Protein AF-A0A8B7E8S5-F1 (afdb_monomer_lite)

Secondary structure (DSSP, 8-state):
-----PPPP-----PPPP---PPPP-PPPP-----------EEEEE-TTSS-EEEEETT------PBP-SBPTTSSSB---BS--S-PPP--SB--PBPTTSSSB--SB--SSSPPPP--EEEEE-TTSSSEEEEETT-TTTSPPPPP-SBP-PPPSSSS-----B--SSSPPP--SB--PBPTTSPBP-SB-------S---------S------SSPPPP--EEEEE-TTSS-EEEEEGGG-------SB--PBPTTSS-B--SBS----S-SSTTB--TTSPPP-SBP----SSSSPP-SBP-SSSPPPP-PEEEEE-TTSSSEEEEEHHHHHH--HHHHHHHT--SSBP-PBPTTSPBP-SBS-SSPPPPGGG---EEEEEBTTSS-EEEEEHHHHTT---BPPPHHHHHHHHHHHHHHHHHHHHHHHHHHHHTT-----------------

pLDDT: mean 72.13, std 16.79, range [29.58, 92.5]

Structure (mmCIF, N/CA/C/O backbone):
data_AF-A0A8B7E8S5-F1
#
_entry.id   AF-A0A8B7E8S5-F1
#
loop_
_atom_site.group_PDB
_atom_site.id
_atom_site.type_symbol
_atom_site.label_atom_id
_atom_site.label_alt_id
_atom_site.label_comp_id
_atom_site.label_asym_id
_atom_site.label_entity_id
_atom_site.label_seq_id
_atom_site.pdbx_PDB_ins_code
_atom_site.Cartn_x
_atom_site.Cartn_y
_atom_site.Cartn_z
_atom_site.occupancy
_atom_site.B_iso_or_equiv
_atom_site.auth_seq_id
_atom_site.auth_comp_id
_atom_site.auth_asym_id
_atom_site.auth_atom_id
_atom_site.pdbx_PDB_model_num
ATOM 1 N N . MET A 1 1 ? 4.648 -41.347 -68.213 1.00 35.66 1 MET A N 1
ATOM 2 C CA . MET A 1 1 ? 3.976 -40.687 -69.352 1.00 35.66 1 MET A CA 1
ATOM 3 C C . MET A 1 1 ? 4.352 -39.209 -69.302 1.00 35.66 1 MET A C 1
ATOM 5 O O . MET A 1 1 ? 4.136 -38.609 -68.265 1.00 35.66 1 MET A O 1
ATOM 9 N N . ILE A 1 2 ? 5.231 -38.745 -70.204 1.00 31.16 2 ILE A N 1
ATOM 10 C CA . ILE A 1 2 ? 4.872 -37.952 -71.410 1.00 31.16 2 ILE A CA 1
ATOM 11 C C . ILE A 1 2 ? 4.606 -36.485 -70.996 1.00 31.16 2 ILE A C 1
ATOM 13 O O . ILE A 1 2 ? 3.749 -36.261 -70.163 1.00 31.16 2 ILE A O 1
ATOM 17 N N . LEU A 1 3 ? 5.259 -35.428 -71.487 1.00 30.25 3 LEU A N 1
ATOM 18 C CA . LEU A 1 3 ? 6.238 -35.225 -72.558 1.00 30.25 3 LEU A CA 1
ATOM 19 C C . LEU A 1 3 ? 6.911 -33.853 -72.350 1.00 30.25 3 LEU A C 1
ATOM 21 O O . LEU A 1 3 ? 6.302 -32.914 -71.844 1.00 30.25 3 LEU A O 1
ATOM 25 N N . ARG A 1 4 ? 8.165 -33.748 -72.802 1.00 33.75 4 ARG A N 1
ATOM 26 C CA . ARG A 1 4 ? 8.885 -32.494 -73.058 1.00 33.75 4 ARG A CA 1
ATOM 27 C C . ARG A 1 4 ? 8.285 -31.805 -74.289 1.00 33.75 4 ARG A C 1
ATOM 29 O O . ARG A 1 4 ? 8.123 -32.469 -75.308 1.00 33.75 4 ARG A O 1
ATOM 36 N N . SER A 1 5 ? 8.092 -30.488 -74.232 1.00 33.94 5 SER A N 1
ATOM 37 C CA . SER A 1 5 ? 7.809 -29.660 -75.411 1.00 33.94 5 SER A CA 1
ATOM 38 C C . SER A 1 5 ? 8.960 -28.686 -75.646 1.00 33.94 5 SER A C 1
ATOM 40 O O . SER A 1 5 ? 9.203 -27.771 -74.864 1.00 33.94 5 SER A O 1
ATOM 42 N N . ILE A 1 6 ? 9.695 -28.954 -76.723 1.00 36.69 6 ILE A N 1
ATOM 43 C CA . ILE A 1 6 ? 10.769 -28.141 -77.296 1.00 36.69 6 ILE A CA 1
ATOM 44 C C . ILE A 1 6 ? 10.114 -27.169 -78.288 1.00 36.69 6 ILE A C 1
ATOM 46 O O . ILE A 1 6 ? 9.356 -27.606 -79.150 1.00 36.69 6 ILE A O 1
ATOM 50 N N . ALA A 1 7 ? 10.412 -25.872 -78.184 1.00 35.62 7 ALA A N 1
ATOM 51 C CA . ALA A 1 7 ? 10.034 -24.862 -79.177 1.00 35.62 7 ALA A CA 1
ATOM 52 C C . ALA A 1 7 ? 11.216 -24.576 -80.135 1.00 35.62 7 ALA A C 1
ATOM 54 O O . ALA A 1 7 ? 12.367 -24.595 -79.688 1.00 35.62 7 ALA A O 1
ATOM 55 N N . PRO A 1 8 ? 10.973 -24.328 -81.438 1.00 41.38 8 PRO A N 1
ATOM 56 C CA . PRO A 1 8 ? 12.018 -24.316 -82.460 1.00 41.38 8 PRO A CA 1
ATOM 57 C C . PRO A 1 8 ? 12.681 -22.941 -82.644 1.00 41.38 8 PRO A C 1
ATOM 59 O O . PRO A 1 8 ? 12.039 -21.893 -82.599 1.00 41.38 8 PRO A O 1
ATOM 62 N N . VAL A 1 9 ? 13.987 -22.967 -82.923 1.00 34.94 9 VAL A N 1
ATOM 63 C CA . VAL A 1 9 ? 14.799 -21.808 -83.316 1.00 34.94 9 VAL A CA 1
ATOM 64 C C . VAL A 1 9 ? 14.644 -21.571 -84.820 1.00 34.94 9 VAL A C 1
ATOM 66 O O . VAL A 1 9 ? 15.017 -22.407 -85.639 1.00 34.94 9 VAL A O 1
ATOM 69 N N . VAL A 1 10 ? 14.104 -20.406 -85.176 1.00 35.25 10 VAL A N 1
ATOM 70 C CA . VAL A 1 10 ? 13.959 -19.917 -86.553 1.00 35.25 10 VAL A CA 1
ATOM 71 C C . VAL A 1 10 ? 15.296 -19.334 -87.025 1.00 35.25 10 VAL A C 1
ATOM 73 O O . VAL A 1 10 ? 15.709 -18.266 -86.575 1.00 35.25 10 VAL A O 1
ATOM 76 N N . LEU A 1 11 ? 15.975 -20.017 -87.951 1.00 31.69 11 LEU A N 1
ATOM 77 C CA . LEU A 1 11 ? 17.143 -19.488 -88.660 1.00 31.69 11 LEU A CA 1
ATOM 78 C C . LEU A 1 11 ? 16.684 -18.717 -89.904 1.00 31.69 11 LEU A C 1
ATOM 80 O O . LEU A 1 11 ? 16.114 -19.283 -90.835 1.00 31.69 11 LEU A O 1
ATOM 84 N N . ARG A 1 12 ? 16.930 -17.402 -89.912 1.00 33.91 12 ARG A N 1
ATOM 85 C CA . ARG A 1 12 ? 16.686 -16.530 -91.067 1.00 33.91 12 ARG A CA 1
ATOM 86 C C . ARG A 1 12 ? 17.809 -16.666 -92.095 1.00 33.91 12 ARG A C 1
ATOM 88 O O . ARG A 1 12 ? 18.976 -16.430 -91.792 1.00 33.91 12 ARG A O 1
ATOM 95 N N . PHE A 1 13 ? 17.404 -16.976 -93.321 1.00 29.58 13 PHE A N 1
ATOM 96 C CA . PHE A 1 13 ? 18.190 -16.896 -94.546 1.00 29.58 13 PHE A CA 1
ATOM 97 C C . PHE A 1 13 ? 18.629 -15.455 -94.849 1.00 29.58 13 PHE A C 1
ATOM 99 O O . PHE A 1 13 ? 17.863 -14.506 -94.671 1.00 29.58 13 PHE A O 1
ATOM 106 N N . ARG A 1 14 ? 19.841 -15.301 -95.394 1.00 32.72 14 ARG A N 1
ATOM 107 C CA . ARG A 1 14 ? 20.263 -14.112 -96.149 1.00 32.72 14 ARG A CA 1
ATOM 108 C C . ARG A 1 14 ? 20.866 -14.574 -97.485 1.00 32.72 14 ARG A C 1
ATOM 110 O O . ARG A 1 14 ? 21.719 -15.460 -97.456 1.00 32.72 14 ARG A O 1
ATOM 117 N N . PRO A 1 15 ? 20.432 -14.021 -98.630 1.00 39.12 15 PRO A N 1
ATOM 118 C CA . PRO A 1 15 ? 20.868 -14.473 -99.946 1.00 39.12 15 PRO A CA 1
ATOM 119 C C . PRO A 1 15 ? 22.220 -13.858 -100.341 1.00 39.12 15 PRO A C 1
ATOM 121 O O . PRO A 1 15 ? 22.488 -12.690 -100.056 1.00 39.12 15 PRO A O 1
ATOM 124 N N . LEU A 1 16 ? 23.051 -14.647 -101.027 1.00 35.34 16 LEU A N 1
ATOM 125 C CA . LEU A 1 16 ? 24.152 -14.158 -101.863 1.00 35.34 16 LEU A CA 1
ATOM 126 C C . LEU A 1 16 ? 23.620 -13.856 -103.272 1.00 35.34 16 LEU A C 1
ATOM 128 O O . LEU A 1 16 ? 22.850 -14.667 -103.791 1.00 35.34 16 LEU A O 1
ATOM 132 N N . PRO A 1 17 ? 24.073 -12.784 -103.942 1.00 41.38 17 PRO A N 1
ATOM 133 C CA . PRO A 1 17 ? 23.911 -12.659 -105.376 1.00 41.38 17 PRO A CA 1
ATOM 134 C C . PRO A 1 17 ? 25.112 -13.248 -106.125 1.00 41.38 17 PRO A C 1
ATOM 136 O O . PRO A 1 17 ? 26.274 -13.111 -105.736 1.00 41.38 17 PRO A O 1
ATOM 139 N N . ALA A 1 18 ? 24.767 -13.900 -107.227 1.00 34.97 18 ALA A N 1
ATOM 140 C CA . ALA A 1 18 ? 25.638 -14.396 -108.271 1.00 34.97 18 ALA A CA 1
ATOM 141 C C . ALA A 1 18 ? 26.423 -13.273 -108.962 1.00 34.97 18 ALA A C 1
ATOM 143 O O . ALA A 1 18 ? 25.901 -12.179 -109.138 1.00 34.97 18 ALA A O 1
ATOM 144 N N . THR A 1 19 ? 27.617 -13.583 -109.462 1.00 36.91 19 THR A N 1
ATOM 145 C CA . THR A 1 19 ? 28.020 -13.183 -110.817 1.00 36.91 19 THR A CA 1
ATOM 146 C C . THR A 1 19 ? 29.087 -14.137 -111.349 1.00 36.91 19 THR A C 1
ATOM 148 O O . THR A 1 19 ? 30.073 -14.464 -110.692 1.00 36.91 19 THR A O 1
ATOM 151 N N . LEU A 1 20 ? 28.800 -14.626 -112.551 1.00 36.06 20 LEU A N 1
ATOM 152 C CA . LEU A 1 20 ? 29.619 -15.475 -113.399 1.00 36.06 20 LEU A CA 1
ATOM 153 C C . LEU A 1 20 ? 30.767 -14.654 -113.995 1.00 36.06 20 LEU A C 1
ATOM 155 O O . LEU A 1 20 ? 30.536 -13.570 -114.524 1.00 36.06 20 LEU A O 1
ATOM 159 N N . ALA A 1 21 ? 31.978 -15.206 -113.987 1.00 36.22 21 ALA A N 1
ATOM 160 C CA . ALA A 1 21 ? 33.046 -14.781 -114.882 1.00 36.22 21 ALA A CA 1
ATOM 161 C C . ALA A 1 21 ? 33.780 -16.023 -115.401 1.00 36.22 21 ALA A C 1
ATOM 163 O O . ALA A 1 21 ? 34.372 -16.806 -114.661 1.00 36.22 21 ALA A O 1
ATOM 164 N N . THR A 1 22 ? 33.638 -16.198 -116.704 1.00 35.41 22 THR A N 1
ATOM 165 C CA . THR A 1 22 ? 34.139 -17.242 -117.593 1.00 35.41 22 THR A CA 1
ATOM 166 C C . THR A 1 22 ? 35.653 -17.447 -117.511 1.00 35.41 22 THR A C 1
ATOM 168 O O . THR A 1 22 ? 36.428 -16.508 -117.684 1.00 35.41 22 THR A O 1
ATOM 171 N N . VAL A 1 23 ? 36.068 -18.702 -117.324 1.00 30.44 23 VAL A N 1
ATOM 172 C CA . VAL A 1 23 ? 37.456 -19.175 -117.438 1.00 30.44 23 VAL A CA 1
ATOM 173 C C . VAL A 1 23 ? 37.659 -19.750 -118.844 1.00 30.44 23 VAL A C 1
ATOM 175 O O . VAL A 1 23 ? 36.983 -20.724 -119.178 1.00 30.44 23 VAL A O 1
ATOM 178 N N . PRO A 1 24 ? 38.580 -19.231 -119.675 1.00 37.75 24 PRO A N 1
ATOM 179 C CA . PRO A 1 24 ? 38.989 -19.937 -120.876 1.00 37.75 24 PRO A CA 1
ATOM 180 C C . PRO A 1 24 ? 40.057 -20.982 -120.532 1.00 37.75 24 PRO A C 1
ATOM 182 O O . PRO A 1 24 ? 41.152 -20.683 -120.052 1.00 37.75 24 PRO A O 1
ATOM 185 N N . ILE A 1 25 ? 39.702 -22.233 -120.803 1.00 33.38 25 ILE A N 1
ATOM 186 C CA . ILE A 1 25 ? 40.576 -23.402 -120.846 1.00 33.38 25 ILE A CA 1
ATOM 187 C C . ILE A 1 25 ? 41.543 -23.218 -122.022 1.00 33.38 25 ILE A C 1
ATOM 189 O O . ILE A 1 25 ? 41.111 -23.113 -123.167 1.00 33.38 25 ILE A O 1
ATOM 193 N N . ARG A 1 26 ? 42.856 -23.216 -121.766 1.00 33.22 26 ARG A N 1
ATOM 194 C CA . ARG A 1 26 ? 43.866 -23.432 -122.811 1.00 33.22 26 ARG A CA 1
ATOM 195 C C . ARG A 1 26 ? 44.682 -24.668 -122.451 1.00 33.22 26 ARG A C 1
ATOM 197 O O . ARG A 1 26 ? 45.553 -24.637 -121.585 1.00 33.22 26 ARG A O 1
ATOM 204 N N . LEU A 1 27 ? 44.308 -25.773 -123.091 1.00 33.66 27 LEU A N 1
ATOM 205 C CA . LEU A 1 27 ? 45.030 -27.037 -123.087 1.00 33.66 27 LEU A CA 1
ATOM 206 C C . LEU A 1 27 ? 46.423 -26.838 -123.693 1.00 33.66 27 LEU A C 1
ATOM 208 O O . LEU A 1 27 ? 46.600 -26.144 -124.694 1.00 33.66 27 LEU A O 1
ATOM 212 N N . ARG A 1 28 ? 47.403 -27.448 -123.027 1.00 29.59 28 ARG A N 1
ATOM 213 C CA . ARG A 1 28 ? 48.797 -27.564 -123.451 1.00 29.59 28 ARG A CA 1
ATOM 214 C C . ARG A 1 28 ? 48.878 -28.369 -124.748 1.00 29.59 28 ARG A C 1
ATOM 216 O O . ARG A 1 28 ? 48.411 -29.502 -124.767 1.00 29.59 28 ARG A O 1
ATOM 223 N N . PHE A 1 29 ? 49.571 -27.841 -125.750 1.00 31.80 29 PHE A N 1
ATOM 224 C CA . PHE A 1 29 ? 50.263 -28.666 -126.735 1.00 31.80 29 PHE A CA 1
ATOM 225 C C . PHE A 1 29 ? 51.746 -28.686 -126.362 1.00 31.80 29 PHE A C 1
ATOM 227 O O . PHE A 1 29 ? 52.384 -27.643 -126.231 1.00 31.80 29 PHE A O 1
ATOM 234 N N . LEU A 1 30 ? 52.240 -29.891 -126.086 1.00 29.84 30 LEU A N 1
ATOM 235 C CA . LEU A 1 30 ? 53.654 -30.223 -126.013 1.00 29.84 30 LEU A CA 1
ATOM 236 C C . LEU A 1 30 ? 54.151 -30.356 -127.454 1.00 29.84 30 LEU A C 1
ATOM 238 O O . LEU A 1 30 ? 53.652 -31.210 -128.180 1.00 29.84 30 LEU A O 1
ATOM 242 N N . THR A 1 31 ? 55.140 -29.561 -127.842 1.00 34.09 31 THR A N 1
ATOM 243 C CA . THR A 1 31 ? 56.051 -29.918 -128.931 1.00 34.09 31 THR A CA 1
ATOM 244 C C . THR A 1 31 ? 57.464 -29.891 -128.366 1.00 34.09 31 THR A C 1
ATOM 246 O O . THR A 1 31 ? 57.884 -28.928 -127.723 1.00 34.09 31 THR A O 1
ATOM 249 N N . ILE A 1 32 ? 58.102 -31.048 -128.502 1.00 35.88 32 ILE A N 1
ATOM 250 C CA . ILE A 1 32 ? 59.507 -31.357 -128.240 1.00 35.88 32 ILE A CA 1
ATOM 251 C C . ILE A 1 32 ? 60.341 -30.672 -129.341 1.00 35.88 32 ILE A C 1
ATOM 253 O O . ILE A 1 32 ? 59.768 -30.303 -130.363 1.00 35.88 32 ILE A O 1
ATOM 257 N N . GLU A 1 33 ? 61.659 -30.569 -129.125 1.00 35.59 33 GLU A N 1
ATOM 258 C CA . GLU A 1 33 ? 62.689 -29.963 -130.001 1.00 35.59 33 GLU A CA 1
ATOM 259 C C . GLU A 1 33 ? 62.812 -28.446 -129.727 1.00 35.59 33 GLU A C 1
ATOM 261 O O . GLU A 1 33 ? 61.860 -27.692 -129.855 1.00 35.59 33 GLU A O 1
ATOM 266 N N . ASP A 1 34 ? 63.880 -27.913 -129.129 1.00 32.56 34 ASP A N 1
ATOM 267 C CA . ASP A 1 34 ? 65.276 -28.126 -129.481 1.00 32.56 34 ASP A CA 1
ATOM 268 C C . ASP A 1 34 ? 66.240 -28.069 -128.294 1.00 32.56 34 ASP A C 1
ATOM 270 O O . ASP A 1 34 ? 66.111 -27.317 -127.322 1.00 32.56 34 ASP A O 1
ATOM 274 N N . THR A 1 35 ? 67.259 -28.900 -128.437 1.00 35.25 35 THR A N 1
ATOM 275 C CA . THR A 1 35 ? 68.396 -29.064 -127.547 1.00 35.25 35 THR A CA 1
ATOM 276 C C . THR A 1 35 ? 69.498 -28.088 -127.976 1.00 35.25 35 THR A C 1
ATOM 278 O O . THR A 1 35 ? 69.664 -27.834 -129.163 1.00 35.25 35 THR A O 1
ATOM 281 N N . ILE A 1 36 ? 70.335 -27.688 -127.006 1.00 37.28 36 ILE A N 1
ATOM 282 C CA . ILE A 1 36 ? 71.653 -27.027 -127.149 1.00 37.28 36 ILE A CA 1
ATOM 283 C C . ILE A 1 36 ? 71.552 -25.541 -127.611 1.00 37.28 36 ILE A C 1
ATOM 285 O O . ILE A 1 36 ? 70.863 -25.213 -128.555 1.00 37.28 36 ILE A O 1
ATOM 289 N N . ILE A 1 37 ? 72.157 -24.501 -127.024 1.00 40.72 37 ILE A N 1
ATOM 290 C CA . ILE A 1 37 ? 73.469 -24.276 -126.400 1.00 40.72 37 ILE A CA 1
ATOM 291 C C . ILE A 1 37 ? 73.348 -22.972 -125.580 1.00 40.72 37 ILE A C 1
ATOM 293 O O . ILE A 1 37 ? 72.852 -21.979 -126.110 1.00 40.72 37 ILE A O 1
ATOM 297 N N . LYS A 1 38 ? 73.852 -22.930 -124.335 1.00 44.16 38 LYS A N 1
ATOM 298 C CA . LYS A 1 38 ? 74.644 -21.805 -123.774 1.00 44.16 38 LYS A CA 1
ATOM 299 C C . LYS A 1 38 ? 75.092 -22.139 -122.351 1.00 44.16 38 LYS A C 1
ATOM 301 O O . LYS A 1 38 ? 74.312 -22.121 -121.402 1.00 44.16 38 LYS A O 1
ATOM 306 N N . GLY A 1 39 ? 76.375 -22.479 -122.237 1.00 51.97 39 GLY A N 1
ATOM 307 C CA . GLY A 1 39 ? 77.053 -22.825 -120.995 1.00 51.97 39 GLY A CA 1
ATOM 308 C C . GLY A 1 39 ? 77.101 -21.660 -120.011 1.00 51.97 39 GLY A C 1
ATOM 309 O O . GLY A 1 39 ? 77.957 -20.787 -120.104 1.00 51.97 39 GLY A O 1
ATOM 310 N N . ILE A 1 40 ? 76.201 -21.685 -119.030 1.00 54.91 40 ILE A N 1
ATOM 311 C CA . ILE A 1 40 ? 76.344 -20.950 -117.775 1.00 54.91 40 ILE A CA 1
ATOM 312 C C . ILE A 1 40 ? 76.370 -22.015 -116.675 1.00 54.91 40 ILE A C 1
ATOM 314 O O . ILE A 1 40 ? 75.406 -22.777 -116.576 1.00 54.91 40 ILE A O 1
ATOM 318 N N . PRO A 1 41 ? 77.435 -22.115 -115.859 1.00 56.03 41 PRO A N 1
ATOM 319 C CA . PRO A 1 41 ? 77.488 -23.097 -114.786 1.00 56.03 41 PRO A CA 1
ATOM 320 C C . PRO A 1 41 ? 76.357 -22.814 -113.791 1.00 56.03 41 PRO A C 1
ATOM 322 O O . PRO A 1 41 ? 76.341 -21.796 -113.089 1.00 56.03 41 PRO A O 1
ATOM 325 N N . VAL A 1 42 ? 75.372 -23.710 -113.767 1.00 67.62 42 VAL A N 1
ATOM 326 C CA . VAL A 1 42 ? 74.296 -23.706 -112.779 1.00 67.62 42 VAL A CA 1
ATOM 327 C C . VAL A 1 42 ? 74.793 -24.428 -111.534 1.00 67.62 42 VAL A C 1
ATOM 329 O O . VAL A 1 42 ? 75.270 -25.555 -111.596 1.00 67.62 42 VAL A O 1
ATOM 332 N N . VAL A 1 43 ? 74.715 -23.754 -110.391 1.00 72.12 43 VAL A N 1
ATOM 333 C CA . VAL A 1 43 ? 75.132 -24.299 -109.094 1.00 72.12 43 VAL A CA 1
ATOM 334 C C . VAL A 1 43 ? 73.894 -24.496 -108.2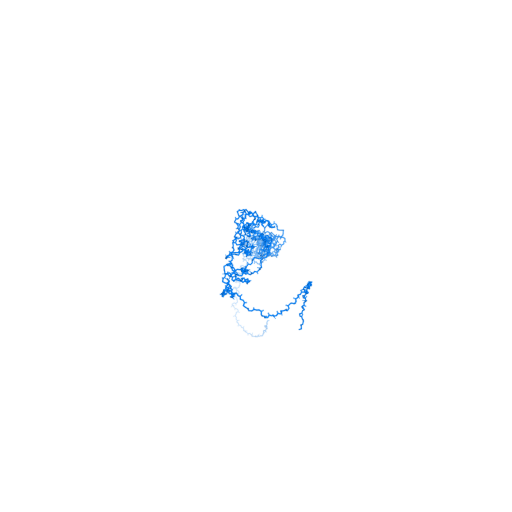36 1.00 72.12 43 VAL A C 1
ATOM 336 O O . VAL A 1 43 ? 73.001 -23.641 -108.206 1.00 72.12 43 VAL A O 1
ATOM 339 N N . ARG A 1 44 ? 73.831 -25.620 -107.517 1.00 74.75 44 ARG A N 1
ATOM 340 C CA . ARG A 1 44 ? 72.727 -25.913 -106.601 1.00 74.75 44 ARG A CA 1
ATOM 341 C C . ARG A 1 44 ? 72.795 -24.964 -105.407 1.00 74.75 44 ARG A C 1
ATOM 343 O O . ARG A 1 44 ? 73.619 -25.147 -104.515 1.00 74.75 44 ARG A O 1
ATOM 350 N N . LYS A 1 45 ? 71.934 -23.942 -105.375 1.00 73.62 45 LYS A N 1
ATOM 351 C CA . LYS A 1 45 ? 71.877 -22.973 -104.272 1.00 73.62 45 LYS A CA 1
ATOM 352 C C . LYS A 1 45 ? 70.635 -23.199 -103.419 1.00 73.62 45 LYS A C 1
ATOM 354 O O . LYS A 1 45 ? 69.525 -23.402 -103.918 1.00 73.62 45 LYS A O 1
ATOM 359 N N . THR A 1 46 ? 70.823 -23.167 -102.105 1.00 73.25 46 THR A N 1
ATOM 360 C CA . THR A 1 46 ? 69.728 -23.089 -101.138 1.00 73.25 46 THR A CA 1
ATOM 361 C C . THR A 1 46 ? 69.154 -21.674 -101.151 1.00 73.25 46 THR A C 1
ATOM 363 O O . THR A 1 46 ? 69.863 -20.677 -101.289 1.00 73.25 46 THR A 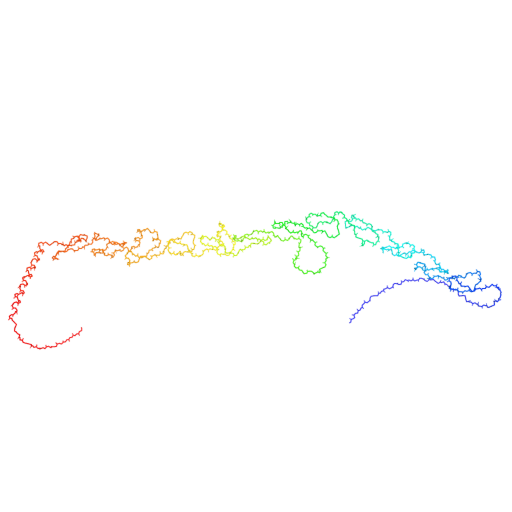O 1
ATOM 366 N N . CYS A 1 47 ? 67.834 -21.569 -101.036 1.00 78.62 47 CYS A N 1
ATOM 367 C CA . CYS A 1 47 ? 67.154 -20.291 -100.912 1.00 78.62 47 CYS A CA 1
ATOM 368 C C . CYS A 1 47 ? 67.647 -19.561 -99.656 1.00 78.62 47 CYS A C 1
ATOM 370 O O . CYS A 1 47 ? 67.920 -20.214 -98.652 1.00 78.62 47 CYS A O 1
ATOM 372 N N . LYS A 1 48 ? 67.665 -18.222 -99.655 1.00 74.25 48 LYS A N 1
ATOM 373 C CA . LYS A 1 48 ? 68.071 -17.406 -98.486 1.00 74.25 48 LYS A CA 1
ATOM 374 C C . LYS A 1 48 ? 67.387 -17.784 -97.162 1.00 74.25 48 LYS A C 1
ATOM 376 O O . LYS A 1 48 ? 67.943 -17.570 -96.095 1.00 74.25 48 LYS A O 1
ATOM 381 N N . CYS A 1 49 ? 66.186 -18.358 -97.218 1.00 70.50 49 CYS A N 1
ATOM 382 C CA . CYS A 1 49 ? 65.454 -18.827 -96.037 1.00 70.50 49 CYS A CA 1
ATOM 383 C C . CYS A 1 49 ? 65.686 -20.312 -95.674 1.00 70.50 49 CYS A C 1
ATOM 385 O O . CYS A 1 49 ? 65.036 -20.819 -94.760 1.00 70.50 49 CYS A O 1
ATOM 387 N N . GLY A 1 50 ? 66.533 -21.029 -96.420 1.00 72.31 50 GLY A N 1
ATOM 388 C CA . GLY A 1 50 ? 66.889 -22.441 -96.236 1.00 72.31 50 GLY A CA 1
ATOM 389 C C . GLY A 1 50 ? 65.848 -23.471 -96.696 1.00 72.31 50 GLY A C 1
ATOM 390 O O . GLY A 1 50 ? 66.114 -24.663 -96.631 1.00 72.31 50 GLY A O 1
ATOM 391 N N . ARG A 1 51 ? 64.659 -23.053 -97.162 1.00 68.88 51 ARG A N 1
ATOM 392 C CA . ARG A 1 51 ? 63.508 -23.966 -97.370 1.00 68.88 51 ARG A CA 1
ATOM 393 C C . ARG A 1 51 ? 63.414 -24.660 -98.732 1.00 68.88 51 ARG A C 1
ATOM 395 O O . ARG A 1 51 ? 62.668 -25.624 -98.852 1.00 68.88 51 ARG A O 1
ATOM 402 N N . LYS A 1 52 ? 64.072 -24.146 -99.773 1.00 72.69 52 LYS A N 1
ATOM 403 C CA . LYS A 1 52 ? 64.042 -24.723 -101.130 1.00 72.69 52 LYS A CA 1
ATOM 404 C C . LYS A 1 52 ? 65.425 -24.658 -101.757 1.00 72.69 52 LYS A C 1
ATOM 406 O O . LYS A 1 52 ? 66.100 -23.646 -101.603 1.00 72.69 52 LYS A O 1
ATOM 411 N N . THR A 1 53 ? 65.810 -25.699 -102.479 1.00 74.62 53 THR A N 1
ATOM 412 C CA . THR A 1 53 ? 67.031 -25.783 -103.288 1.00 74.62 53 THR A CA 1
ATOM 413 C C . THR A 1 53 ? 66.643 -25.834 -104.759 1.00 74.62 53 THR A C 1
ATOM 415 O O . THR A 1 53 ? 65.718 -26.554 -105.130 1.00 74.62 53 THR A O 1
ATOM 418 N N . LYS A 1 54 ? 67.301 -25.034 -105.599 1.00 76.38 54 LYS A N 1
ATOM 419 C CA . LYS A 1 54 ? 67.135 -25.083 -107.057 1.00 76.38 54 LYS A CA 1
ATOM 420 C C . LYS A 1 54 ? 68.473 -24.766 -107.717 1.00 76.38 54 LYS A C 1
ATOM 422 O O . LYS A 1 54 ? 69.249 -23.977 -107.178 1.00 76.38 54 LYS A O 1
ATOM 427 N N . ASP A 1 55 ? 68.725 -25.377 -108.866 1.00 75.31 55 ASP A N 1
ATOM 428 C CA . ASP A 1 55 ? 69.933 -25.134 -109.647 1.00 75.31 55 ASP A CA 1
ATOM 429 C C . ASP A 1 55 ? 69.764 -23.800 -110.387 1.00 75.31 55 ASP A C 1
ATOM 431 O O . ASP A 1 55 ? 68.832 -23.616 -111.174 1.00 75.31 55 ASP A O 1
ATOM 435 N N . THR A 1 56 ? 70.602 -22.820 -110.044 1.00 71.38 56 THR A N 1
ATOM 436 C CA . THR A 1 56 ? 70.516 -21.446 -110.562 1.00 71.38 56 THR A CA 1
ATOM 437 C C . THR A 1 56 ? 71.904 -20.912 -110.919 1.00 71.38 56 THR A C 1
ATOM 439 O O . THR A 1 56 ? 72.890 -21.343 -110.314 1.00 71.38 56 THR A O 1
ATOM 442 N N . PRO A 1 57 ? 72.011 -19.952 -111.856 1.00 71.38 57 PRO A N 1
ATOM 443 C CA . PRO A 1 57 ? 73.280 -19.311 -112.198 1.00 71.38 57 PRO A CA 1
ATOM 444 C C . PRO A 1 57 ? 73.986 -18.704 -110.977 1.00 71.38 57 PRO A C 1
ATOM 446 O O . PRO A 1 57 ? 73.336 -18.194 -110.061 1.00 71.38 57 PRO A O 1
ATOM 449 N N . CYS A 1 58 ? 75.324 -18.709 -110.970 1.00 64.81 58 CYS A N 1
ATOM 450 C CA . CYS A 1 58 ? 76.118 -18.283 -109.811 1.00 64.81 58 CYS A CA 1
ATOM 451 C C . CYS A 1 58 ? 75.833 -16.835 -109.337 1.00 64.81 58 CYS A C 1
ATOM 453 O O . CYS A 1 58 ? 75.893 -16.567 -108.139 1.00 64.81 58 CYS A O 1
ATOM 455 N N . SER A 1 59 ? 75.438 -15.911 -110.214 1.00 69.88 59 SER A N 1
ATOM 456 C CA . SER A 1 59 ? 75.162 -14.509 -109.854 1.00 69.88 59 SER A CA 1
ATOM 457 C C . SER A 1 59 ? 73.775 -14.255 -109.244 1.00 69.88 59 SER A C 1
ATOM 459 O O . SER A 1 59 ? 73.560 -13.213 -108.627 1.00 69.88 59 SER A O 1
ATOM 461 N N . GLN A 1 60 ? 72.821 -15.185 -109.369 1.00 70.12 60 GLN A N 1
ATOM 462 C CA . GLN A 1 60 ? 71.447 -14.971 -108.908 1.00 70.12 60 GLN A CA 1
ATOM 463 C C . GLN A 1 60 ? 71.211 -15.564 -107.514 1.00 70.12 60 GLN A C 1
ATOM 465 O O . GLN A 1 60 ? 71.534 -16.716 -107.225 1.00 70.12 60 GLN A O 1
ATOM 470 N N . THR A 1 61 ? 70.623 -14.759 -106.624 1.00 66.06 61 THR A N 1
ATOM 471 C CA . THR A 1 61 ? 70.232 -15.209 -105.282 1.00 66.06 61 THR A CA 1
ATOM 472 C C . THR A 1 61 ? 68.834 -15.820 -105.325 1.00 66.06 61 THR A C 1
ATOM 474 O O . THR A 1 61 ? 67.862 -15.138 -105.648 1.00 66.06 61 THR A O 1
ATOM 477 N N . LEU A 1 62 ? 68.708 -17.089 -104.928 1.00 71.44 62 LEU A N 1
ATOM 478 C CA . LEU A 1 62 ? 67.421 -17.779 -104.868 1.00 71.44 62 LEU A CA 1
ATOM 479 C C . LEU A 1 62 ? 66.574 -17.240 -103.695 1.00 71.44 62 LEU A C 1
ATOM 481 O O . LEU A 1 62 ? 66.840 -17.523 -102.524 1.00 71.44 62 LEU A O 1
ATOM 485 N N . THR A 1 63 ? 65.526 -16.471 -104.001 1.00 73.38 63 THR A N 1
ATOM 486 C CA . THR A 1 63 ? 64.489 -16.044 -103.042 1.00 73.38 63 THR A CA 1
ATOM 487 C C . THR A 1 63 ? 63.178 -16.769 -103.341 1.00 73.38 63 THR A C 1
ATOM 489 O O . THR A 1 63 ? 62.884 -17.085 -104.489 1.00 73.38 63 THR A O 1
ATOM 492 N N . CYS A 1 64 ? 62.406 -17.108 -102.308 1.00 72.31 64 CYS A N 1
ATOM 493 C CA . CYS A 1 64 ? 61.156 -17.850 -102.468 1.00 72.31 64 CYS A CA 1
ATOM 494 C C . CYS A 1 64 ? 59.931 -16.988 -102.138 1.00 72.31 64 CYS A C 1
ATOM 496 O O . CYS A 1 64 ? 59.995 -16.045 -101.354 1.00 72.31 64 CYS A O 1
ATOM 498 N N . GLU A 1 65 ? 58.765 -17.344 -102.663 1.00 71.50 65 GLU A N 1
ATOM 499 C CA . GLU A 1 65 ? 57.536 -16.592 -102.369 1.00 71.50 65 GLU A CA 1
ATOM 500 C C . GLU A 1 65 ? 56.855 -17.012 -101.058 1.00 71.50 65 GLU A C 1
ATOM 502 O O . GLU A 1 65 ? 55.815 -16.465 -100.681 1.00 71.50 65 GLU A O 1
ATOM 507 N N . PHE A 1 66 ? 57.447 -17.963 -100.327 1.00 70.31 66 PHE A N 1
ATOM 508 C CA . PHE A 1 66 ? 56.874 -18.461 -99.083 1.00 70.31 66 PHE A CA 1
ATOM 509 C C . PHE A 1 66 ? 56.892 -17.371 -98.020 1.00 70.31 66 PHE A C 1
ATOM 511 O O . PHE A 1 66 ? 57.943 -16.836 -97.651 1.00 70.31 66 PHE A O 1
ATOM 518 N N . LYS A 1 67 ? 55.702 -17.077 -97.493 1.00 76.75 67 LYS A N 1
ATOM 519 C CA . LYS A 1 67 ? 55.535 -16.229 -96.318 1.00 76.75 67 LYS A CA 1
ATOM 520 C C . LYS A 1 67 ? 56.107 -16.963 -95.107 1.00 76.75 67 LYS A C 1
ATOM 522 O O . LYS A 1 67 ? 55.855 -18.153 -94.902 1.00 76.75 67 LYS A O 1
ATOM 527 N N . CYS A 1 68 ? 56.906 -16.265 -94.310 1.00 74.44 68 CYS A N 1
ATOM 528 C CA . CYS A 1 68 ? 57.380 -16.817 -93.056 1.00 74.44 68 CYS A CA 1
ATOM 529 C C . CYS A 1 68 ? 56.192 -16.996 -92.087 1.00 74.44 68 CYS A C 1
ATOM 531 O O . CYS A 1 68 ? 55.229 -16.234 -92.069 1.00 74.44 68 CYS A O 1
ATOM 533 N N . THR A 1 69 ? 56.223 -18.075 -91.318 1.00 70.50 69 THR A N 1
ATOM 534 C CA . THR A 1 69 ? 55.207 -18.399 -90.303 1.00 70.50 69 THR A CA 1
ATOM 535 C C . THR A 1 69 ? 55.795 -18.350 -88.897 1.00 70.50 69 THR A C 1
ATOM 537 O O . THR A 1 69 ? 55.061 -18.466 -87.921 1.00 70.50 69 THR A O 1
ATOM 540 N N . LYS A 1 70 ? 57.115 -18.132 -88.779 1.00 67.56 70 LYS A N 1
ATOM 541 C CA . LYS A 1 70 ? 57.795 -18.001 -87.490 1.00 67.56 70 LYS A CA 1
ATOM 542 C C . LYS A 1 70 ? 57.303 -16.747 -86.774 1.00 67.56 70 LYS A C 1
ATOM 544 O O . LYS A 1 70 ? 57.101 -15.699 -87.396 1.00 67.56 70 LYS A O 1
ATOM 549 N N . LEU A 1 71 ? 57.123 -16.861 -85.466 1.00 71.12 71 LEU A N 1
ATOM 550 C CA . LEU A 1 71 ? 56.778 -15.733 -84.612 1.00 71.12 71 LEU A CA 1
ATOM 551 C C . LEU A 1 71 ? 57.937 -14.729 -84.600 1.00 71.12 71 LEU A C 1
ATOM 553 O O . LEU A 1 71 ? 59.108 -15.108 -84.570 1.00 71.12 71 LEU A O 1
ATOM 557 N N . ARG A 1 72 ? 57.611 -13.434 -84.660 1.00 73.81 72 ARG A N 1
ATOM 558 C CA . ARG A 1 72 ? 58.588 -12.352 -84.461 1.00 73.81 72 ARG A CA 1
ATOM 559 C C . ARG A 1 72 ? 59.163 -12.434 -83.040 1.00 73.81 72 ARG A C 1
ATOM 561 O O . ARG A 1 72 ? 58.596 -13.109 -82.186 1.00 73.81 72 ARG A O 1
ATOM 568 N N . LYS A 1 73 ? 60.220 -11.665 -82.743 1.00 67.62 73 LYS A N 1
ATOM 569 C CA . LYS A 1 73 ? 60.838 -11.588 -81.397 1.00 67.62 73 LYS A CA 1
ATOM 570 C C . LYS A 1 73 ? 59.845 -11.267 -80.260 1.00 67.62 73 LYS A C 1
ATOM 572 O O . LYS A 1 73 ? 60.124 -11.557 -79.108 1.00 67.62 73 LYS A O 1
ATOM 577 N N . CYS A 1 74 ? 58.672 -10.712 -80.577 1.00 69.12 74 CYS A N 1
ATOM 578 C CA . CYS A 1 74 ? 57.587 -10.489 -79.621 1.00 69.12 74 CYS A CA 1
ATOM 579 C C . CYS A 1 74 ? 56.761 -11.742 -79.257 1.00 69.12 74 CYS A C 1
ATOM 581 O O . CYS A 1 74 ? 55.857 -11.649 -78.429 1.00 69.12 74 CYS A O 1
ATOM 583 N N . GLY A 1 75 ? 56.999 -12.890 -79.900 1.00 69.56 75 GLY A N 1
ATOM 584 C CA . GLY A 1 75 ? 56.379 -14.181 -79.580 1.00 69.56 75 GLY A CA 1
ATOM 585 C C . GLY A 1 75 ? 54.882 -14.306 -79.890 1.00 69.56 75 GLY A C 1
ATOM 586 O O . GLY A 1 75 ? 54.306 -15.353 -79.633 1.00 69.56 75 GLY A O 1
ATOM 587 N N . ARG A 1 76 ? 54.232 -13.265 -80.430 1.00 68.56 76 ARG A N 1
ATOM 588 C CA . ARG A 1 76 ? 52.770 -13.244 -80.663 1.00 68.56 76 ARG A CA 1
ATOM 589 C C . ARG A 1 76 ? 52.361 -13.015 -82.108 1.00 68.56 76 ARG A C 1
ATOM 591 O O . ARG A 1 76 ? 51.338 -13.524 -82.548 1.00 68.56 76 ARG A O 1
ATOM 598 N N . HIS A 1 77 ? 53.150 -12.250 -82.855 1.00 73.75 77 HIS A N 1
ATOM 599 C CA . HIS A 1 77 ? 52.809 -11.892 -84.227 1.00 73.75 77 HIS A CA 1
ATOM 600 C C . HIS A 1 77 ? 53.638 -12.713 -85.225 1.00 73.75 77 HIS A C 1
ATOM 602 O O . HIS A 1 77 ? 54.871 -12.700 -85.131 1.00 73.75 77 HIS A O 1
ATOM 608 N N . PRO A 1 78 ? 53.008 -13.409 -86.192 1.00 74.19 78 PRO A N 1
ATOM 609 C CA . PRO A 1 78 ? 53.727 -14.172 -87.205 1.00 74.19 78 PRO A CA 1
ATOM 610 C C . PRO A 1 78 ? 54.433 -13.243 -88.199 1.00 74.19 78 PRO A C 1
ATOM 612 O O . PRO A 1 78 ? 53.928 -12.182 -88.584 1.00 74.19 78 PRO A O 1
ATOM 615 N N . CYS A 1 79 ? 55.620 -13.641 -88.647 1.00 74.31 79 CYS A N 1
ATOM 616 C CA . CYS A 1 79 ? 56.400 -12.888 -89.618 1.00 74.31 79 CYS A CA 1
ATOM 617 C C . CYS A 1 79 ? 55.830 -13.032 -91.037 1.00 74.31 79 CYS A C 1
ATOM 619 O O . CYS A 1 79 ? 56.298 -13.844 -91.812 1.00 74.31 79 CYS A O 1
ATOM 621 N N . LYS A 1 80 ? 54.878 -12.193 -91.451 1.00 72.62 80 LYS A N 1
ATOM 622 C CA . LYS A 1 80 ? 54.243 -12.277 -92.788 1.00 72.62 80 LYS A CA 1
ATOM 623 C C . LYS A 1 80 ? 55.143 -11.911 -94.003 1.00 72.62 80 LYS A C 1
ATOM 625 O O . LYS A 1 80 ? 54.616 -11.637 -95.078 1.00 72.62 80 LYS A O 1
ATOM 630 N N . LYS A 1 81 ? 56.478 -11.881 -93.871 1.00 72.31 81 LYS A N 1
ATOM 631 C CA . LYS A 1 81 ? 57.420 -11.503 -94.951 1.00 72.31 81 LYS A CA 1
ATOM 632 C C . LYS A 1 81 ? 57.674 -12.681 -95.911 1.00 72.31 81 LYS A C 1
ATOM 634 O O . LYS A 1 81 ? 57.876 -13.801 -95.441 1.00 72.31 81 LYS A O 1
ATOM 639 N N . LYS A 1 82 ? 57.693 -12.432 -97.230 1.00 74.00 82 LYS A N 1
ATOM 640 C CA . LYS A 1 82 ? 58.120 -13.404 -98.262 1.00 74.00 82 LYS A CA 1
ATOM 641 C C . LYS A 1 82 ? 59.645 -13.583 -98.207 1.00 74.00 82 LYS A C 1
ATOM 643 O O . LYS A 1 82 ? 60.344 -12.577 -98.147 1.00 74.00 82 LYS A O 1
ATOM 648 N N . CYS A 1 83 ? 60.132 -14.826 -98.192 1.00 69.25 83 CYS A N 1
ATOM 649 C CA . CYS A 1 83 ? 61.549 -15.192 -98.026 1.00 69.25 83 CYS A CA 1
ATOM 650 C C . CYS A 1 83 ? 62.234 -14.477 -96.842 1.00 69.25 83 CYS A C 1
ATOM 652 O O . CYS A 1 83 ? 62.871 -13.439 -97.010 1.00 69.25 83 CYS A O 1
ATOM 654 N N . CYS A 1 84 ? 62.092 -15.016 -95.626 1.00 73.19 84 CYS A N 1
ATOM 655 C CA . CYS A 1 84 ? 62.723 -14.454 -94.427 1.00 73.19 84 CYS A CA 1
ATOM 656 C C . CYS A 1 84 ? 63.856 -15.346 -93.903 1.00 73.19 84 CYS A C 1
ATOM 658 O O . CYS A 1 84 ? 63.651 -16.531 -93.653 1.00 73.19 84 CYS A O 1
ATOM 660 N N . ASP A 1 85 ? 65.006 -14.725 -93.663 1.00 68.75 85 ASP A N 1
ATOM 661 C CA . ASP A 1 85 ? 66.300 -15.340 -93.328 1.00 68.75 85 ASP A CA 1
ATOM 662 C C . ASP A 1 85 ? 66.433 -15.670 -91.822 1.00 68.75 85 ASP A C 1
ATOM 664 O O . ASP A 1 85 ? 67.516 -15.913 -91.307 1.00 68.75 85 ASP A O 1
ATOM 668 N N . GLY A 1 86 ? 65.326 -15.625 -91.071 1.00 65.38 86 GLY A N 1
ATOM 669 C CA . GLY A 1 86 ? 65.296 -15.824 -89.617 1.00 65.38 86 GLY A CA 1
ATOM 670 C C . GLY A 1 86 ? 65.404 -14.534 -88.794 1.00 65.38 86 GLY A C 1
ATOM 671 O O . GLY A 1 86 ? 64.807 -14.461 -87.721 1.00 65.38 86 GLY A O 1
ATOM 672 N N . ASN A 1 87 ? 66.034 -13.475 -89.314 1.00 68.19 87 ASN A N 1
ATOM 673 C CA . ASN A 1 87 ? 66.088 -12.172 -88.641 1.00 68.19 87 ASN A CA 1
ATOM 674 C C . ASN A 1 87 ? 64.832 -11.325 -88.941 1.00 68.19 87 ASN A C 1
ATOM 676 O O . ASN A 1 87 ? 64.795 -10.496 -89.853 1.00 68.19 87 ASN A O 1
ATOM 680 N N . CYS A 1 88 ? 63.750 -11.586 -88.205 1.00 67.81 88 CYS A N 1
ATOM 681 C CA . CYS A 1 88 ? 62.475 -10.886 -88.372 1.00 67.81 88 CYS A CA 1
ATOM 682 C C . CYS A 1 88 ? 62.526 -9.480 -87.741 1.00 67.81 88 CYS A C 1
ATOM 684 O O . CYS A 1 88 ? 62.926 -9.350 -86.583 1.00 67.81 88 CYS A O 1
ATOM 686 N N . ARG A 1 89 ? 62.067 -8.445 -88.471 1.00 67.38 89 ARG A N 1
ATOM 687 C CA . ARG A 1 89 ? 61.976 -7.059 -87.960 1.00 67.38 89 ARG A CA 1
ATOM 688 C C . ARG A 1 89 ? 61.136 -6.976 -86.667 1.00 67.38 89 ARG A C 1
ATOM 690 O O . ARG A 1 89 ? 60.228 -7.804 -86.493 1.00 67.38 89 ARG A O 1
ATOM 697 N N . PRO A 1 90 ? 61.411 -5.990 -85.785 1.00 67.25 90 PRO A N 1
ATOM 698 C CA . PRO A 1 90 ? 60.574 -5.694 -84.625 1.00 67.25 90 PRO A CA 1
ATOM 699 C C . PRO A 1 90 ? 59.105 -5.504 -85.008 1.00 67.25 90 PRO A C 1
ATOM 701 O O . PRO A 1 90 ? 58.753 -5.282 -86.166 1.00 67.25 90 PRO A O 1
ATOM 704 N N . CYS A 1 91 ? 58.220 -5.699 -84.038 1.00 73.19 91 CYS A N 1
ATOM 705 C CA . CYS A 1 91 ? 56.795 -5.694 -84.298 1.00 73.19 91 CYS A CA 1
ATOM 706 C C . CYS A 1 91 ? 56.180 -4.310 -84.071 1.00 73.19 91 CYS A C 1
ATOM 708 O O . CYS A 1 91 ? 56.004 -3.920 -82.926 1.00 73.19 91 CYS A O 1
ATOM 710 N N . ASP A 1 92 ? 55.734 -3.662 -85.148 1.00 74.69 92 ASP A N 1
ATOM 711 C CA . ASP A 1 92 ? 55.084 -2.335 -85.094 1.00 74.69 92 ASP A CA 1
ATOM 712 C C . ASP A 1 92 ? 53.598 -2.380 -84.690 1.00 74.69 92 ASP A C 1
ATOM 714 O O . ASP A 1 92 ? 52.913 -1.365 -84.658 1.00 74.69 92 ASP A O 1
ATOM 718 N N . GLN A 1 93 ? 53.062 -3.572 -84.412 1.00 76.88 93 GLN A N 1
ATOM 719 C CA . GLN A 1 93 ? 51.680 -3.719 -83.951 1.00 76.88 93 GLN A CA 1
ATOM 720 C C . GLN A 1 93 ? 51.535 -3.244 -82.505 1.00 76.88 93 GLN A C 1
ATOM 722 O O . GLN A 1 93 ? 52.442 -3.436 -81.695 1.00 76.88 93 GLN A O 1
ATOM 727 N N . LEU A 1 94 ? 50.375 -2.686 -82.166 1.00 77.88 94 LEU A N 1
ATOM 728 C CA . LEU A 1 94 ? 50.049 -2.330 -80.788 1.00 77.88 94 LEU A CA 1
ATOM 729 C C . LEU A 1 94 ? 49.864 -3.582 -79.926 1.00 77.88 94 LEU A C 1
ATOM 731 O O . LEU A 1 94 ? 49.450 -4.644 -80.393 1.00 77.88 94 LEU A O 1
ATOM 735 N N . CYS A 1 95 ? 50.185 -3.453 -78.643 1.00 81.06 95 CYS A N 1
ATOM 736 C CA . CYS A 1 95 ? 50.117 -4.547 -77.686 1.00 81.06 95 CYS A CA 1
ATOM 737 C C . CYS A 1 95 ? 48.671 -4.994 -77.389 1.00 81.06 95 CYS A C 1
ATOM 739 O O . CYS A 1 95 ? 48.417 -6.196 -77.304 1.00 81.06 95 CYS A O 1
ATOM 741 N N . ASN A 1 96 ? 47.736 -4.048 -77.212 1.00 77.94 96 ASN A N 1
ATOM 742 C CA . ASN A 1 96 ? 46.298 -4.237 -76.937 1.00 77.94 96 ASN A CA 1
ATOM 743 C C . ASN A 1 96 ? 45.919 -5.140 -75.743 1.00 77.94 96 ASN A C 1
ATOM 745 O O . ASN A 1 96 ? 44.734 -5.337 -75.471 1.00 77.94 96 ASN A O 1
ATOM 749 N N . ARG A 1 97 ? 46.893 -5.656 -74.986 1.00 79.56 97 ARG A N 1
ATOM 750 C CA . ARG A 1 97 ? 46.673 -6.348 -73.707 1.00 79.56 97 ARG A CA 1
ATOM 751 C C . ARG A 1 97 ? 46.033 -5.410 -72.688 1.00 79.56 97 ARG A C 1
ATOM 753 O O . ARG A 1 97 ? 46.334 -4.221 -72.686 1.00 79.56 97 ARG A O 1
ATOM 760 N N . LEU A 1 98 ? 45.221 -5.950 -71.783 1.00 80.12 98 LEU A N 1
ATOM 761 C CA . LEU A 1 98 ? 44.774 -5.194 -70.614 1.00 80.12 98 LEU A CA 1
ATOM 762 C C . LEU A 1 98 ? 45.989 -4.778 -69.769 1.00 80.12 98 LEU A C 1
ATOM 764 O O . LEU A 1 98 ? 46.892 -5.579 -69.512 1.00 80.12 98 LEU A O 1
ATOM 768 N N . LEU A 1 99 ? 46.022 -3.500 -69.396 1.00 82.44 99 LEU A N 1
ATOM 769 C CA . LEU A 1 99 ? 46.986 -2.935 -68.459 1.00 82.44 99 LEU A CA 1
ATOM 770 C C . LEU A 1 99 ? 46.737 -3.514 -67.059 1.00 82.44 99 LEU A C 1
ATOM 772 O O . LEU A 1 99 ? 45.703 -4.122 -66.794 1.00 82.44 99 LEU A O 1
ATOM 776 N N . ASN A 1 100 ? 47.664 -3.271 -66.135 1.00 75.44 100 ASN A N 1
ATOM 777 C CA . ASN A 1 100 ? 47.572 -3.713 -64.737 1.00 75.44 100 ASN A CA 1
ATOM 778 C C . ASN A 1 100 ? 46.294 -3.269 -63.991 1.00 75.44 100 ASN A C 1
ATOM 780 O O . ASN A 1 100 ? 45.994 -3.799 -62.928 1.00 75.44 100 ASN A O 1
ATOM 784 N N . CYS A 1 101 ? 45.556 -2.302 -64.537 1.00 75.06 101 CYS A N 1
ATOM 785 C CA . CYS A 1 101 ? 44.286 -1.822 -64.014 1.00 75.06 101 CYS A CA 1
ATOM 786 C C . CYS A 1 101 ? 43.062 -2.643 -64.457 1.00 75.06 101 CYS A C 1
ATOM 788 O O . CYS A 1 101 ? 41.954 -2.306 -64.048 1.00 75.06 101 CYS A O 1
ATOM 790 N N . ASN A 1 102 ? 43.234 -3.650 -65.325 1.00 76.00 102 ASN A N 1
ATOM 791 C CA . ASN A 1 102 ? 42.204 -4.514 -65.932 1.00 76.00 102 ASN A CA 1
ATOM 792 C C . ASN A 1 102 ? 41.061 -3.809 -66.694 1.00 76.00 102 ASN A C 1
ATOM 794 O O . ASN A 1 102 ? 40.281 -4.479 -67.362 1.00 76.00 102 ASN A O 1
ATOM 798 N N . ASN A 1 103 ? 41.001 -2.475 -66.670 1.00 77.56 103 ASN A N 1
ATOM 799 C CA . ASN A 1 103 ? 39.959 -1.669 -67.311 1.00 77.56 103 ASN A CA 1
ATOM 800 C C . ASN A 1 103 ? 40.434 -0.964 -68.595 1.00 77.56 103 ASN A C 1
ATOM 802 O O . ASN A 1 103 ? 39.612 -0.557 -69.409 1.00 77.56 103 ASN A O 1
ATOM 806 N N . HIS A 1 104 ? 41.748 -0.813 -68.803 1.00 79.94 104 HIS A N 1
ATOM 807 C CA . HIS A 1 104 ? 42.312 -0.090 -69.952 1.00 79.94 104 HIS A CA 1
ATOM 808 C C . HIS A 1 104 ? 43.231 -0.982 -70.792 1.00 79.94 104 HIS A C 1
ATOM 810 O O . HIS A 1 104 ? 43.946 -1.827 -70.257 1.00 79.94 104 HIS A O 1
ATOM 816 N N . LYS A 1 105 ? 43.229 -0.785 -72.115 1.00 83.88 105 LYS A N 1
ATOM 817 C CA . LYS A 1 105 ? 44.056 -1.537 -73.075 1.00 83.88 105 LYS A CA 1
ATOM 818 C C . LYS A 1 105 ? 45.402 -0.838 -73.309 1.00 83.88 105 LYS A C 1
ATOM 820 O O . LYS A 1 105 ? 45.486 0.385 -73.301 1.00 83.88 105 LYS A O 1
ATOM 825 N N . CYS A 1 106 ? 46.460 -1.615 -73.523 1.00 83.50 106 CYS A N 1
ATOM 826 C CA . CYS A 1 106 ? 47.818 -1.128 -73.743 1.00 83.50 106 CYS A CA 1
ATOM 827 C C . CYS A 1 106 ? 47.992 -0.589 -75.167 1.00 83.50 106 CYS A C 1
ATOM 829 O O . CYS A 1 106 ? 47.968 -1.357 -76.130 1.00 83.50 106 CYS A O 1
ATOM 831 N N . LEU A 1 107 ? 48.221 0.722 -75.275 1.00 82.62 107 LEU A N 1
ATOM 832 C CA . LEU A 1 107 ? 48.464 1.436 -76.535 1.00 82.62 107 LEU A CA 1
ATOM 833 C C . LEU A 1 107 ? 49.952 1.487 -76.929 1.00 82.62 107 LEU A C 1
ATOM 835 O O . LEU A 1 107 ? 50.309 2.148 -77.897 1.00 82.62 107 LEU A O 1
ATOM 839 N N . SER A 1 108 ? 50.837 0.816 -76.187 1.00 80.88 108 SER A N 1
ATOM 840 C CA . SER A 1 108 ? 52.269 0.782 -76.504 1.00 80.88 108 SER A CA 1
ATOM 841 C C . SER A 1 108 ? 52.572 -0.182 -77.665 1.00 80.88 108 SER A C 1
ATOM 843 O O . SER A 1 108 ? 51.837 -1.167 -77.847 1.00 80.88 108 SER A O 1
ATOM 845 N N . PRO A 1 109 ? 53.675 0.036 -78.414 1.00 82.88 109 PRO A N 1
ATOM 846 C CA . PRO A 1 109 ? 54.185 -0.930 -79.386 1.00 82.88 109 PRO A CA 1
ATOM 847 C C . PRO A 1 109 ? 54.383 -2.314 -78.760 1.00 82.88 109 PRO A C 1
ATOM 849 O O . PRO A 1 109 ? 54.576 -2.453 -77.548 1.00 82.88 109 PRO A O 1
ATOM 852 N N . CYS A 1 110 ? 54.322 -3.359 -79.581 1.00 81.94 110 CYS A N 1
ATOM 853 C CA . CYS A 1 110 ? 54.419 -4.734 -79.114 1.00 81.94 110 CYS A CA 1
ATOM 854 C C . CYS A 1 110 ? 55.753 -4.976 -78.394 1.00 81.94 110 CYS A C 1
ATOM 856 O O . CYS A 1 110 ? 56.818 -5.004 -79.008 1.00 81.94 110 CYS A O 1
ATOM 858 N N . HIS A 1 111 ? 55.668 -5.202 -77.087 1.00 78.44 111 HIS A N 1
ATOM 859 C CA . HIS A 1 111 ? 56.809 -5.428 -76.210 1.00 78.44 111 HIS A CA 1
ATOM 860 C C . HIS A 1 111 ? 56.770 -6.844 -75.616 1.00 78.44 111 HIS A C 1
ATOM 862 O O . HIS A 1 111 ? 55.708 -7.455 -75.440 1.00 78.44 111 HIS A O 1
ATOM 868 N N . SER A 1 112 ? 57.939 -7.365 -75.262 1.00 74.06 112 SER A N 1
ATOM 869 C CA . SER A 1 112 ? 58.087 -8.570 -74.444 1.00 74.06 112 SER A CA 1
ATOM 870 C C . SER A 1 112 ? 57.821 -8.244 -72.963 1.00 74.06 112 SER A C 1
ATOM 872 O O . SER A 1 112 ? 58.134 -7.150 -72.502 1.00 74.06 112 SER A O 1
ATOM 874 N N . GLY A 1 113 ? 57.207 -9.160 -72.207 1.00 74.44 113 GLY A N 1
ATOM 875 C CA . GLY A 1 113 ? 56.949 -8.983 -70.762 1.00 74.44 113 GLY A CA 1
ATOM 876 C C . GLY A 1 113 ? 55.585 -8.375 -70.386 1.00 74.44 113 GLY A C 1
ATOM 877 O O 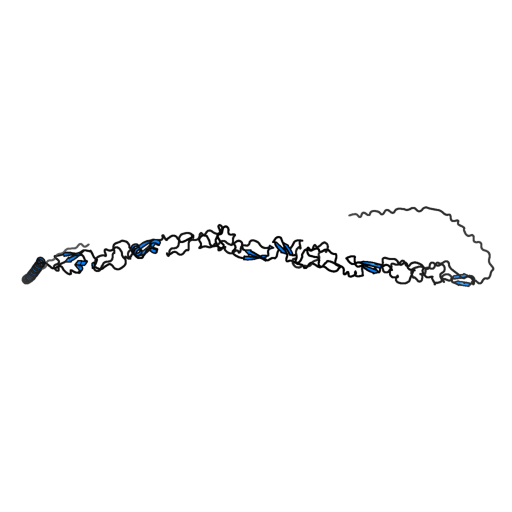. GLY A 1 113 ? 54.665 -8.341 -71.210 1.00 74.44 113 GLY A O 1
ATOM 878 N N . LYS A 1 114 ? 55.431 -7.962 -69.115 1.00 77.44 114 LYS A N 1
ATOM 879 C CA . LYS A 1 114 ? 54.207 -7.345 -68.549 1.00 77.44 114 LYS A CA 1
ATOM 880 C C . LYS A 1 114 ? 54.002 -5.931 -69.110 1.00 77.44 114 LYS A C 1
ATOM 882 O O . LYS A 1 114 ? 54.976 -5.256 -69.421 1.00 77.44 114 LYS A O 1
ATOM 887 N N . CYS A 1 115 ? 52.748 -5.506 -69.284 1.00 81.62 115 CYS A N 1
ATOM 888 C CA . CYS A 1 115 ? 52.448 -4.169 -69.815 1.00 81.62 115 CYS A CA 1
ATOM 889 C C . CYS A 1 115 ? 52.809 -3.074 -68.805 1.00 81.62 115 CYS A C 1
ATOM 891 O O . CYS A 1 115 ? 52.765 -3.316 -67.598 1.00 81.62 115 CYS A O 1
ATOM 893 N N . TYR A 1 116 ? 53.125 -1.878 -69.310 1.00 80.25 116 TYR A N 1
ATOM 894 C CA . TYR A 1 116 ? 53.368 -0.685 -68.496 1.00 80.25 116 TYR A CA 1
ATOM 895 C C . TYR A 1 116 ? 52.175 -0.370 -67.573 1.00 80.25 116 TYR A C 1
ATOM 897 O O . TYR A 1 116 ? 51.042 -0.750 -67.879 1.00 80.25 116 TYR A O 1
ATOM 905 N N . PRO A 1 117 ? 52.397 0.298 -66.428 1.00 78.25 117 PRO A N 1
ATOM 906 C CA . PRO A 1 117 ? 51.310 0.691 -65.542 1.00 78.25 117 PRO A CA 1
ATOM 907 C C . PRO A 1 117 ? 50.369 1.700 -66.212 1.00 78.25 117 PRO A C 1
ATOM 909 O O . PRO A 1 117 ? 50.777 2.496 -67.056 1.00 78.25 117 PRO A O 1
ATOM 912 N N . CYS A 1 118 ? 49.093 1.669 -65.826 1.00 80.75 118 CYS A N 1
ATOM 913 C CA . CYS A 1 118 ? 48.107 2.617 -66.331 1.00 80.75 118 CYS A CA 1
ATOM 914 C C . CYS A 1 118 ? 48.446 4.067 -65.912 1.00 80.75 118 CYS A C 1
ATOM 916 O O . CYS A 1 118 ? 48.669 4.299 -64.723 1.00 80.75 118 CYS A O 1
ATOM 918 N N . PRO A 1 119 ? 48.441 5.047 -66.843 1.00 77.81 119 PRO A N 1
ATOM 919 C CA . PRO A 1 119 ? 48.715 6.453 -66.523 1.00 77.81 119 PRO A CA 1
ATOM 920 C C . PRO A 1 119 ? 47.539 7.146 -65.820 1.00 77.81 119 PRO A C 1
ATOM 922 O O . PRO A 1 119 ? 47.705 8.207 -65.223 1.00 77.81 119 PRO A O 1
ATOM 925 N N . LEU A 1 120 ? 46.346 6.550 -65.884 1.00 80.69 120 LEU A N 1
ATOM 926 C CA . LEU A 1 120 ? 45.135 7.126 -65.319 1.00 80.69 120 LEU A CA 1
ATOM 927 C C . LEU A 1 120 ? 45.079 6.901 -63.806 1.00 80.69 120 LEU A C 1
ATOM 929 O O . LEU A 1 120 ? 45.392 5.820 -63.293 1.00 80.69 120 LEU A O 1
ATOM 933 N N . ARG A 1 121 ? 44.632 7.933 -63.096 1.00 83.38 121 ARG A N 1
ATOM 934 C CA . ARG A 1 121 ? 44.353 7.905 -61.660 1.00 83.38 121 ARG A CA 1
ATOM 935 C C . ARG A 1 121 ? 42.864 8.126 -61.446 1.00 83.38 121 ARG A C 1
ATOM 937 O O . ARG A 1 121 ? 42.229 8.820 -62.234 1.00 83.38 121 ARG A O 1
ATOM 944 N N . LYS A 1 122 ? 42.315 7.525 -60.398 1.00 79.75 122 LYS A N 1
ATOM 945 C CA . LYS A 1 122 ? 40.923 7.721 -59.992 1.00 79.75 122 LYS A CA 1
ATOM 946 C C . LYS A 1 122 ? 40.856 8.119 -58.519 1.00 79.75 122 LYS A C 1
ATOM 948 O O . LYS A 1 122 ? 41.755 7.781 -57.751 1.00 79.75 122 LYS A O 1
ATOM 953 N N . GLY A 1 123 ? 39.833 8.887 -58.156 1.00 81.44 123 GLY A N 1
ATOM 954 C CA . GLY A 1 123 ? 39.649 9.407 -56.803 1.00 81.44 123 GLY A CA 1
ATOM 955 C C . GLY A 1 123 ? 38.944 8.406 -55.891 1.00 81.44 123 GLY A C 1
ATOM 956 O O . GLY A 1 123 ? 37.901 7.876 -56.258 1.00 81.44 123 GLY A O 1
ATOM 957 N N . VAL A 1 124 ? 39.490 8.183 -54.697 1.00 83.44 124 VAL A N 1
ATOM 958 C CA . VAL A 1 124 ? 38.807 7.499 -53.589 1.00 83.44 124 VAL A CA 1
ATOM 959 C C . VAL A 1 124 ? 38.485 8.551 -52.530 1.00 83.44 124 VAL A C 1
ATOM 961 O O . VAL A 1 124 ? 39.396 9.207 -52.020 1.00 83.44 124 VAL A O 1
ATOM 964 N N . SER A 1 125 ? 37.201 8.741 -52.226 1.00 82.31 125 SER A N 1
ATOM 965 C CA . SER A 1 125 ? 36.701 9.752 -51.284 1.00 82.31 125 SER A CA 1
ATOM 966 C C . SER A 1 125 ? 36.357 9.170 -49.907 1.00 82.31 125 SER A C 1
ATOM 968 O O . SER A 1 125 ? 36.062 7.981 -49.781 1.00 82.31 125 SER A O 1
ATOM 970 N N . CYS A 1 126 ? 36.361 10.015 -48.867 1.00 85.00 126 CYS A N 1
ATOM 971 C CA . CYS A 1 126 ? 35.752 9.703 -47.568 1.00 85.00 126 CYS A CA 1
ATOM 972 C C . CYS A 1 126 ? 34.248 9.421 -47.714 1.00 85.00 126 CYS A C 1
ATOM 974 O O . CYS A 1 126 ? 33.630 9.813 -48.707 1.00 85.00 126 CYS A O 1
ATOM 976 N N . PHE A 1 127 ? 33.634 8.852 -46.671 1.00 79.00 127 PHE A N 1
ATOM 977 C CA . PHE A 1 127 ? 32.172 8.732 -46.569 1.00 79.00 127 PHE A CA 1
ATOM 978 C C . PHE A 1 127 ? 31.457 10.089 -46.719 1.00 79.00 127 PHE A C 1
ATOM 980 O O . PHE A 1 127 ? 30.386 10.186 -47.304 1.00 79.00 127 PHE A O 1
ATOM 987 N N . CYS A 1 128 ? 32.097 11.159 -46.246 1.00 78.25 128 CYS A N 1
ATOM 988 C CA . CYS A 1 128 ? 31.621 12.533 -46.337 1.00 78.25 128 CYS A CA 1
ATOM 989 C C . CYS A 1 128 ? 31.764 13.218 -47.711 1.00 78.25 128 CYS A C 1
ATOM 991 O O . CYS A 1 128 ? 31.263 14.327 -47.880 1.00 78.25 128 CYS A O 1
ATOM 993 N N . GLY A 1 129 ? 32.504 12.633 -48.658 1.00 78.88 129 GLY A N 1
ATOM 994 C CA . GLY A 1 129 ? 32.866 13.245 -49.944 1.00 78.88 129 GLY A CA 1
ATOM 995 C C . GLY A 1 129 ? 33.922 14.369 -49.913 1.00 78.88 129 GLY A C 1
ATOM 996 O O . GLY A 1 129 ? 34.468 14.688 -50.962 1.00 78.88 129 GLY A O 1
ATOM 997 N N . ILE A 1 130 ? 34.250 14.947 -48.748 1.00 79.19 130 ILE A N 1
ATOM 998 C CA . ILE A 1 130 ? 35.128 16.132 -48.626 1.00 79.19 130 ILE A CA 1
ATOM 999 C C . ILE A 1 130 ? 36.603 15.800 -48.892 1.00 79.19 130 ILE A C 1
ATOM 1001 O O . ILE A 1 130 ? 37.265 16.456 -49.692 1.00 79.19 130 ILE A O 1
ATOM 1005 N N . THR A 1 131 ? 37.146 14.780 -48.228 1.00 81.19 131 THR A N 1
ATOM 1006 C CA . THR A 1 131 ? 38.549 14.379 -48.403 1.00 81.19 131 THR A CA 1
ATOM 1007 C C . THR A 1 131 ? 38.645 13.296 -49.469 1.00 81.19 131 THR A C 1
ATOM 1009 O O . THR A 1 131 ? 38.006 12.251 -49.343 1.00 81.19 131 THR A O 1
ATOM 1012 N N . SER A 1 132 ? 39.462 13.508 -50.502 1.00 85.06 132 SER A N 1
ATOM 1013 C CA . SER A 1 132 ? 39.696 12.519 -51.558 1.00 85.06 132 SER A CA 1
ATOM 1014 C C . SER A 1 132 ? 41.177 12.389 -51.905 1.00 85.06 132 SER A C 1
ATOM 1016 O O . SER A 1 132 ? 41.938 13.351 -51.836 1.00 85.06 132 SER A O 1
ATOM 1018 N N . ILE A 1 133 ? 41.593 11.170 -52.250 1.00 84.88 133 ILE A N 1
ATOM 1019 C CA . ILE A 1 133 ? 42.956 10.858 -52.694 1.00 84.88 133 ILE A CA 1
ATOM 1020 C C . ILE A 1 133 ? 42.926 10.264 -54.096 1.00 84.88 133 ILE A C 1
ATOM 1022 O O . ILE A 1 133 ? 42.025 9.502 -54.445 1.00 84.88 133 ILE A O 1
ATOM 1026 N N . LEU A 1 134 ? 43.934 10.586 -54.903 1.00 84.38 134 LEU A N 1
ATOM 1027 C CA . LEU A 1 134 ? 44.083 10.039 -56.249 1.00 84.38 134 LEU A CA 1
ATOM 1028 C C . LEU A 1 134 ? 44.926 8.765 -56.207 1.00 84.38 134 LEU A C 1
ATOM 1030 O O . LEU A 1 134 ? 46.135 8.814 -55.976 1.00 84.38 134 LEU A O 1
ATOM 1034 N N . VAL A 1 135 ? 44.299 7.624 -56.480 1.00 84.88 135 VAL A N 1
ATOM 1035 C CA . VAL A 1 135 ? 44.960 6.315 -56.530 1.00 84.88 135 VAL A CA 1
ATOM 1036 C C . VAL A 1 135 ? 45.164 5.860 -57.974 1.00 84.88 135 VAL A C 1
ATOM 1038 O O . VAL A 1 135 ? 44.441 6.259 -58.889 1.00 84.88 135 VAL A O 1
ATOM 1041 N N . GLN A 1 136 ? 46.165 5.008 -58.203 1.00 81.19 136 GLN A N 1
ATOM 1042 C CA . GLN A 1 136 ? 46.380 4.396 -59.518 1.00 81.19 136 GLN A CA 1
ATOM 1043 C C . GLN A 1 136 ? 45.156 3.568 -59.934 1.00 81.19 136 GLN A C 1
ATOM 1045 O O . GLN A 1 136 ? 44.587 2.831 -59.122 1.00 81.19 136 GLN A O 1
ATOM 1050 N N . CYS A 1 137 ? 44.767 3.667 -61.208 1.00 79.56 137 CYS A N 1
ATOM 1051 C CA . CYS A 1 137 ? 43.624 2.936 -61.746 1.00 79.56 137 CYS A CA 1
ATOM 1052 C C . CYS A 1 137 ? 43.737 1.425 -61.451 1.00 79.56 137 CYS A C 1
ATOM 1054 O O . CYS A 1 137 ? 44.785 0.820 -61.673 1.00 79.56 137 CYS A O 1
ATOM 1056 N N . GLY A 1 138 ? 42.659 0.819 -60.938 1.00 73.25 138 GLY A N 1
ATOM 1057 C CA . GLY A 1 138 ? 42.597 -0.599 -60.555 1.00 73.25 138 GLY A CA 1
ATOM 1058 C C . GLY A 1 138 ? 42.871 -0.892 -59.075 1.00 73.25 138 GLY A C 1
ATOM 1059 O O . GLY A 1 138 ? 42.555 -1.985 -58.619 1.00 73.25 138 GLY A O 1
ATOM 1060 N N . LYS A 1 139 ? 43.389 0.077 -58.303 1.00 78.69 139 LYS A N 1
ATOM 1061 C CA . LYS A 1 139 ? 43.636 -0.074 -56.854 1.00 78.69 139 LYS A CA 1
ATOM 1062 C C . LYS A 1 139 ? 42.552 0.532 -55.953 1.00 78.69 139 LYS A C 1
ATOM 1064 O O . LYS A 1 139 ? 42.690 0.508 -54.734 1.00 78.69 139 LYS A O 1
ATOM 1069 N N . GLU A 1 140 ? 41.460 1.024 -56.531 1.00 74.75 140 GLU A N 1
ATOM 1070 C CA . GLU A 1 140 ? 40.375 1.730 -55.825 1.00 74.75 140 GLU A CA 1
ATOM 1071 C C . GLU A 1 140 ? 39.743 0.904 -54.700 1.00 74.75 140 GLU A C 1
ATOM 1073 O O . GLU A 1 140 ? 39.463 1.432 -53.635 1.00 74.75 140 GLU A O 1
ATOM 1078 N N . LYS A 1 141 ? 39.564 -0.405 -54.918 1.00 70.00 141 LYS A N 1
ATOM 1079 C CA . LYS A 1 141 ? 38.952 -1.317 -53.937 1.00 70.00 141 LYS A CA 1
ATOM 1080 C C . LYS A 1 141 ? 39.928 -1.822 -52.869 1.00 70.00 141 LYS A C 1
ATOM 1082 O O . LYS A 1 141 ? 39.498 -2.359 -51.858 1.00 70.00 141 LYS A O 1
ATOM 1087 N N . SER A 1 142 ? 41.232 -1.702 -53.116 1.00 71.88 142 SER A N 1
ATOM 1088 C CA . SER A 1 142 ? 42.290 -2.232 -52.241 1.00 71.88 142 SER A CA 1
ATOM 1089 C C . SER A 1 142 ? 42.919 -1.175 -51.336 1.00 71.88 142 SER A C 1
ATOM 1091 O O . SER A 1 142 ? 43.551 -1.514 -50.339 1.00 71.88 142 SER A O 1
ATOM 1093 N N . VAL A 1 143 ? 42.801 0.103 -51.700 1.00 78.69 143 VAL A N 1
ATOM 1094 C CA . VAL A 1 143 ? 43.371 1.208 -50.927 1.00 78.69 143 VAL A CA 1
ATOM 1095 C C . VAL A 1 143 ? 42.353 1.645 -49.880 1.00 78.69 143 VAL A C 1
ATOM 1097 O O . VAL A 1 143 ? 41.207 1.935 -50.213 1.00 78.69 143 VAL A O 1
ATOM 1100 N N . LYS A 1 144 ? 42.779 1.694 -48.612 1.00 75.00 144 LYS A N 1
ATOM 1101 C CA . LYS A 1 144 ? 41.952 2.226 -47.524 1.00 75.00 144 LYS A CA 1
ATOM 1102 C C . LYS A 1 144 ? 41.606 3.695 -47.822 1.00 75.00 144 LYS A C 1
ATOM 1104 O O . LYS A 1 144 ? 42.509 4.441 -48.212 1.00 75.00 144 LYS A O 1
ATOM 1109 N N . PRO A 1 145 ? 40.345 4.120 -47.643 1.00 78.19 145 PRO A N 1
ATOM 1110 C CA . PRO A 1 145 ? 39.968 5.516 -47.822 1.00 78.19 145 PRO A CA 1
ATOM 1111 C C . PRO A 1 145 ? 40.782 6.463 -46.922 1.00 78.19 145 PRO A C 1
ATOM 1113 O O . PRO A 1 145 ? 41.264 6.040 -45.866 1.00 78.19 145 PRO A O 1
ATOM 1116 N N . PRO A 1 146 ? 40.932 7.743 -47.305 1.00 80.75 146 PRO A N 1
ATOM 1117 C CA . PRO A 1 146 ? 41.682 8.706 -46.509 1.00 80.75 146 PRO A CA 1
ATOM 1118 C C . PRO A 1 146 ? 40.983 8.995 -45.176 1.00 80.75 146 PRO A C 1
ATOM 1120 O O . PRO A 1 146 ? 39.753 9.070 -45.111 1.00 80.75 146 PRO A O 1
ATOM 1123 N N . PHE A 1 147 ? 41.775 9.198 -44.120 1.00 78.19 147 PHE A N 1
ATOM 1124 C CA . PHE A 1 147 ? 41.259 9.648 -42.829 1.00 78.19 147 PHE A CA 1
ATOM 1125 C C . PHE A 1 147 ? 40.783 11.096 -42.947 1.00 78.19 147 PHE A C 1
ATOM 1127 O O . PHE A 1 147 ? 41.558 11.985 -43.307 1.00 78.19 147 PHE A O 1
ATOM 1134 N N . CYS A 1 148 ? 39.509 11.330 -42.653 1.00 81.12 148 CYS A N 1
ATOM 1135 C CA . CYS A 1 148 ? 38.911 12.650 -42.725 1.00 81.12 148 CYS A CA 1
ATOM 1136 C C . CYS A 1 148 ? 38.749 13.224 -41.312 1.00 81.12 148 CYS A C 1
ATOM 1138 O O . CYS A 1 148 ? 38.096 12.623 -40.464 1.00 81.12 148 CYS A O 1
ATOM 1140 N N . LYS A 1 149 ? 39.347 14.396 -41.067 1.00 80.00 149 LYS A N 1
ATOM 1141 C CA . LYS A 1 149 ? 39.260 15.108 -39.780 1.00 80.00 149 LYS A CA 1
ATOM 1142 C C . LYS A 1 149 ? 37.985 15.946 -39.633 1.00 80.00 149 LYS A C 1
ATOM 1144 O O . LYS A 1 149 ? 37.735 16.464 -38.551 1.00 80.00 149 LYS A O 1
ATOM 1149 N N . GLU A 1 150 ? 37.192 16.063 -40.696 1.00 81.88 150 GLU A N 1
ATOM 1150 C CA . GLU A 1 150 ? 35.935 16.811 -40.685 1.00 81.88 150 GLU A CA 1
ATOM 1151 C C . GLU A 1 150 ? 34.910 16.172 -39.750 1.00 81.88 150 GLU A C 1
ATOM 1153 O O . GLU A 1 150 ? 34.906 14.955 -39.537 1.00 81.88 150 GLU A O 1
ATOM 1158 N N . GLN A 1 151 ? 34.015 17.001 -39.212 1.00 82.06 151 GLN A N 1
ATOM 1159 C CA . GLN A 1 151 ? 32.937 16.540 -38.343 1.00 82.06 151 GLN A CA 1
ATOM 1160 C C . GLN A 1 151 ? 31.992 15.599 -39.103 1.00 82.06 151 GLN A C 1
ATOM 1162 O O . GLN A 1 151 ? 31.614 15.845 -40.254 1.00 82.06 151 GLN A O 1
ATOM 1167 N N . CYS A 1 152 ? 31.598 14.505 -38.451 1.00 82.56 152 CYS A N 1
ATOM 1168 C CA . CYS A 1 152 ? 30.680 13.527 -39.017 1.00 82.56 152 CYS A CA 1
ATOM 1169 C C . CYS A 1 152 ? 29.359 14.199 -39.427 1.00 82.56 152 CYS A C 1
ATOM 1171 O O . CYS A 1 152 ? 28.807 14.989 -38.666 1.00 82.56 152 CYS A O 1
ATOM 1173 N N . ARG A 1 153 ? 28.817 13.876 -40.610 1.00 77.94 153 ARG A N 1
ATOM 1174 C CA . ARG A 1 153 ? 27.557 14.447 -41.140 1.00 77.94 153 ARG A CA 1
ATOM 1175 C C . ARG A 1 153 ? 26.320 13.571 -40.912 1.00 77.94 153 ARG A C 1
ATOM 1177 O O . ARG A 1 153 ? 25.222 13.988 -41.255 1.00 77.94 153 ARG A O 1
ATOM 1184 N N . ILE A 1 154 ? 26.477 12.390 -40.314 1.00 76.25 154 ILE A N 1
ATOM 1185 C CA . ILE A 1 154 ? 25.357 11.488 -40.008 1.00 76.25 154 ILE A CA 1
ATOM 1186 C C . ILE A 1 154 ? 24.458 12.165 -38.952 1.00 76.25 154 ILE A C 1
ATOM 1188 O O . ILE A 1 154 ? 24.993 12.628 -37.938 1.00 76.25 154 ILE A O 1
ATOM 1192 N N . PRO A 1 155 ? 23.140 12.320 -39.182 1.00 69.81 155 PRO A N 1
ATOM 1193 C CA . PRO A 1 155 ? 22.240 12.941 -38.210 1.00 69.81 155 PRO A CA 1
ATOM 1194 C C . PRO A 1 155 ? 22.128 12.079 -36.946 1.00 69.81 155 PRO A C 1
ATOM 1196 O O . PRO A 1 155 ? 22.230 10.854 -37.018 1.00 69.81 155 PRO A O 1
ATOM 1199 N N . SER A 1 156 ? 21.933 12.709 -35.785 1.00 68.12 156 SER A N 1
ATOM 1200 C CA . SER A 1 156 ? 21.617 11.970 -34.561 1.00 68.12 156 SER A CA 1
ATOM 1201 C C . SER A 1 156 ? 20.255 11.292 -34.721 1.00 68.12 156 SER A C 1
ATOM 1203 O O . SER A 1 156 ? 19.291 11.896 -35.181 1.00 68.12 156 SER A O 1
ATOM 1205 N N . THR A 1 157 ? 20.183 10.013 -34.363 1.00 69.56 157 THR A N 1
ATOM 1206 C CA . THR A 1 157 ? 18.939 9.226 -34.400 1.00 69.56 157 THR A CA 1
ATOM 1207 C C . THR A 1 157 ? 18.176 9.268 -33.076 1.00 69.56 157 THR A C 1
ATOM 1209 O O . THR A 1 157 ? 17.163 8.596 -32.941 1.00 69.56 157 THR A O 1
ATOM 1212 N N . CYS A 1 158 ? 18.679 10.013 -32.09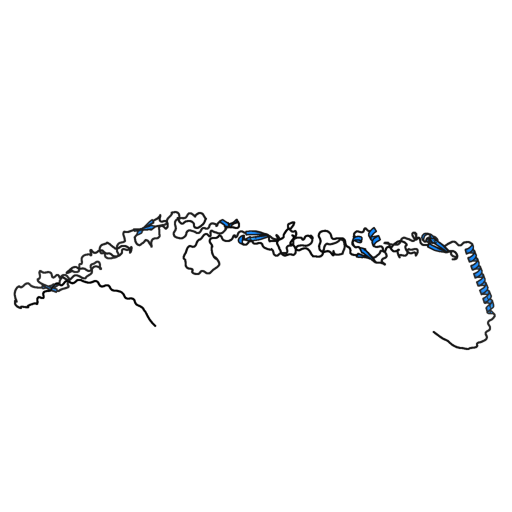2 1.00 76.25 158 CYS A N 1
ATOM 1213 C CA . CYS A 1 158 ? 18.091 10.178 -30.767 1.00 76.25 158 CYS A CA 1
ATOM 1214 C C . CYS A 1 158 ? 17.769 11.653 -30.507 1.00 76.25 158 CYS A C 1
ATOM 1216 O O . CYS A 1 158 ? 18.268 12.539 -31.202 1.00 76.25 158 CYS A O 1
ATOM 1218 N N . HIS A 1 159 ? 16.948 11.899 -29.489 1.00 75.31 159 HIS A N 1
ATOM 1219 C CA . HIS A 1 159 ? 16.560 13.237 -29.030 1.00 75.31 159 HIS A CA 1
ATOM 1220 C C . HIS A 1 159 ? 17.692 14.026 -28.342 1.00 75.31 159 HIS A C 1
ATOM 1222 O O . HIS A 1 159 ? 17.499 15.195 -28.016 1.00 75.31 159 HIS A O 1
ATOM 1228 N N . HIS A 1 160 ? 18.852 13.406 -28.108 1.00 73.19 160 HIS A N 1
ATOM 1229 C CA . HIS A 1 160 ? 20.020 14.050 -27.507 1.00 73.19 160 HIS A CA 1
ATOM 1230 C C . HIS A 1 160 ? 20.830 14.864 -28.516 1.00 73.19 160 HIS A C 1
ATOM 1232 O O . HIS A 1 160 ? 20.822 14.603 -29.726 1.00 73.19 160 HIS A O 1
ATOM 1238 N N . GLU A 1 161 ? 21.583 15.835 -27.997 1.00 73.56 161 GLU A N 1
ATOM 1239 C CA . GLU A 1 161 ? 22.517 16.614 -28.799 1.00 73.56 161 GLU A CA 1
ATOM 1240 C C . GLU A 1 161 ? 23.601 15.711 -29.394 1.00 73.56 161 GLU A C 1
ATOM 1242 O O . GLU A 1 161 ? 24.150 14.800 -28.768 1.00 73.56 161 GLU A O 1
ATOM 1247 N N . LYS A 1 162 ? 23.921 15.954 -30.662 1.00 72.00 162 LYS A N 1
ATOM 1248 C CA . LYS A 1 162 ? 24.884 15.134 -31.382 1.00 72.00 162 LYS A CA 1
ATOM 1249 C C . LYS A 1 162 ? 26.290 15.346 -30.822 1.00 72.00 162 LYS A C 1
ATOM 1251 O O . LYS A 1 162 ? 26.893 16.398 -31.030 1.00 72.00 162 LYS A O 1
ATOM 1256 N N . LYS A 1 163 ? 26.874 14.294 -30.240 1.00 73.62 163 LYS A N 1
ATOM 1257 C CA . LYS A 1 163 ? 28.296 14.288 -29.870 1.00 73.62 163 LYS A CA 1
ATOM 1258 C C . LYS A 1 163 ? 29.176 14.520 -31.101 1.00 73.62 163 LYS A C 1
ATOM 1260 O O . LYS A 1 163 ? 29.133 13.760 -32.077 1.00 73.62 163 LYS A O 1
ATOM 1265 N N . ILE A 1 164 ? 29.982 15.577 -31.042 1.00 78.94 164 ILE A N 1
ATOM 1266 C CA . ILE A 1 164 ? 30.890 15.980 -32.117 1.00 78.94 164 ILE A CA 1
ATOM 1267 C C . ILE A 1 164 ? 32.020 14.953 -32.213 1.00 78.94 164 ILE A C 1
ATOM 1269 O O . ILE A 1 164 ? 32.779 14.753 -31.270 1.00 78.94 164 ILE A O 1
ATOM 1273 N N . HIS A 1 165 ? 32.132 14.296 -33.365 1.00 78.81 165 HIS A N 1
ATOM 1274 C CA . HIS A 1 165 ? 33.184 13.324 -33.652 1.00 78.81 165 HIS A CA 1
ATOM 1275 C C . HIS A 1 165 ? 33.604 13.400 -35.124 1.00 78.81 165 HIS A C 1
ATOM 1277 O O . HIS A 1 165 ? 32.864 13.915 -35.969 1.00 78.81 165 HIS A O 1
ATOM 1283 N N . SER A 1 166 ? 34.805 12.909 -35.431 1.00 82.88 166 SER A N 1
ATOM 1284 C CA . SER A 1 166 ? 35.362 12.912 -36.788 1.00 82.88 166 SER A CA 1
ATOM 1285 C C . SER A 1 166 ? 34.634 11.935 -37.715 1.00 82.88 166 SER A C 1
ATOM 1287 O O . SER A 1 166 ? 34.013 10.968 -37.272 1.00 82.88 166 SER A O 1
ATOM 1289 N N . CYS A 1 167 ? 34.724 12.175 -39.021 1.00 83.00 167 CYS A N 1
ATOM 1290 C CA . CYS A 1 167 ? 34.181 11.284 -40.035 1.00 83.00 167 CYS A CA 1
ATOM 1291 C C . CYS A 1 167 ? 34.785 9.875 -39.913 1.00 83.00 167 CYS A C 1
ATOM 1293 O O . CYS A 1 167 ? 36.001 9.684 -39.906 1.00 83.00 167 CYS A O 1
ATOM 1295 N N . HIS A 1 168 ? 33.905 8.882 -39.850 1.00 81.25 168 HIS A N 1
ATOM 1296 C CA . HIS A 1 168 ? 34.247 7.471 -39.749 1.00 81.25 168 HIS A CA 1
ATOM 1297 C C . HIS A 1 168 ? 33.500 6.668 -40.819 1.00 81.25 168 HIS A C 1
ATOM 1299 O O . HIS A 1 168 ? 32.617 7.178 -41.512 1.00 81.25 168 HIS A O 1
ATOM 1305 N N . PHE A 1 169 ? 33.868 5.398 -40.948 1.00 71.75 169 PHE A N 1
ATOM 1306 C CA . PHE A 1 169 ? 33.155 4.422 -41.764 1.00 71.75 169 PHE A CA 1
ATOM 1307 C C . PHE A 1 169 ? 32.381 3.487 -40.827 1.00 71.75 169 PHE A C 1
ATOM 1309 O O . PHE A 1 169 ? 32.982 2.937 -39.908 1.00 71.75 169 PHE A O 1
ATOM 1316 N N . GLY A 1 170 ? 31.070 3.326 -41.029 1.00 72.69 170 GLY A N 1
ATOM 1317 C CA . GLY A 1 170 ? 30.196 2.482 -40.194 1.00 72.69 170 GLY A CA 1
ATOM 1318 C C . GLY A 1 170 ? 29.120 3.265 -39.433 1.00 72.69 170 GLY A C 1
ATOM 1319 O O . GLY A 1 170 ? 28.869 4.428 -39.743 1.00 72.69 170 GLY A O 1
ATOM 1320 N N . GLU A 1 171 ? 28.478 2.623 -38.453 1.00 69.31 171 GLU A N 1
ATOM 1321 C CA . GLU A 1 171 ? 27.480 3.251 -37.572 1.00 69.31 171 GLU A CA 1
ATOM 1322 C C . GLU A 1 171 ? 28.128 4.233 -36.586 1.00 69.31 171 GLU A C 1
ATOM 1324 O O . GLU A 1 171 ? 29.249 4.013 -36.124 1.00 69.31 171 GLU A O 1
ATOM 1329 N N . CYS A 1 172 ? 27.429 5.326 -36.260 1.00 74.94 172 CYS A N 1
ATOM 1330 C CA . CYS A 1 172 ? 27.867 6.244 -35.207 1.00 74.94 172 CYS A CA 1
ATOM 1331 C C . CYS A 1 172 ? 27.822 5.571 -33.827 1.00 74.94 172 CYS A C 1
ATOM 1333 O O . CYS A 1 172 ? 27.031 4.654 -33.591 1.00 74.94 172 CYS A O 1
ATOM 1335 N N . LEU A 1 173 ? 28.646 6.075 -32.900 1.00 71.56 173 LEU A N 1
ATOM 1336 C CA . LEU A 1 173 ? 28.638 5.649 -31.499 1.00 71.56 173 LEU A CA 1
ATOM 1337 C C . LEU A 1 173 ? 27.229 5.752 -30.901 1.00 71.56 173 LEU A C 1
ATOM 1339 O O . LEU A 1 173 ? 26.495 6.709 -31.152 1.00 71.56 173 LEU A O 1
ATOM 1343 N N . GLN A 1 174 ? 26.874 4.754 -30.094 1.00 70.25 174 GLN A N 1
ATOM 1344 C CA . GLN A 1 174 ? 25.607 4.727 -29.375 1.00 70.25 174 GLN A CA 1
ATOM 1345 C C . GLN A 1 174 ? 25.539 5.874 -28.369 1.00 70.25 174 GLN A C 1
ATOM 1347 O O . GLN A 1 174 ? 26.531 6.197 -27.712 1.00 70.25 174 GLN A O 1
ATOM 1352 N N . CYS A 1 175 ? 24.357 6.473 -28.234 1.00 75.56 175 CYS A N 1
ATOM 1353 C CA . CYS A 1 175 ? 24.135 7.474 -27.207 1.00 75.56 175 CYS A CA 1
ATOM 1354 C C . CYS A 1 175 ? 24.164 6.797 -25.829 1.00 75.56 175 CYS A C 1
ATOM 1356 O O . CYS A 1 175 ? 23.320 5.960 -25.525 1.00 75.56 175 CYS A O 1
ATOM 1358 N N . THR A 1 176 ? 25.152 7.154 -25.008 1.00 79.38 176 THR A N 1
ATOM 1359 C CA . THR A 1 176 ? 25.287 6.691 -23.616 1.00 79.38 176 THR A CA 1
ATOM 1360 C C . THR A 1 176 ? 24.603 7.628 -22.623 1.00 79.38 176 THR A C 1
ATOM 1362 O O . THR A 1 176 ? 24.784 7.481 -21.417 1.00 79.38 176 THR A O 1
ATOM 1365 N N . GLU A 1 177 ? 23.895 8.644 -23.112 1.00 78.94 177 GLU A N 1
ATOM 1366 C CA . GLU A 1 177 ? 23.194 9.596 -22.258 1.00 78.94 177 GLU A CA 1
ATOM 1367 C C . GLU A 1 177 ? 21.904 8.976 -21.733 1.00 78.94 177 GLU A C 1
ATOM 1369 O O . GLU A 1 177 ? 21.276 8.132 -22.380 1.00 78.94 177 GLU A O 1
ATOM 1374 N N . ILE A 1 178 ? 21.528 9.386 -20.526 1.00 81.56 178 ILE A N 1
ATOM 1375 C CA . ILE A 1 178 ? 20.261 9.000 -19.917 1.00 81.56 178 ILE A CA 1
ATOM 1376 C C . ILE A 1 178 ? 19.141 9.613 -20.760 1.00 81.56 178 ILE A C 1
ATOM 1378 O O . ILE A 1 178 ? 19.203 10.790 -21.110 1.00 81.56 178 ILE A O 1
ATOM 1382 N N . CYS A 1 179 ? 18.119 8.825 -21.092 1.00 85.75 179 CYS A N 1
ATOM 1383 C CA . CYS A 1 179 ? 16.998 9.275 -21.907 1.00 85.75 179 CYS A CA 1
ATOM 1384 C C . CYS A 1 179 ? 16.333 10.525 -21.317 1.00 85.75 179 CYS A C 1
ATOM 1386 O O . CYS A 1 179 ? 16.108 11.490 -22.028 1.00 85.75 179 CYS A O 1
ATOM 1388 N N . GLY A 1 180 ? 16.002 10.546 -20.026 1.00 83.25 180 GLY A N 1
ATOM 1389 C CA . GLY A 1 180 ? 15.452 11.743 -19.380 1.00 83.25 180 GLY A CA 1
ATOM 1390 C C . GLY A 1 180 ? 14.071 12.185 -19.891 1.00 83.25 180 GLY A C 1
ATOM 1391 O O . GLY A 1 180 ? 13.507 13.137 -19.358 1.00 83.25 180 GLY A O 1
ATOM 1392 N N . LYS A 1 181 ? 13.486 11.487 -20.874 1.00 84.56 181 LYS A N 1
ATOM 1393 C CA . LYS A 1 181 ? 12.139 11.751 -21.387 1.00 84.56 181 LYS A CA 1
ATOM 1394 C C . LYS A 1 181 ? 11.109 11.579 -20.270 1.00 84.56 181 LYS A C 1
ATOM 1396 O O . LYS A 1 181 ? 11.184 10.630 -19.486 1.00 84.56 181 LYS A O 1
ATOM 1401 N N . MET A 1 182 ? 10.142 12.493 -20.212 1.00 83.56 182 MET A N 1
ATOM 1402 C CA . MET A 1 182 ? 9.057 12.441 -19.235 1.00 83.56 182 MET A CA 1
ATOM 1403 C C . MET A 1 182 ? 8.081 11.310 -19.559 1.00 83.56 182 MET A C 1
ATOM 1405 O O . MET A 1 182 ? 7.489 11.279 -20.638 1.00 83.56 182 MET A O 1
ATOM 1409 N N . LEU A 1 183 ? 7.912 10.388 -18.613 1.00 85.62 183 LEU A N 1
ATOM 1410 C CA . LEU A 1 183 ? 6.951 9.293 -18.700 1.00 85.62 183 LEU A CA 1
ATOM 1411 C C . LEU A 1 183 ? 5.539 9.774 -18.313 1.00 85.62 183 LEU A C 1
ATOM 1413 O O . LEU A 1 183 ? 5.408 10.760 -17.584 1.00 85.62 183 LEU A O 1
ATOM 1417 N N . PRO A 1 184 ? 4.470 9.047 -18.700 1.00 85.06 184 PRO A N 1
ATOM 1418 C CA . PRO A 1 184 ? 3.096 9.366 -18.294 1.00 85.06 184 PRO A CA 1
ATOM 1419 C C . PRO A 1 184 ? 2.887 9.449 -16.775 1.00 85.06 184 PRO A C 1
ATOM 1421 O O . PRO A 1 184 ? 1.982 10.130 -16.312 1.00 85.06 184 PRO A O 1
ATOM 1424 N N . CYS A 1 185 ? 3.733 8.775 -15.990 1.00 85.25 185 CYS A N 1
ATOM 1425 C CA . CYS A 1 185 ? 3.723 8.825 -14.529 1.00 85.25 185 CYS A CA 1
ATOM 1426 C C . CYS A 1 185 ? 4.448 10.050 -13.936 1.00 85.25 185 CYS A C 1
ATOM 1428 O O . CYS A 1 185 ? 4.753 10.037 -12.748 1.00 85.25 185 CYS A O 1
ATOM 1430 N N . LEU A 1 186 ? 4.780 11.063 -14.750 1.00 85.19 186 LEU A N 1
ATOM 1431 C CA . LEU A 1 186 ? 5.513 12.281 -14.365 1.00 85.19 186 LEU A CA 1
ATOM 1432 C C . LEU A 1 186 ? 6.909 12.020 -13.760 1.00 85.19 186 LEU A C 1
ATOM 1434 O O . LEU A 1 186 ? 7.488 12.896 -13.126 1.00 85.19 186 LEU A O 1
ATOM 1438 N N . HIS A 1 187 ? 7.493 10.848 -14.014 1.00 87.25 187 HIS A N 1
ATOM 1439 C CA . HIS A 1 187 ? 8.891 10.552 -13.694 1.00 87.25 187 HIS A CA 1
ATOM 1440 C C . HIS A 1 187 ? 9.745 10.615 -14.962 1.00 87.25 187 HIS A C 1
ATOM 1442 O O . HIS A 1 187 ? 9.266 10.314 -16.058 1.00 87.25 187 HIS A O 1
ATOM 1448 N N . SER A 1 188 ? 11.012 10.996 -14.819 1.00 89.00 188 SER A N 1
ATOM 1449 C CA . SER A 1 188 ? 11.972 10.984 -15.921 1.00 89.00 188 SER A CA 1
ATOM 1450 C C . SER A 1 188 ? 12.527 9.575 -16.150 1.00 89.00 188 SER A C 1
ATOM 1452 O O . SER A 1 188 ? 12.804 8.828 -15.210 1.00 89.00 188 SER A O 1
ATOM 1454 N N . CYS A 1 189 ? 12.691 9.194 -17.419 1.00 87.19 189 CYS A N 1
ATOM 1455 C CA . CYS A 1 189 ? 13.306 7.923 -17.788 1.00 87.19 189 CYS A CA 1
ATOM 1456 C C . CYS A 1 189 ? 14.788 7.897 -17.369 1.00 87.19 189 CYS A C 1
ATOM 1458 O O . CYS A 1 189 ? 15.588 8.679 -17.880 1.00 87.19 189 CYS A O 1
ATOM 1460 N N . GLN A 1 190 ? 15.159 6.983 -16.465 1.00 84.38 190 GLN A N 1
ATOM 1461 C CA . GLN A 1 190 ? 16.535 6.826 -15.963 1.00 84.38 190 GLN A CA 1
ATOM 1462 C C . GLN A 1 190 ? 17.389 5.851 -16.791 1.00 84.38 190 GLN A C 1
ATOM 1464 O O . GLN A 1 190 ? 18.562 5.640 -16.490 1.00 84.38 190 GLN A O 1
ATOM 1469 N N . PHE A 1 191 ? 16.820 5.252 -17.838 1.00 82.44 191 PHE A N 1
ATOM 1470 C CA . PHE A 1 191 ? 17.537 4.318 -18.702 1.00 82.44 191 PHE A CA 1
ATOM 1471 C C . PHE A 1 191 ? 18.439 5.047 -19.700 1.00 82.44 191 PHE A C 1
ATOM 1473 O O . PHE A 1 191 ? 18.173 6.186 -20.090 1.00 82.44 191 PHE A O 1
ATOM 1480 N N . VAL A 1 192 ? 19.494 4.362 -20.147 1.00 82.50 192 VAL A N 1
ATOM 1481 C CA . VAL A 1 192 ? 20.326 4.813 -21.272 1.00 82.50 192 VAL A CA 1
ATOM 1482 C C . VAL A 1 192 ? 19.455 4.929 -22.527 1.00 82.50 192 VAL A C 1
ATOM 1484 O O . VAL A 1 192 ? 18.507 4.162 -22.704 1.00 82.50 192 VAL A O 1
ATOM 1487 N N . CYS A 1 193 ? 19.756 5.909 -23.377 1.00 83.38 193 CYS A N 1
ATOM 1488 C CA . CYS A 1 193 ? 19.033 6.180 -24.613 1.00 83.38 193 CYS A CA 1
ATOM 1489 C C . CYS A 1 193 ? 18.746 4.900 -25.422 1.00 83.38 193 CYS A C 1
ATOM 1491 O O . CYS A 1 193 ? 19.657 4.162 -25.799 1.00 83.38 193 CYS A O 1
ATOM 1493 N N . HIS A 1 194 ? 17.465 4.656 -25.702 1.00 76.06 194 HIS A N 1
ATOM 1494 C CA . HIS A 1 194 ? 16.959 3.423 -26.315 1.00 76.06 194 HIS A CA 1
ATOM 1495 C C . HIS A 1 194 ? 16.288 3.665 -27.686 1.00 76.06 194 HIS A C 1
ATOM 1497 O O . HIS A 1 194 ? 15.586 2.798 -28.195 1.00 76.06 194 HIS A O 1
ATOM 1503 N N . ASP A 1 195 ? 16.529 4.818 -28.323 1.00 68.62 195 ASP A N 1
ATOM 1504 C CA . ASP A 1 195 ? 15.918 5.255 -29.599 1.00 68.62 195 ASP A CA 1
ATOM 1505 C C . ASP A 1 195 ? 16.439 4.511 -30.861 1.00 68.62 195 ASP A C 1
ATOM 1507 O O . ASP A 1 195 ? 16.382 5.023 -31.983 1.00 68.62 195 ASP A O 1
ATOM 1511 N N . ARG A 1 196 ? 16.984 3.294 -30.740 1.00 65.25 196 ARG A N 1
ATOM 1512 C CA . ARG A 1 196 ? 17.547 2.573 -31.898 1.00 65.25 196 ARG A CA 1
ATOM 1513 C C . ARG A 1 196 ? 16.454 1.966 -32.788 1.00 65.25 196 ARG A C 1
ATOM 1515 O O . ARG A 1 196 ? 15.934 0.893 -32.511 1.00 65.25 196 ARG A O 1
ATOM 1522 N N . VAL A 1 197 ? 16.187 2.609 -33.927 1.00 49.59 197 VAL A N 1
ATOM 1523 C CA . VAL A 1 197 ? 15.468 2.012 -35.067 1.00 49.59 197 VAL A CA 1
ATOM 1524 C C . VAL A 1 197 ? 16.417 1.078 -35.830 1.00 49.59 197 VAL A C 1
ATOM 1526 O O . VAL A 1 197 ? 17.322 1.539 -36.524 1.00 49.59 197 VAL A O 1
ATOM 1529 N N . ILE A 1 198 ? 16.208 -0.238 -35.726 1.00 42.16 198 ILE A N 1
ATOM 1530 C CA . ILE A 1 198 ? 16.826 -1.223 -36.626 1.00 42.16 198 ILE A CA 1
ATOM 1531 C C . ILE A 1 198 ? 16.126 -1.106 -37.984 1.00 42.16 198 ILE A C 1
ATOM 1533 O O . ILE A 1 198 ? 15.006 -1.581 -38.149 1.00 42.16 198 ILE A O 1
ATOM 1537 N N . ASN A 1 199 ? 16.782 -0.501 -38.972 1.00 37.88 199 ASN A N 1
ATOM 1538 C CA . ASN A 1 199 ? 16.371 -0.645 -40.366 1.00 37.88 199 ASN A CA 1
ATOM 1539 C C . ASN A 1 199 ? 17.188 -1.764 -41.027 1.00 37.88 199 ASN A C 1
ATOM 1541 O O . ASN A 1 199 ? 18.293 -1.532 -41.499 1.00 37.88 199 ASN A O 1
ATOM 1545 N N . GLY A 1 200 ? 16.586 -2.955 -41.085 1.00 37.34 200 GLY A N 1
ATOM 1546 C CA . GLY A 1 200 ? 16.631 -3.843 -42.251 1.00 37.34 200 GLY A CA 1
ATOM 1547 C C . GLY A 1 200 ? 17.913 -4.631 -42.551 1.00 37.34 200 GLY A C 1
ATOM 1548 O O . GLY A 1 200 ? 18.867 -4.105 -43.113 1.00 37.34 200 GLY A O 1
ATOM 1549 N N . ASN A 1 201 ? 17.782 -5.953 -42.385 1.00 40.06 201 ASN A N 1
ATOM 1550 C CA . ASN A 1 201 ? 18.519 -7.048 -43.036 1.00 40.06 201 ASN A CA 1
ATOM 1551 C C . ASN A 1 201 ? 19.854 -7.498 -42.430 1.00 40.06 201 ASN A C 1
ATOM 1553 O O . ASN A 1 201 ? 20.904 -7.406 -43.064 1.00 40.06 201 ASN A O 1
ATOM 1557 N N . THR A 1 202 ? 19.770 -8.220 -41.315 1.00 35.19 202 THR A N 1
ATOM 1558 C CA . THR A 1 202 ? 20.639 -9.381 -41.086 1.00 35.19 202 THR A CA 1
ATOM 1559 C C . THR A 1 202 ? 19.777 -10.579 -40.710 1.00 35.19 202 THR A C 1
ATOM 1561 O O . THR A 1 202 ? 18.922 -10.505 -39.833 1.00 35.19 202 THR A O 1
ATOM 1564 N N . LYS A 1 203 ? 19.948 -11.667 -41.465 1.00 38.50 203 LYS A N 1
ATOM 1565 C CA . LYS A 1 203 ? 19.274 -12.941 -41.225 1.00 38.50 203 LYS A CA 1
ATOM 1566 C C . LYS A 1 203 ? 19.722 -13.495 -39.876 1.00 38.50 203 LYS A C 1
ATOM 1568 O O . LYS A 1 203 ? 20.904 -13.441 -39.548 1.00 38.50 203 LYS A O 1
ATOM 1573 N N . GLU A 1 204 ? 18.740 -13.993 -39.142 1.00 43.88 204 GLU A N 1
ATOM 1574 C CA . GLU A 1 204 ? 18.860 -14.685 -37.867 1.00 43.88 204 GLU A CA 1
ATOM 1575 C C . GLU A 1 204 ? 19.836 -15.858 -37.965 1.00 43.88 204 GLU A C 1
ATOM 1577 O O . GLU A 1 204 ? 19.588 -16.785 -38.729 1.00 43.88 204 GLU A O 1
ATOM 1582 N N . GLU A 1 205 ? 20.875 -15.864 -37.130 1.00 40.44 205 GLU A N 1
ATOM 1583 C CA . GLU A 1 205 ? 21.440 -17.104 -36.598 1.00 40.44 205 GLU A CA 1
ATOM 1584 C C . GLU A 1 205 ? 21.789 -16.917 -35.113 1.00 40.44 205 GLU A C 1
ATOM 1586 O O . GLU A 1 205 ? 22.762 -16.274 -34.732 1.00 40.44 205 GLU A O 1
ATOM 1591 N N . SER A 1 206 ? 20.905 -17.477 -34.286 1.00 46.38 206 SER A N 1
ATOM 1592 C CA . SER A 1 206 ? 21.180 -18.283 -33.094 1.00 46.38 206 SER A CA 1
ATOM 1593 C C . SER A 1 206 ? 22.306 -17.859 -32.144 1.00 46.38 206 SER A C 1
ATOM 1595 O O . SER A 1 206 ? 23.414 -18.388 -32.206 1.00 46.38 206 SER A O 1
ATOM 1597 N N . ILE A 1 207 ? 21.947 -17.085 -31.115 1.00 40.34 207 ILE A N 1
ATOM 1598 C CA . ILE A 1 207 ? 22.584 -17.183 -29.794 1.00 40.34 207 ILE A CA 1
ATOM 1599 C C . ILE A 1 207 ? 21.476 -17.308 -28.743 1.00 40.34 207 ILE A C 1
ATOM 1601 O O . ILE A 1 207 ? 20.639 -16.422 -28.581 1.00 40.34 207 ILE A O 1
ATOM 1605 N N . LYS A 1 208 ? 21.454 -18.459 -28.065 1.00 41.59 208 LYS A N 1
ATOM 1606 C CA . LYS A 1 208 ? 20.630 -18.733 -26.886 1.00 41.59 208 LYS A CA 1
ATOM 1607 C C . LYS A 1 208 ? 21.342 -18.135 -25.670 1.00 41.59 208 LYS A C 1
ATOM 1609 O O . LYS A 1 208 ? 22.359 -18.694 -25.285 1.00 41.59 208 LYS A O 1
ATOM 1614 N N . ASP A 1 209 ? 20.841 -17.033 -25.113 1.00 35.22 209 ASP A N 1
ATOM 1615 C CA . ASP A 1 209 ? 20.516 -16.946 -23.680 1.00 35.22 209 ASP A CA 1
ATOM 1616 C C . ASP A 1 209 ? 19.849 -15.611 -23.291 1.00 35.22 209 ASP A C 1
ATOM 1618 O O . ASP A 1 209 ? 20.225 -14.544 -23.762 1.00 35.22 209 ASP A O 1
ATOM 1622 N N . HIS A 1 210 ? 18.848 -15.726 -22.417 1.00 40.75 210 HIS A N 1
ATOM 1623 C CA . HIS A 1 210 ? 18.193 -14.712 -21.577 1.00 40.75 210 HIS A CA 1
ATOM 1624 C C . HIS A 1 210 ? 17.752 -13.345 -22.164 1.00 40.75 210 HIS A C 1
ATOM 1626 O O . HIS A 1 210 ? 18.428 -12.326 -22.089 1.00 40.75 210 HIS A O 1
ATOM 1632 N N . SER A 1 211 ? 16.477 -13.324 -22.576 1.00 40.41 211 SER A N 1
ATOM 1633 C CA . SER A 1 211 ? 15.470 -12.291 -22.261 1.00 40.41 211 SER A CA 1
ATOM 1634 C C . SER A 1 211 ? 15.825 -10.810 -22.456 1.00 40.41 211 SER A C 1
ATOM 1636 O O . SER A 1 211 ? 15.730 -10.020 -21.521 1.00 40.41 211 SER A O 1
ATOM 1638 N N . VAL A 1 212 ? 16.047 -10.390 -23.700 1.00 43.31 212 VAL A N 1
ATOM 1639 C CA . VAL A 1 212 ? 15.730 -9.015 -24.122 1.00 43.31 212 VAL A CA 1
ATOM 1640 C C . VAL A 1 212 ? 14.703 -9.111 -25.243 1.00 43.31 212 VAL A C 1
ATOM 1642 O O . VAL A 1 212 ? 15.033 -9.176 -26.424 1.00 43.31 212 VAL A O 1
ATOM 1645 N N . LYS A 1 213 ? 13.431 -9.225 -24.852 1.00 41.28 213 LYS A N 1
ATOM 1646 C CA . LYS A 1 213 ? 12.317 -9.079 -25.785 1.00 41.28 213 LYS A CA 1
ATOM 1647 C C . LYS A 1 213 ? 12.096 -7.590 -26.025 1.00 41.28 213 LYS A C 1
ATOM 1649 O O . LYS A 1 213 ? 11.795 -6.860 -25.091 1.00 41.28 213 LYS A O 1
ATOM 1654 N N . ASP A 1 214 ? 12.215 -7.227 -27.295 1.00 43.94 214 ASP A N 1
ATOM 1655 C CA . ASP A 1 214 ? 11.415 -6.196 -27.950 1.00 43.94 214 ASP A CA 1
ATOM 1656 C C . ASP A 1 214 ? 11.622 -4.760 -27.431 1.00 43.94 214 ASP A C 1
ATOM 1658 O O . ASP A 1 214 ? 10.875 -4.246 -26.601 1.00 43.94 214 ASP A O 1
ATOM 1662 N N . LEU A 1 215 ? 12.652 -4.079 -27.951 1.00 46.19 215 LEU A N 1
ATOM 1663 C CA . LEU A 1 215 ? 12.756 -2.622 -27.844 1.00 46.19 215 LEU A CA 1
ATOM 1664 C C . LEU A 1 215 ? 11.768 -1.984 -28.832 1.00 46.19 215 LEU A C 1
ATOM 1666 O O . LEU A 1 215 ? 12.115 -1.566 -29.939 1.00 46.19 215 LEU A O 1
ATOM 1670 N N . SER A 1 216 ? 10.510 -1.917 -28.408 1.00 50.53 216 SER A N 1
ATOM 1671 C CA . SER A 1 216 ? 9.535 -0.966 -28.929 1.00 50.53 216 SER A CA 1
ATOM 1672 C C . SER A 1 216 ? 10.082 0.461 -28.802 1.00 50.53 216 SER A C 1
ATOM 1674 O O . SER A 1 216 ? 10.813 0.777 -27.868 1.00 50.53 216 SER A O 1
ATOM 1676 N N . LYS A 1 217 ? 9.689 1.346 -29.723 1.00 59.22 217 LYS A N 1
ATOM 1677 C CA . LYS A 1 217 ? 10.066 2.776 -29.808 1.00 59.22 217 LYS A CA 1
ATOM 1678 C C . LYS A 1 217 ? 9.720 3.616 -28.559 1.00 59.22 217 LYS A C 1
ATOM 1680 O O . LYS A 1 217 ? 9.969 4.819 -28.536 1.00 59.22 217 LYS A O 1
ATOM 1685 N N . ASP A 1 218 ? 9.125 2.994 -27.550 1.00 71.56 218 ASP A N 1
ATOM 1686 C CA . ASP A 1 218 ? 8.607 3.609 -26.341 1.00 71.56 218 ASP A CA 1
ATOM 1687 C C . ASP A 1 218 ? 9.572 3.414 -25.173 1.00 71.56 218 ASP A C 1
ATOM 1689 O O . ASP A 1 218 ? 10.324 2.441 -25.107 1.00 71.56 218 ASP A O 1
ATOM 1693 N N . CYS A 1 219 ? 9.560 4.360 -24.235 1.00 78.94 219 CYS A N 1
ATOM 1694 C CA . CYS A 1 219 ? 10.385 4.240 -23.044 1.00 78.94 219 CYS A CA 1
ATOM 1695 C C . CYS A 1 219 ? 9.982 3.020 -22.208 1.00 78.94 219 CYS A C 1
ATOM 1697 O O . CYS A 1 219 ? 8.783 2.775 -22.038 1.00 78.94 219 CYS A O 1
ATOM 1699 N N . PRO A 1 220 ? 10.959 2.292 -21.636 1.00 81.94 220 PRO A N 1
ATOM 1700 C CA . PRO A 1 220 ? 10.673 1.221 -20.694 1.00 81.94 220 PRO A CA 1
ATOM 1701 C C . PRO A 1 220 ? 9.870 1.742 -19.485 1.00 81.94 220 PRO A C 1
ATOM 1703 O O . PRO A 1 220 ? 9.923 2.936 -19.163 1.00 81.94 220 PRO A O 1
ATOM 1706 N N . PRO A 1 221 ? 9.115 0.858 -18.806 1.00 84.88 221 PRO A N 1
ATOM 1707 C CA . PRO A 1 221 ? 8.286 1.232 -17.666 1.00 84.88 221 PRO A CA 1
ATOM 1708 C C . PRO A 1 221 ? 9.105 1.881 -16.542 1.00 84.88 221 PRO A C 1
ATOM 1710 O O . PRO A 1 221 ? 10.271 1.558 -16.317 1.00 84.88 221 PRO A O 1
ATOM 1713 N N . CYS A 1 222 ? 8.472 2.805 -15.819 1.00 87.19 222 CYS A N 1
ATOM 1714 C CA . CYS A 1 222 ? 9.138 3.594 -14.788 1.00 87.19 222 CYS A CA 1
ATOM 1715 C C . CYS A 1 222 ? 9.613 2.739 -13.603 1.00 87.19 222 CYS A C 1
ATOM 1717 O O . CYS A 1 222 ? 8.788 2.214 -12.856 1.00 87.19 222 CYS A O 1
ATOM 1719 N N . SER A 1 223 ? 10.928 2.687 -13.376 1.00 85.31 223 SER A N 1
ATOM 1720 C CA . SER A 1 223 ? 11.570 1.995 -12.248 1.00 85.31 223 SER A CA 1
ATOM 1721 C C . SER A 1 223 ? 11.722 2.851 -10.983 1.00 85.31 223 SER A C 1
ATOM 1723 O O . SER A 1 223 ? 12.363 2.417 -10.029 1.00 85.31 223 SER A O 1
ATOM 1725 N N . PHE A 1 224 ? 11.169 4.068 -10.961 1.00 87.25 224 PHE A N 1
ATOM 1726 C CA . PHE A 1 224 ? 11.250 4.953 -9.799 1.00 87.25 224 PHE A CA 1
ATOM 1727 C C . PHE A 1 224 ? 10.509 4.342 -8.603 1.00 87.25 224 PHE A C 1
ATOM 1729 O O . PHE A 1 224 ? 9.379 3.886 -8.757 1.00 87.25 224 PHE A O 1
ATOM 1736 N N . ILE A 1 225 ? 11.125 4.325 -7.423 1.00 89.62 225 ILE A N 1
ATOM 1737 C C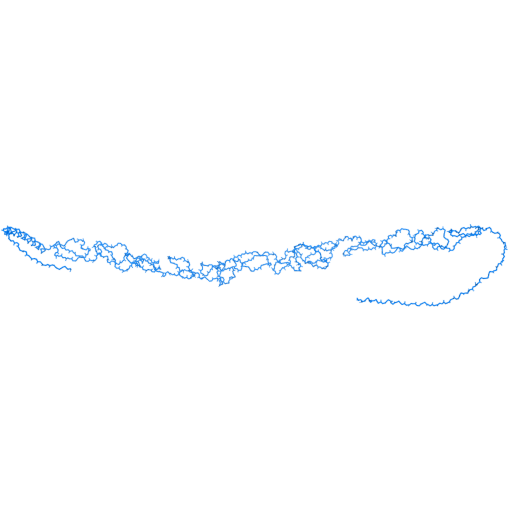A . ILE A 1 225 ? 10.531 3.736 -6.217 1.00 89.62 225 ILE A CA 1
ATOM 1738 C C . ILE A 1 225 ? 9.620 4.772 -5.559 1.00 89.62 225 ILE A C 1
ATOM 1740 O O . ILE A 1 225 ? 10.062 5.877 -5.255 1.00 89.62 225 ILE A O 1
ATOM 1744 N N . VAL A 1 226 ? 8.359 4.415 -5.320 1.00 91.06 226 VAL A N 1
ATOM 1745 C CA . VAL A 1 226 ? 7.396 5.273 -4.619 1.00 91.06 226 VAL A CA 1
ATOM 1746 C C . VAL A 1 226 ? 6.822 4.576 -3.393 1.00 91.06 226 VAL A C 1
ATOM 1748 O O . VAL A 1 226 ? 6.653 3.357 -3.373 1.00 91.06 226 VAL A O 1
ATOM 1751 N N . GLU A 1 227 ? 6.482 5.362 -2.377 1.00 91.62 227 GLU A N 1
ATOM 1752 C CA . GLU A 1 227 ? 5.807 4.889 -1.170 1.00 91.62 227 GLU A CA 1
ATOM 1753 C C . GLU A 1 227 ? 4.292 4.843 -1.386 1.00 91.62 227 GLU A C 1
ATOM 1755 O O . GLU A 1 227 ? 3.676 5.808 -1.852 1.00 91.62 227 GLU A O 1
ATOM 1760 N N . LYS A 1 228 ? 3.666 3.716 -1.039 1.00 91.50 228 LYS A N 1
ATOM 1761 C CA . LYS A 1 228 ? 2.218 3.544 -1.135 1.00 91.50 228 LYS A CA 1
ATOM 1762 C C . LYS A 1 228 ? 1.643 2.985 0.162 1.00 91.50 228 LYS A C 1
ATOM 1764 O O . LYS A 1 228 ? 2.069 1.950 0.674 1.00 91.50 228 LYS A O 1
ATOM 1769 N N . PHE A 1 229 ? 0.608 3.656 0.655 1.00 91.00 229 PHE A N 1
ATOM 1770 C CA . PHE A 1 229 ? -0.222 3.164 1.750 1.00 91.00 229 PHE A CA 1
ATOM 1771 C C . PHE A 1 229 ? -1.120 2.025 1.265 1.00 91.00 229 PHE A C 1
ATOM 1773 O O . PHE A 1 229 ? -1.670 2.086 0.159 1.00 91.00 229 PHE A O 1
ATOM 1780 N N . CYS A 1 230 ? -1.304 1.003 2.100 1.00 92.12 230 CYS A N 1
ATOM 1781 C CA . CYS A 1 230 ? -2.290 -0.033 1.816 1.00 92.12 230 CYS A CA 1
ATOM 1782 C C . CYS A 1 230 ? -3.714 0.556 1.796 1.00 92.12 230 CYS A C 1
ATOM 1784 O O . CYS A 1 230 ? -3.967 1.634 2.332 1.00 92.12 230 CYS A O 1
ATOM 1786 N N . ILE A 1 231 ? -4.678 -0.158 1.210 1.00 90.75 231 ILE A N 1
ATOM 1787 C CA . ILE A 1 231 ? -6.063 0.329 1.042 1.00 90.75 231 ILE A CA 1
ATOM 1788 C C . ILE A 1 231 ? -6.772 0.724 2.346 1.00 90.75 231 ILE A C 1
ATOM 1790 O O . ILE A 1 231 ? -7.748 1.471 2.307 1.00 90.75 231 ILE A O 1
ATOM 1794 N N . GLY A 1 232 ? -6.322 0.186 3.479 1.00 85.81 232 GLY A N 1
ATOM 1795 C CA . GLY A 1 232 ? -6.837 0.504 4.810 1.00 85.81 232 GLY A CA 1
ATOM 1796 C C . GLY A 1 232 ? -5.960 1.474 5.605 1.00 85.81 232 GLY A C 1
ATOM 1797 O O . GLY A 1 232 ? -6.283 1.744 6.759 1.00 85.81 232 GLY A O 1
ATOM 1798 N N . GLU A 1 233 ? -4.873 1.980 5.010 1.00 88.00 233 GLU A N 1
ATOM 1799 C CA . GLU A 1 233 ? -3.875 2.868 5.633 1.00 88.00 233 GLU A CA 1
ATOM 1800 C C . GLU A 1 233 ? -3.212 2.271 6.890 1.00 88.00 233 GLU A C 1
ATOM 1802 O O . GLU A 1 233 ? -2.869 2.976 7.831 1.00 88.00 233 GLU A O 1
ATOM 1807 N N . HIS A 1 234 ? -3.045 0.948 6.937 1.00 86.94 234 HIS A N 1
ATOM 1808 C CA . HIS A 1 234 ? -2.397 0.262 8.062 1.00 86.94 234 HIS A CA 1
ATOM 1809 C C . HIS A 1 234 ? -0.866 0.222 7.948 1.00 86.94 234 HIS A C 1
ATOM 1811 O O . HIS A 1 234 ? -0.184 0.160 8.964 1.00 86.94 234 HIS A O 1
ATOM 1817 N N . SER A 1 235 ? -0.328 0.203 6.725 1.00 88.06 235 SER A N 1
ATOM 1818 C CA . SER A 1 235 ? 1.106 0.060 6.453 1.00 88.06 235 SER A CA 1
ATOM 1819 C C . SER A 1 235 ? 1.510 0.832 5.199 1.00 88.06 235 SER A C 1
ATOM 1821 O O . SER A 1 235 ? 0.666 1.133 4.346 1.00 88.06 235 SER A O 1
ATOM 1823 N N . VAL A 1 236 ? 2.803 1.143 5.112 1.00 91.56 236 VAL A N 1
ATOM 1824 C CA . VAL A 1 236 ? 3.454 1.766 3.956 1.00 91.56 236 VAL A CA 1
ATOM 1825 C C . VAL A 1 236 ? 4.448 0.766 3.386 1.00 91.56 236 VAL A C 1
ATOM 1827 O O . VAL A 1 236 ? 5.253 0.207 4.126 1.00 91.56 236 VAL A O 1
ATOM 1830 N N . GLU A 1 237 ? 4.383 0.550 2.079 1.00 88.50 237 GLU A N 1
ATOM 1831 C CA . GLU A 1 237 ? 5.315 -0.300 1.340 1.00 88.50 237 GLU A CA 1
ATOM 1832 C C . GLU A 1 237 ? 5.817 0.466 0.115 1.00 88.50 237 GLU A C 1
ATOM 1834 O O . GLU A 1 237 ? 5.140 1.366 -0.397 1.00 88.50 237 GLU A O 1
ATOM 1839 N N . THR A 1 238 ? 7.024 0.136 -0.333 1.00 91.81 238 THR A N 1
ATOM 1840 C CA . THR A 1 238 ? 7.671 0.768 -1.481 1.00 91.81 238 THR A CA 1
ATOM 1841 C C . THR A 1 238 ? 7.498 -0.096 -2.724 1.00 91.81 238 THR A C 1
ATOM 1843 O O . THR A 1 238 ? 7.738 -1.301 -2.698 1.00 91.81 238 THR A O 1
ATOM 1846 N N . PHE A 1 239 ? 7.084 0.517 -3.832 1.00 89.12 239 PHE A N 1
ATOM 1847 C CA . PHE A 1 239 ? 6.863 -0.177 -5.101 1.00 89.12 239 PHE A CA 1
ATOM 1848 C C . PHE A 1 239 ? 7.541 0.567 -6.251 1.00 89.12 239 PHE A C 1
ATOM 1850 O O . PHE A 1 239 ? 7.569 1.802 -6.249 1.00 89.12 239 PHE A O 1
ATOM 1857 N N . PRO A 1 240 ? 8.031 -0.148 -7.277 1.00 89.88 240 PRO A N 1
ATOM 1858 C CA . PRO A 1 240 ? 8.361 0.467 -8.555 1.00 89.88 240 PRO A CA 1
ATOM 1859 C C . PRO A 1 240 ? 7.124 1.151 -9.140 1.00 89.88 240 PRO A C 1
ATOM 1861 O O . PRO A 1 240 ? 6.047 0.559 -9.173 1.00 89.88 240 PRO A O 1
ATOM 1864 N N . CYS A 1 241 ? 7.270 2.377 -9.637 1.00 88.06 241 CYS A N 1
ATOM 1865 C CA . CYS A 1 241 ? 6.172 3.229 -10.088 1.00 88.06 241 CYS A CA 1
ATOM 1866 C C . CYS A 1 241 ? 5.245 2.536 -11.101 1.00 88.06 241 CYS A C 1
ATOM 1868 O O . CYS A 1 241 ? 4.027 2.690 -11.020 1.00 88.06 241 CYS A O 1
ATOM 1870 N N . PHE A 1 242 ? 5.799 1.731 -12.013 1.00 86.00 242 PHE A N 1
ATOM 1871 C CA . PHE A 1 242 ? 5.016 0.972 -12.994 1.00 86.00 242 PHE A CA 1
ATOM 1872 C C . PHE A 1 242 ? 4.095 -0.095 -12.376 1.00 86.00 242 PHE A C 1
ATOM 1874 O O . PHE A 1 242 ? 3.095 -0.478 -12.984 1.00 86.00 242 PHE A O 1
ATOM 1881 N N . GLU A 1 243 ? 4.439 -0.594 -11.191 1.00 85.06 243 GLU A N 1
ATOM 1882 C CA . GLU A 1 243 ? 3.757 -1.694 -10.511 1.00 85.06 243 GLU A CA 1
ATOM 1883 C C . GLU A 1 243 ? 2.791 -1.204 -9.425 1.00 85.06 243 GLU A C 1
ATOM 1885 O O . GLU A 1 243 ? 2.004 -1.987 -8.893 1.00 85.06 243 GLU A O 1
ATOM 1890 N N . VAL A 1 244 ? 2.799 0.099 -9.123 1.00 84.25 244 VAL A N 1
ATOM 1891 C CA . VAL A 1 244 ? 1.989 0.697 -8.055 1.00 84.25 244 VAL A CA 1
ATOM 1892 C C . VAL A 1 244 ? 0.510 0.443 -8.309 1.00 84.25 244 VAL A C 1
ATOM 1894 O O . VAL A 1 244 ? -0.151 1.110 -9.107 1.00 84.25 244 VAL A O 1
ATOM 1897 N N . LYS A 1 245 ? -0.036 -0.505 -7.558 1.00 84.94 245 LYS A N 1
ATOM 1898 C CA . LYS A 1 245 ? -1.464 -0.797 -7.489 1.00 84.94 245 LYS A CA 1
ATOM 1899 C C . LYS A 1 245 ? -1.924 -0.657 -6.049 1.00 84.94 245 LYS A C 1
ATOM 1901 O O . LYS A 1 245 ? -1.140 -0.721 -5.104 1.00 84.94 245 LYS A O 1
ATOM 1906 N N . ALA A 1 246 ? -3.222 -0.440 -5.873 1.00 86.94 246 ALA A N 1
ATOM 1907 C CA . ALA A 1 246 ? -3.824 -0.514 -4.553 1.00 86.94 246 ALA A CA 1
ATOM 1908 C C . ALA A 1 246 ? -3.625 -1.935 -3.995 1.00 86.94 246 ALA A C 1
ATOM 1910 O O . ALA A 1 246 ? -4.076 -2.900 -4.612 1.00 86.94 246 ALA A O 1
ATOM 1911 N N . TYR A 1 247 ? -2.955 -2.060 -2.849 1.00 89.62 247 TYR A N 1
ATOM 1912 C CA . TYR A 1 247 ? -2.688 -3.346 -2.207 1.00 89.62 247 TYR A CA 1
ATOM 1913 C C . TYR A 1 247 ? -3.341 -3.418 -0.824 1.00 89.62 247 TYR A C 1
ATOM 1915 O O . TYR A 1 247 ? -3.535 -2.412 -0.139 1.00 89.62 247 TYR A O 1
ATOM 1923 N N . SER A 1 248 ? -3.696 -4.632 -0.412 1.00 91.62 248 SER A N 1
ATOM 1924 C CA . SER A 1 248 ? -4.151 -4.926 0.944 1.00 91.62 248 SER A CA 1
ATOM 1925 C C . SER A 1 248 ? -3.012 -5.596 1.698 1.00 91.62 248 SER A C 1
ATOM 1927 O O . SER A 1 248 ? -2.488 -6.603 1.231 1.00 91.62 248 SER A O 1
ATOM 1929 N N . CYS A 1 249 ? -2.668 -5.079 2.880 1.00 91.19 249 CYS A N 1
ATOM 1930 C CA . CYS A 1 249 ? -1.644 -5.668 3.747 1.00 91.19 249 CYS A CA 1
ATOM 1931 C C . CYS A 1 249 ? -2.055 -7.027 4.344 1.00 91.19 249 CYS A C 1
ATOM 1933 O O . CYS A 1 249 ? -1.290 -7.621 5.090 1.00 91.19 249 CYS A O 1
ATOM 1935 N N . LYS A 1 250 ? -3.276 -7.516 4.063 1.00 89.81 250 LYS A N 1
ATOM 1936 C CA . LYS A 1 250 ? -3.845 -8.793 4.547 1.00 89.81 250 LYS A CA 1
ATOM 1937 C C . LYS A 1 250 ? -3.942 -8.947 6.072 1.00 89.81 250 LYS A C 1
ATOM 1939 O O . LYS A 1 250 ? -4.509 -9.929 6.541 1.00 89.81 250 LYS A O 1
ATOM 1944 N N . HIS A 1 251 ? -3.475 -7.975 6.846 1.00 90.62 251 HIS A N 1
ATOM 1945 C CA . HIS A 1 251 ? -3.689 -7.917 8.284 1.00 90.62 251 HIS A CA 1
ATOM 1946 C C . HIS A 1 251 ? -5.132 -7.528 8.619 1.00 90.62 251 HIS A C 1
ATOM 1948 O O . HIS A 1 251 ? -5.854 -6.958 7.795 1.00 90.62 251 HIS A O 1
ATOM 1954 N N . ILE A 1 252 ? -5.559 -7.839 9.842 1.00 91.94 2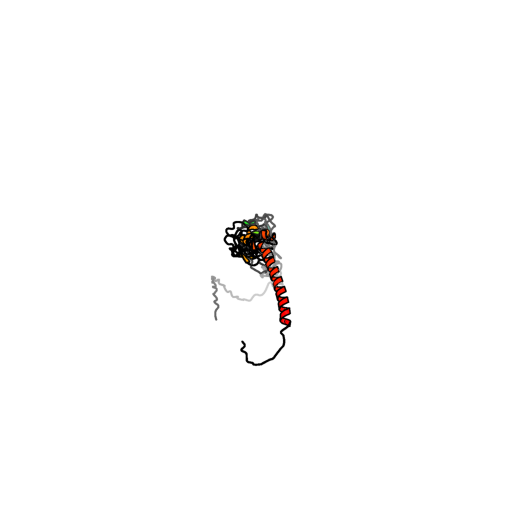52 ILE A N 1
ATOM 1955 C CA . ILE A 1 252 ? -6.825 -7.345 10.390 1.00 91.94 252 ILE A CA 1
ATOM 1956 C C . ILE A 1 252 ? -6.812 -5.812 10.444 1.00 91.94 252 ILE A C 1
ATOM 1958 O O . ILE A 1 252 ? -5.776 -5.198 10.679 1.00 91.94 252 ILE A O 1
ATOM 1962 N N . CYS A 1 253 ? -7.965 -5.189 10.217 1.00 91.25 253 CYS A N 1
ATOM 1963 C CA . CYS A 1 253 ? -8.090 -3.738 10.154 1.00 91.25 253 CYS A CA 1
ATOM 1964 C C . CYS A 1 253 ? -7.730 -3.061 11.484 1.00 91.25 253 CYS A C 1
ATOM 1966 O O . CYS A 1 253 ? -7.123 -1.997 11.490 1.00 91.25 253 CYS A O 1
ATOM 1968 N N . GLY A 1 254 ? -8.120 -3.645 12.619 1.00 88.38 254 GLY A N 1
ATOM 1969 C CA . GLY A 1 254 ? -7.685 -3.183 13.942 1.00 88.38 254 GLY A CA 1
ATOM 1970 C C . GLY A 1 254 ? -8.232 -1.817 14.383 1.00 88.38 254 GLY A C 1
ATOM 1971 O O . GLY A 1 254 ? -8.012 -1.415 15.519 1.00 88.38 254 GLY A O 1
ATOM 1972 N N . ARG A 1 255 ? -8.979 -1.103 13.530 1.00 88.81 255 ARG A N 1
ATOM 1973 C CA . ARG A 1 255 ? -9.566 0.206 13.859 1.00 88.81 255 ARG A CA 1
ATOM 1974 C C . ARG A 1 255 ? -10.627 0.095 14.954 1.00 88.81 255 ARG A C 1
ATOM 1976 O O . ARG A 1 255 ? -11.442 -0.829 14.928 1.00 88.81 255 ARG A O 1
ATOM 1983 N N . LEU A 1 256 ? -10.648 1.058 15.874 1.00 88.19 256 LEU A N 1
ATOM 1984 C CA . LEU A 1 256 ? -11.529 1.060 17.042 1.00 88.19 256 LEU A CA 1
ATOM 1985 C C . LEU A 1 256 ? -12.992 1.287 16.638 1.00 88.19 256 LEU A C 1
ATOM 1987 O O . LEU A 1 256 ? -13.313 2.295 16.004 1.00 88.19 256 LEU A O 1
ATOM 1991 N N . LEU A 1 257 ? -13.874 0.350 16.990 1.00 87.56 257 LEU A N 1
ATOM 1992 C CA . LEU A 1 257 ? -15.307 0.409 16.695 1.00 87.56 257 LEU A CA 1
ATOM 1993 C C . LEU A 1 257 ? -16.011 1.501 17.514 1.00 87.56 257 LEU A C 1
ATOM 1995 O O . LEU A 1 257 ? -15.483 2.002 18.504 1.00 87.56 257 LEU A O 1
ATOM 1999 N N . SER A 1 258 ? -17.248 1.832 17.136 1.00 81.81 258 SER A N 1
ATOM 2000 C CA . SER A 1 258 ? -18.083 2.830 17.828 1.00 81.81 258 SER A CA 1
ATOM 2001 C C . SER A 1 258 ? -18.367 2.509 19.300 1.00 81.81 258 SER A C 1
ATOM 2003 O O . SER A 1 258 ? -18.784 3.388 20.043 1.00 81.81 258 SER A O 1
ATOM 2005 N N . CYS A 1 259 ? -18.160 1.263 19.727 1.00 79.00 259 CYS A N 1
ATOM 2006 C CA . CYS A 1 259 ? -18.296 0.852 21.119 1.00 79.00 259 CYS A CA 1
ATOM 2007 C C . CYS A 1 259 ? -17.047 1.133 21.976 1.00 79.00 259 CYS A C 1
ATOM 2009 O O . CYS A 1 259 ? -17.079 0.860 23.172 1.00 79.00 259 CYS A O 1
ATOM 2011 N N . GLU A 1 260 ? -15.954 1.623 21.379 1.00 79.50 260 GLU A N 1
ATOM 2012 C CA . GLU A 1 260 ? -14.682 2.001 22.023 1.00 79.50 260 GLU A CA 1
ATOM 2013 C C . GLU A 1 260 ? -13.900 0.875 22.727 1.00 79.50 260 GLU A C 1
ATOM 2015 O O . GLU A 1 260 ? -12.795 1.115 23.196 1.00 79.50 260 GLU A O 1
ATOM 2020 N N . ASN A 1 261 ? -14.409 -0.363 22.749 1.00 78.50 261 ASN A N 1
ATOM 2021 C CA . ASN A 1 261 ? -13.728 -1.504 23.398 1.00 78.50 261 ASN A CA 1
ATOM 2022 C C . ASN A 1 261 ? -13.338 -2.618 22.432 1.00 78.50 261 ASN A C 1
ATOM 2024 O O . ASN A 1 261 ? -12.586 -3.516 22.793 1.00 78.50 261 ASN A O 1
ATOM 2028 N N . HIS A 1 262 ? -13.878 -2.598 21.216 1.00 83.06 262 HIS A N 1
ATOM 2029 C CA . HIS A 1 262 ? -13.618 -3.631 20.227 1.00 83.06 262 HIS A CA 1
ATOM 2030 C C . HIS A 1 262 ? -13.016 -3.022 18.975 1.00 83.06 262 HIS A C 1
ATOM 2032 O O . HIS A 1 262 ? -13.269 -1.867 18.631 1.00 83.06 262 HIS A O 1
ATOM 2038 N N . VAL A 1 263 ? -12.219 -3.829 18.289 1.00 88.81 263 VAL A N 1
ATOM 2039 C CA . VAL A 1 263 ? -11.539 -3.453 17.054 1.00 88.81 263 VAL A CA 1
ATOM 2040 C C . VAL A 1 263 ? -12.171 -4.154 15.860 1.00 88.81 263 VAL A C 1
ATOM 2042 O O . VAL A 1 263 ? -12.772 -5.223 15.979 1.00 88.81 263 VAL A O 1
ATOM 2045 N N . CYS A 1 264 ? -12.038 -3.555 14.682 1.00 90.06 264 CYS A N 1
ATOM 2046 C CA . CYS A 1 264 ? -12.515 -4.150 13.446 1.00 90.06 264 CYS A CA 1
ATOM 2047 C C . CYS A 1 264 ? -11.706 -5.415 13.114 1.00 90.06 264 CYS A C 1
ATOM 2049 O O . CYS A 1 264 ? -10.533 -5.334 12.751 1.00 90.06 264 CYS A O 1
ATOM 2051 N N . GLN A 1 265 ? -12.354 -6.580 13.183 1.00 89.12 265 GLN A N 1
ATOM 2052 C CA . GLN A 1 265 ? -11.749 -7.880 12.860 1.00 89.12 265 GLN A CA 1
ATOM 2053 C C . GLN A 1 265 ? -11.759 -8.218 11.358 1.00 89.12 265 GLN A C 1
ATOM 2055 O O . GLN A 1 265 ? -11.280 -9.275 10.956 1.00 89.12 265 GLN A O 1
ATOM 2060 N N . LYS A 1 266 ? -12.301 -7.344 10.497 1.00 89.38 266 LYS A N 1
ATOM 2061 C CA . LYS A 1 266 ? -12.236 -7.559 9.044 1.00 89.38 266 LYS A CA 1
ATOM 2062 C C . LYS A 1 266 ? -10.787 -7.483 8.571 1.00 89.38 266 LYS A C 1
ATOM 2064 O O . LYS A 1 266 ? -10.031 -6.638 9.044 1.00 89.38 266 LYS A O 1
ATOM 2069 N N . VAL A 1 267 ? -10.433 -8.304 7.586 1.00 91.31 267 VAL A N 1
ATOM 2070 C CA . VAL A 1 267 ? -9.173 -8.162 6.843 1.00 91.31 267 VAL A CA 1
ATOM 2071 C C . VAL A 1 267 ? -9.120 -6.775 6.195 1.00 91.31 267 VAL A C 1
ATOM 2073 O O . VAL A 1 267 ? -10.162 -6.207 5.855 1.00 91.31 267 VAL A O 1
ATOM 2076 N N . CYS A 1 268 ? -7.912 -6.223 6.063 1.00 92.50 268 CYS A N 1
ATOM 2077 C CA . CYS A 1 268 ? -7.636 -4.901 5.520 1.00 92.50 268 CYS A CA 1
ATOM 2078 C C . CYS A 1 268 ? -8.512 -4.581 4.300 1.00 92.50 268 CYS A C 1
ATOM 2080 O O . CYS A 1 268 ? -8.487 -5.275 3.280 1.00 92.50 268 CYS A O 1
ATOM 2082 N N . HIS A 1 269 ? -9.297 -3.517 4.450 1.00 91.06 269 HIS A N 1
ATOM 2083 C CA . HIS A 1 269 ? -10.307 -3.065 3.508 1.00 91.06 269 HIS A CA 1
ATOM 2084 C C . HIS A 1 269 ? -10.313 -1.535 3.451 1.00 91.06 269 HIS A C 1
ATOM 2086 O O . HIS A 1 269 ? -9.860 -0.870 4.381 1.00 91.06 269 HIS A O 1
ATOM 2092 N N . VAL A 1 270 ? -10.886 -0.972 2.387 1.00 90.00 270 VAL A N 1
ATOM 2093 C CA . VAL A 1 270 ? -11.087 0.481 2.262 1.00 90.00 270 VAL A CA 1
ATOM 2094 C C . VAL A 1 270 ? -12.060 0.956 3.336 1.00 90.00 270 VAL A C 1
ATOM 2096 O O . VAL A 1 270 ? -13.144 0.386 3.447 1.00 90.00 270 VAL A O 1
ATOM 2099 N N . VAL A 1 271 ? -11.726 1.993 4.101 1.00 88.31 271 VAL A N 1
ATOM 2100 C CA . VAL A 1 271 ? -12.580 2.526 5.177 1.00 88.31 271 VAL A CA 1
ATOM 2101 C C . VAL A 1 271 ? -13.294 3.790 4.698 1.00 88.31 271 VAL A C 1
ATOM 2103 O O . VAL A 1 271 ? -12.652 4.750 4.290 1.00 88.31 271 VAL A O 1
ATOM 2106 N N . LYS A 1 272 ? -14.633 3.811 4.740 1.00 86.06 272 LYS A N 1
ATOM 2107 C CA . LYS A 1 272 ? -15.448 4.968 4.327 1.00 86.06 272 LYS A CA 1
ATOM 2108 C C . LYS A 1 272 ? -16.059 5.677 5.533 1.00 86.06 272 LYS A C 1
ATOM 2110 O O . LYS A 1 272 ? -16.702 5.041 6.368 1.00 86.06 272 LYS A O 1
ATOM 2115 N N . GLY A 1 273 ? -15.918 7.003 5.577 1.00 80.81 273 GLY A N 1
ATOM 2116 C CA . GLY A 1 273 ? -16.541 7.844 6.603 1.00 80.81 273 GLY A CA 1
ATOM 2117 C C . GLY A 1 273 ? -15.993 7.594 8.008 1.00 80.81 273 GLY A C 1
ATOM 2118 O O . GLY A 1 273 ? -16.778 7.527 8.950 1.00 80.81 273 GLY A O 1
ATOM 2119 N N . SER A 1 274 ? -14.677 7.398 8.133 1.00 81.12 274 SER A N 1
ATOM 2120 C CA . SER A 1 274 ? -14.023 7.381 9.443 1.00 81.12 274 SER A CA 1
ATOM 2121 C C . SER A 1 274 ? -13.940 8.805 10.008 1.00 81.12 274 SER A C 1
ATOM 2123 O O . SER A 1 274 ? -13.528 9.701 9.271 1.00 81.12 274 SER A O 1
ATOM 2125 N N . PRO A 1 275 ? -14.271 9.031 11.291 1.00 78.19 275 PRO A N 1
ATOM 2126 C CA . PRO A 1 275 ? -14.108 10.336 11.931 1.00 78.19 275 PRO A CA 1
ATOM 2127 C C . PRO A 1 275 ? -12.638 10.721 12.179 1.00 78.19 275 PRO A C 1
ATOM 2129 O O . PRO A 1 275 ? -12.336 11.904 12.278 1.00 78.19 275 PRO A O 1
ATOM 2132 N N . SER A 1 276 ? -11.717 9.755 12.283 1.00 79.75 276 SER A N 1
ATOM 2133 C CA . SER A 1 276 ? -10.274 10.016 12.424 1.00 79.75 276 SER A CA 1
ATOM 2134 C C . SER A 1 276 ? -9.422 8.819 11.984 1.00 79.75 276 SER A C 1
ATOM 2136 O O . SER A 1 276 ? -9.927 7.701 11.824 1.00 79.75 276 SER A O 1
ATOM 2138 N N . HIS A 1 277 ? -8.112 9.020 11.812 1.00 76.56 277 HIS A N 1
ATOM 2139 C CA . HIS A 1 277 ? -7.172 7.912 11.617 1.00 76.56 277 HIS A CA 1
ATOM 2140 C C . HIS A 1 277 ? -7.228 6.980 12.847 1.00 76.56 277 HIS A C 1
ATOM 2142 O O . HIS A 1 277 ? -7.218 7.454 13.982 1.00 76.56 277 HIS A O 1
ATOM 2148 N N . GLY A 1 278 ? -7.401 5.670 12.637 1.00 79.81 278 GLY A N 1
ATOM 2149 C CA . GLY A 1 278 ? -7.545 4.675 13.715 1.00 79.81 278 GLY A CA 1
ATOM 2150 C C . GLY A 1 278 ? -8.972 4.399 14.226 1.00 79.81 278 GLY A C 1
ATOM 2151 O O . GLY A 1 278 ? -9.177 3.383 14.891 1.00 79.81 278 GLY A O 1
ATOM 2152 N N . LYS A 1 279 ? -9.980 5.215 13.879 1.00 85.19 279 LYS A N 1
ATOM 2153 C CA . LYS A 1 279 ? -11.396 4.932 14.196 1.00 85.19 279 LYS A CA 1
ATOM 2154 C C . LYS A 1 279 ? -12.083 4.148 13.077 1.00 85.19 279 LYS A C 1
ATOM 2156 O O . LYS A 1 279 ? -11.671 4.189 11.917 1.00 85.19 279 LYS A O 1
ATOM 2161 N N . ALA A 1 280 ? -13.107 3.382 13.434 1.00 85.88 280 ALA A N 1
ATOM 2162 C CA . ALA A 1 280 ? -13.897 2.605 12.494 1.00 85.88 280 ALA A CA 1
ATOM 2163 C C . ALA A 1 280 ? -14.779 3.507 11.621 1.00 85.88 280 ALA A C 1
ATOM 2165 O O . ALA A 1 280 ? -15.415 4.443 12.104 1.00 85.88 280 ALA A O 1
ATOM 2166 N N . GLY A 1 281 ? -14.833 3.196 10.326 1.00 86.56 281 GLY A N 1
ATOM 2167 C CA . GLY A 1 281 ? -15.771 3.813 9.391 1.00 86.56 281 GLY A CA 1
ATOM 2168 C C . GLY A 1 281 ? -17.109 3.077 9.339 1.00 86.56 281 GLY A C 1
ATOM 2169 O O . GLY A 1 281 ? -17.295 2.022 9.948 1.00 86.56 281 GLY A O 1
ATOM 2170 N N . LYS A 1 282 ? -18.030 3.590 8.519 1.00 84.25 282 LYS A N 1
ATOM 2171 C CA . LYS A 1 282 ? -19.391 3.044 8.357 1.00 84.25 282 LYS A CA 1
ATOM 2172 C C . LYS A 1 282 ? -19.418 1.596 7.853 1.00 84.25 282 LYS A C 1
ATOM 2174 O O . LYS A 1 282 ? -20.398 0.893 8.059 1.00 84.25 282 LYS A O 1
ATOM 2179 N N . ASN A 1 283 ? -18.366 1.159 7.163 1.00 88.62 283 ASN A N 1
ATOM 2180 C CA . ASN A 1 283 ? -18.269 -0.172 6.564 1.00 88.62 283 ASN A CA 1
ATOM 2181 C C . ASN A 1 283 ? -17.377 -1.155 7.348 1.00 88.62 283 ASN A C 1
ATOM 2183 O O . ASN A 1 283 ? -17.177 -2.294 6.903 1.00 88.62 283 ASN A O 1
ATOM 2187 N N . CYS A 1 284 ? -16.857 -0.746 8.508 1.00 87.44 284 CYS A N 1
ATOM 2188 C CA . CYS A 1 284 ? -16.258 -1.666 9.473 1.00 87.44 284 CYS A CA 1
ATOM 2189 C C . CYS A 1 284 ? -17.333 -2.600 10.060 1.00 87.44 284 CYS A C 1
ATOM 2191 O O . CYS A 1 284 ? -18.532 -2.384 9.883 1.00 87.44 284 CYS A O 1
ATOM 2193 N N . ILE A 1 285 ? -16.920 -3.701 10.692 1.00 85.94 285 ILE A N 1
ATOM 2194 C CA . ILE A 1 285 ? -17.877 -4.636 11.299 1.00 85.94 285 ILE A CA 1
ATOM 2195 C C . ILE A 1 285 ? -18.587 -3.975 12.488 1.00 85.94 285 ILE A C 1
ATOM 2197 O O . ILE A 1 285 ? -17.940 -3.354 13.326 1.00 85.94 285 ILE A O 1
ATOM 2201 N N . ALA A 1 286 ? -19.913 -4.093 12.557 1.00 82.69 286 ALA A N 1
ATOM 2202 C CA . ALA A 1 286 ? -20.654 -3.666 13.737 1.00 82.69 286 ALA A CA 1
ATOM 2203 C C . ALA A 1 286 ? -20.347 -4.623 14.893 1.00 82.69 286 ALA A C 1
ATOM 2205 O O . ALA A 1 286 ? -20.364 -5.842 14.710 1.00 82.69 286 ALA A O 1
ATOM 2206 N N . CYS A 1 287 ? -20.077 -4.077 16.075 1.00 83.38 287 CYS A N 1
ATOM 2207 C CA . CYS A 1 287 ? -19.826 -4.900 17.244 1.00 83.38 287 CYS A CA 1
ATOM 2208 C C . CYS A 1 287 ? -21.106 -5.638 17.661 1.00 83.38 287 CYS A C 1
ATOM 2210 O O . CYS A 1 287 ? -22.105 -4.996 17.978 1.00 83.38 287 CYS A O 1
ATOM 2212 N N . LYS A 1 288 ? -21.060 -6.973 17.694 1.00 80.06 288 LYS A N 1
ATOM 2213 C CA . LYS A 1 288 ? -22.147 -7.832 18.201 1.00 80.06 288 LYS A CA 1
ATOM 2214 C C . LYS A 1 288 ? -21.755 -8.643 19.438 1.00 80.06 288 LYS A C 1
ATOM 2216 O O . LYS A 1 288 ? -22.573 -9.396 19.951 1.00 80.06 288 LYS A O 1
ATOM 2221 N N . GLU A 1 289 ? -20.526 -8.472 19.912 1.00 80.44 289 GLU A N 1
ATOM 2222 C CA . GLU A 1 289 ? -20.027 -9.139 21.111 1.00 80.44 289 GLU A CA 1
ATOM 2223 C C . GLU A 1 289 ? -20.741 -8.641 22.369 1.00 80.44 289 GLU A C 1
ATOM 2225 O O . GLU A 1 289 ? -21.205 -7.495 22.431 1.00 80.44 289 GLU A O 1
ATOM 2230 N N . LEU A 1 290 ? -20.802 -9.499 23.387 1.00 82.62 290 LEU A N 1
ATOM 2231 C CA . LEU A 1 290 ? -21.289 -9.129 24.713 1.00 82.62 290 LEU A CA 1
ATOM 2232 C C . LEU A 1 290 ? -20.356 -8.105 25.367 1.00 82.62 290 LEU A C 1
ATOM 2234 O O . LEU A 1 290 ? -19.159 -8.035 25.083 1.00 82.62 290 LEU A O 1
ATOM 2238 N N . CYS A 1 291 ? -20.911 -7.274 26.243 1.00 83.94 291 CYS A N 1
ATOM 2239 C CA . CYS A 1 291 ? -20.129 -6.273 26.948 1.00 83.94 291 CYS A CA 1
ATOM 2240 C C . CYS A 1 291 ? -19.253 -6.922 28.039 1.00 83.94 291 CYS A C 1
ATOM 2242 O O . CYS A 1 291 ? -19.760 -7.476 29.012 1.00 83.94 291 CYS A O 1
ATOM 2244 N N . THR A 1 292 ? -17.931 -6.811 27.892 1.00 82.00 292 THR A N 1
ATOM 2245 C CA . THR A 1 292 ? -16.916 -7.331 28.830 1.00 82.00 292 THR A CA 1
ATOM 2246 C C . THR A 1 292 ? -16.377 -6.272 29.795 1.00 82.00 292 THR A C 1
ATOM 2248 O O . THR A 1 292 ? -15.443 -6.541 30.550 1.00 82.00 292 THR A O 1
ATOM 2251 N N . LYS A 1 293 ? -16.951 -5.060 29.790 1.00 80.12 293 LYS A N 1
ATOM 2252 C CA . LYS A 1 293 ? -16.520 -3.967 30.669 1.00 80.12 293 LYS A CA 1
ATOM 2253 C C . LYS A 1 293 ? -16.651 -4.367 32.147 1.00 80.12 293 LYS A C 1
ATOM 2255 O O . LYS A 1 293 ? -17.704 -4.886 32.536 1.00 80.12 293 LYS A O 1
ATOM 2260 N N . PRO A 1 294 ? -15.625 -4.100 32.977 1.00 78.12 294 PRO A N 1
ATOM 2261 C CA . PRO A 1 294 ? -15.714 -4.327 34.410 1.00 78.12 294 PRO A CA 1
ATOM 2262 C C . PRO A 1 294 ? -16.775 -3.403 35.012 1.00 78.12 294 PRO A C 1
ATOM 2264 O O . PRO A 1 294 ? -16.924 -2.247 34.616 1.00 78.12 294 PRO A O 1
ATOM 2267 N N . ARG A 1 295 ? -17.529 -3.932 35.971 1.00 83.62 295 ARG A N 1
ATOM 2268 C CA . ARG A 1 295 ? -18.565 -3.203 36.705 1.00 83.62 295 ARG A CA 1
ATOM 2269 C C . ARG A 1 295 ? -18.135 -3.072 38.163 1.00 83.62 295 ARG A C 1
ATOM 2271 O O . ARG A 1 295 ? -17.329 -3.862 38.643 1.00 83.62 295 ARG A O 1
ATOM 2278 N N . ASN A 1 296 ? -18.768 -2.165 38.904 1.00 82.69 296 ASN A N 1
ATOM 2279 C CA . ASN A 1 296 ? -18.593 -2.065 40.363 1.00 82.69 296 ASN A CA 1
ATOM 2280 C C . ASN A 1 296 ? -19.186 -3.271 41.129 1.00 82.69 296 ASN A C 1
ATOM 2282 O O . ASN A 1 296 ? -19.123 -3.332 42.353 1.00 82.69 296 ASN A O 1
ATOM 2286 N N . CYS A 1 297 ? -19.771 -4.237 40.414 1.00 85.69 297 CYS A N 1
ATOM 2287 C CA . CYS A 1 297 ? -20.303 -5.491 40.930 1.00 85.69 297 CYS A CA 1
ATOM 2288 C C . CYS A 1 297 ? -19.618 -6.694 40.272 1.00 85.69 297 CYS A C 1
ATOM 2290 O O . CYS A 1 297 ? -19.124 -6.595 39.153 1.00 85.69 297 CYS A O 1
ATOM 2292 N N . LYS A 1 298 ? -19.716 -7.872 40.899 1.00 83.31 298 LYS A N 1
ATOM 2293 C CA . LYS A 1 298 ? -19.216 -9.144 40.338 1.00 83.31 298 LYS A CA 1
ATOM 2294 C C . LYS A 1 298 ? -20.068 -9.718 39.191 1.00 83.31 298 LYS A C 1
ATOM 2296 O O . LYS A 1 298 ? -19.697 -10.735 38.616 1.00 83.31 298 LYS A O 1
ATOM 2301 N N . HIS A 1 299 ? -21.207 -9.106 38.871 1.00 86.00 299 HIS A N 1
ATOM 2302 C CA . HIS A 1 299 ? -22.078 -9.542 37.776 1.00 86.00 299 HIS A CA 1
ATOM 2303 C C . HIS A 1 299 ? -21.581 -9.022 36.424 1.00 86.00 299 HIS A C 1
ATOM 2305 O O . HIS A 1 299 ? -21.146 -7.874 36.329 1.00 86.00 299 HIS A O 1
ATOM 2311 N N . SER A 1 300 ? -21.688 -9.844 35.378 1.00 84.69 300 SER A N 1
ATOM 2312 C CA . SER A 1 300 ? -21.379 -9.462 33.998 1.00 84.69 300 SER A CA 1
ATOM 2313 C C . SER A 1 300 ? -22.526 -8.673 33.355 1.00 84.69 300 SER A C 1
ATOM 2315 O O . SER A 1 300 ? -23.696 -8.819 33.713 1.00 84.69 300 SER A O 1
ATOM 2317 N N . CYS A 1 301 ? -22.197 -7.802 32.398 1.00 86.38 301 CYS A N 1
ATOM 2318 C CA . CYS A 1 301 ? -23.203 -7.055 31.650 1.00 86.38 301 CYS A CA 1
ATOM 2319 C C . CYS A 1 301 ? -23.900 -7.978 30.635 1.00 86.38 301 CYS A C 1
ATOM 2321 O O . CYS A 1 301 ? -23.242 -8.569 29.784 1.00 86.38 301 CYS A O 1
ATOM 2323 N N . LYS A 1 302 ? -25.235 -8.075 30.695 1.00 84.38 302 LYS A N 1
ATOM 2324 C CA . LYS A 1 302 ? -26.041 -8.893 29.764 1.00 84.38 302 LYS A CA 1
ATOM 2325 C C . LYS A 1 302 ? -26.300 -8.219 28.408 1.00 84.38 302 LYS A C 1
ATOM 2327 O O . LYS A 1 302 ? -26.891 -8.833 27.526 1.00 84.38 302 LYS A O 1
ATOM 2332 N N . LEU A 1 303 ? -25.896 -6.959 28.242 1.00 81.81 303 LEU A N 1
ATOM 2333 C CA . LEU A 1 303 ? -26.090 -6.216 26.999 1.00 81.81 303 LEU A CA 1
ATOM 2334 C C . LEU A 1 303 ? -24.978 -6.507 25.990 1.00 81.81 303 LEU A C 1
ATOM 2336 O O . LEU A 1 303 ? -23.830 -6.782 26.351 1.00 81.81 303 LEU A O 1
ATOM 2340 N N . THR A 1 304 ? -25.311 -6.361 24.708 1.00 83.62 304 THR A N 1
ATOM 2341 C CA . THR A 1 304 ? -24.311 -6.235 23.643 1.00 83.62 304 THR A CA 1
ATOM 2342 C C . THR A 1 304 ? -23.414 -5.029 23.906 1.00 83.62 304 THR A C 1
ATOM 2344 O O . THR A 1 304 ? -23.813 -4.078 24.584 1.00 83.62 304 THR A O 1
ATOM 2347 N N . CYS A 1 305 ? -22.196 -5.050 23.367 1.00 85.25 305 CYS A N 1
ATOM 2348 C CA . CYS A 1 305 ? -21.243 -3.965 23.545 1.00 85.25 305 CYS A CA 1
ATOM 2349 C C . CYS A 1 305 ? -21.872 -2.621 23.161 1.00 85.25 305 CYS A C 1
ATOM 2351 O O . CYS A 1 305 ? -22.425 -2.460 22.072 1.00 85.25 305 CYS A O 1
ATOM 2353 N N . HIS A 1 306 ? -21.775 -1.662 24.071 1.00 81.00 306 HIS A N 1
ATOM 2354 C CA . HIS A 1 306 ? -22.386 -0.351 23.947 1.00 81.00 306 HIS A CA 1
ATOM 2355 C C . HIS A 1 306 ? -21.331 0.738 24.207 1.00 81.00 306 HIS A C 1
ATOM 2357 O O . HIS A 1 306 ? -20.340 0.494 24.914 1.00 81.00 306 HIS A O 1
ATOM 2363 N N . PRO A 1 307 ? -21.515 1.938 23.634 1.00 78.00 307 PRO A N 1
ATOM 2364 C CA . PRO A 1 307 ? -20.713 3.101 23.995 1.00 78.00 307 PRO A CA 1
ATOM 2365 C C . PRO A 1 307 ? -21.025 3.545 25.437 1.00 78.00 307 PRO A C 1
ATOM 2367 O O . PRO A 1 307 ? -22.129 3.319 25.935 1.00 78.00 307 PRO A O 1
ATOM 2370 N N . GLY A 1 308 ? -20.051 4.161 26.114 1.00 75.88 308 GLY A N 1
ATOM 2371 C CA . GLY A 1 308 ? -20.225 4.716 27.466 1.00 75.88 308 GLY A CA 1
ATOM 2372 C C . GLY A 1 308 ? -20.229 3.698 28.618 1.00 75.88 308 GLY A C 1
ATOM 2373 O O . GLY A 1 308 ? -19.828 2.541 28.457 1.00 75.88 308 GLY A O 1
ATOM 2374 N N . GLU A 1 309 ? -20.634 4.148 29.805 1.00 80.75 309 GLU A N 1
ATOM 2375 C CA . GLU A 1 309 ? -20.685 3.341 31.033 1.00 80.75 309 GLU A CA 1
ATOM 2376 C C . GLU A 1 309 ? -21.820 2.309 31.006 1.00 80.75 309 GLU A C 1
ATOM 2378 O O . GLU A 1 309 ? -22.836 2.490 30.332 1.00 80.75 309 GLU A O 1
ATOM 2383 N N . CYS A 1 310 ? -21.646 1.184 31.706 1.00 84.31 310 CYS A N 1
ATOM 2384 C CA . CYS A 1 310 ? -22.674 0.147 31.745 1.00 84.31 310 CYS A CA 1
ATOM 2385 C C . CYS A 1 310 ? -23.873 0.576 32.607 1.00 84.31 310 CYS A C 1
ATOM 2387 O O . CYS A 1 310 ? -23.663 1.064 33.717 1.00 84.31 310 CYS A O 1
ATOM 2389 N N . PRO A 1 311 ? -25.123 0.310 32.172 1.00 85.25 311 PRO A N 1
ATOM 2390 C CA . PRO A 1 311 ? -26.310 0.617 32.973 1.00 85.25 311 PRO A CA 1
ATOM 2391 C C . PRO A 1 311 ? -26.282 -0.162 34.290 1.00 85.25 311 PRO A C 1
ATOM 2393 O O . PRO A 1 311 ? -25.653 -1.220 34.322 1.00 85.25 311 PRO A O 1
ATOM 2396 N N . PRO A 1 312 ? -26.930 0.301 35.371 1.00 85.38 312 PRO A N 1
ATOM 2397 C CA . PRO A 1 312 ? -26.802 -0.294 36.700 1.00 85.38 312 PRO A CA 1
ATOM 2398 C C . PRO A 1 312 ? -27.332 -1.739 36.770 1.00 85.38 312 PRO A C 1
ATOM 2400 O O . PRO A 1 312 ? -28.008 -2.227 35.868 1.00 85.38 312 PRO A O 1
ATOM 2403 N N . CYS A 1 313 ? -26.899 -2.480 37.794 1.00 88.94 313 CYS A N 1
ATOM 2404 C CA . CYS A 1 313 ? -27.098 -3.930 37.865 1.00 88.94 313 CYS A CA 1
ATOM 2405 C C . CYS A 1 313 ? -28.459 -4.273 38.487 1.00 88.94 313 CYS A C 1
ATOM 2407 O O . CYS A 1 313 ? -28.683 -3.935 39.650 1.00 88.94 313 CYS A O 1
ATOM 2409 N N . ASP A 1 314 ? -29.313 -4.986 37.747 1.00 86.25 314 ASP A N 1
ATOM 2410 C CA . ASP A 1 314 ? -30.644 -5.438 38.203 1.00 86.25 314 ASP A CA 1
ATOM 2411 C C . ASP A 1 314 ? -30.645 -6.889 38.730 1.00 86.25 314 ASP A C 1
ATOM 2413 O O . ASP A 1 314 ? -31.690 -7.487 38.965 1.00 86.25 314 ASP A O 1
ATOM 2417 N N . GLU A 1 315 ? -29.461 -7.475 38.933 1.00 89.25 315 GLU A N 1
ATOM 2418 C CA . GLU A 1 315 ? -29.333 -8.776 39.598 1.00 89.25 315 GLU A CA 1
ATOM 2419 C C . GLU A 1 315 ? -29.587 -8.662 41.102 1.00 89.25 315 GLU A C 1
ATOM 2421 O O . GLU A 1 315 ? -29.281 -7.644 41.732 1.00 89.25 315 GLU A O 1
ATOM 2426 N N . TYR A 1 316 ? -30.072 -9.747 41.700 1.00 90.88 316 TYR A N 1
ATOM 2427 C CA . TYR A 1 316 ? -30.310 -9.836 43.137 1.00 90.88 316 TYR A CA 1
ATOM 2428 C C . TYR A 1 316 ? -29.149 -10.535 43.851 1.00 90.88 316 TYR A C 1
ATOM 2430 O O . TYR A 1 316 ? -28.709 -11.617 43.470 1.00 90.88 316 TYR A O 1
ATOM 2438 N N . LEU A 1 317 ? -28.677 -9.928 44.936 1.00 89.75 317 LEU A N 1
ATOM 2439 C CA . LEU A 1 317 ? -27.732 -10.497 45.883 1.00 89.75 317 LEU A CA 1
ATOM 2440 C C . LEU A 1 317 ? -28.496 -11.270 46.959 1.00 89.75 317 LEU A C 1
ATOM 2442 O O . LEU A 1 317 ? -29.427 -10.747 47.574 1.00 89.75 317 LEU A O 1
ATOM 2446 N N . LYS A 1 318 ? -28.074 -12.509 47.210 1.00 91.31 318 LYS A N 1
ATOM 2447 C CA . LYS A 1 318 ? -28.573 -13.329 48.315 1.00 91.31 318 LYS A CA 1
ATOM 2448 C C . LYS A 1 318 ? -27.687 -13.104 49.533 1.00 91.31 318 LYS A C 1
ATOM 2450 O O . LYS A 1 318 ? -26.567 -13.609 49.575 1.00 91.31 318 LYS A O 1
ATOM 2455 N N . MET A 1 319 ? -28.199 -12.370 50.512 1.00 88.88 319 MET A N 1
ATOM 2456 C CA . MET A 1 319 ? -27.450 -11.980 51.703 1.00 88.88 319 MET A CA 1
ATOM 2457 C C . MET A 1 319 ? -28.069 -12.581 52.963 1.00 88.88 319 MET A C 1
ATOM 2459 O O . MET A 1 319 ? -29.258 -12.906 53.012 1.00 88.88 319 MET A O 1
ATOM 2463 N N . ASP A 1 320 ? -27.246 -12.749 53.992 1.00 89.56 320 ASP A N 1
ATOM 2464 C CA . ASP A 1 320 ? -27.714 -13.115 55.322 1.00 89.56 320 ASP A CA 1
ATOM 2465 C C . ASP A 1 320 ? -28.382 -11.931 56.004 1.00 89.56 320 ASP A C 1
ATOM 2467 O O . ASP A 1 320 ? -27.857 -10.819 55.993 1.00 89.56 320 ASP A O 1
ATOM 2471 N N . CYS A 1 321 ? -29.531 -12.182 56.625 1.00 90.69 321 CYS A N 1
ATOM 2472 C CA . CYS A 1 321 ? -30.120 -11.207 57.523 1.00 90.69 321 CYS A CA 1
ATOM 2473 C C . CYS A 1 321 ? -29.277 -11.072 58.804 1.00 90.69 321 CYS A C 1
ATOM 2475 O O . CYS A 1 321 ? -28.617 -12.031 59.212 1.00 90.69 321 CYS A O 1
ATOM 2477 N N . HIS A 1 322 ? -29.366 -9.944 59.517 1.00 86.38 322 HIS A N 1
ATOM 2478 C CA . HIS A 1 322 ? -28.713 -9.769 60.828 1.00 86.38 322 HIS A CA 1
ATOM 2479 C C . HIS A 1 322 ? -29.104 -10.839 61.861 1.00 86.38 322 HIS A C 1
ATOM 2481 O O . HIS A 1 322 ? -28.320 -11.169 62.752 1.00 86.38 322 HIS A O 1
ATOM 2487 N N . CYS A 1 323 ? -30.298 -11.434 61.741 1.00 83.00 323 CYS A N 1
ATOM 2488 C CA . CYS A 1 323 ? -30.714 -12.554 62.589 1.00 83.00 323 CYS A CA 1
ATOM 2489 C C . CYS A 1 323 ? -30.061 -13.893 62.208 1.00 83.00 323 CYS A C 1
ATOM 2491 O O . CYS A 1 323 ? -30.141 -14.829 62.995 1.00 83.00 323 CYS A O 1
ATOM 2493 N N . ARG A 1 324 ? -29.447 -14.003 61.019 1.00 84.62 324 ARG A N 1
ATOM 2494 C CA . ARG A 1 324 ? -28.870 -15.220 60.405 1.00 84.62 324 ARG A CA 1
ATOM 2495 C C . ARG A 1 324 ? -29.843 -16.389 60.192 1.00 84.62 324 ARG A C 1
ATOM 2497 O O . ARG A 1 324 ? -29.431 -17.446 59.728 1.00 84.62 324 ARG A O 1
ATOM 2504 N N . LEU A 1 325 ? -31.126 -16.200 60.501 1.00 83.94 325 LEU A N 1
ATOM 2505 C CA . LEU A 1 325 ? -32.179 -17.205 60.321 1.00 83.94 325 LEU A CA 1
ATOM 2506 C C . LEU A 1 325 ? -32.830 -17.117 58.939 1.00 83.94 325 LEU A C 1
ATOM 2508 O O . LEU A 1 325 ? -33.257 -18.123 58.382 1.00 83.94 325 LEU A O 1
ATOM 2512 N N . LEU A 1 326 ? -32.906 -15.906 58.386 1.00 85.88 326 LEU A N 1
ATOM 2513 C CA . LEU A 1 326 ? -33.502 -15.633 57.084 1.00 85.88 326 LEU A CA 1
ATOM 2514 C C . LEU A 1 326 ? -32.444 -15.111 56.115 1.00 85.88 326 LEU A C 1
ATOM 2516 O O . LEU A 1 326 ? -31.479 -14.453 56.509 1.00 85.88 326 LEU A O 1
ATOM 2520 N N . LYS A 1 327 ? -32.658 -15.380 54.829 1.00 90.25 327 LYS A N 1
ATOM 2521 C CA . LYS A 1 327 ? -31.898 -14.776 53.733 1.00 90.25 327 LYS A CA 1
ATOM 2522 C C . LYS A 1 327 ? -32.728 -13.640 53.143 1.00 90.25 327 LYS A C 1
ATOM 2524 O O . LYS A 1 327 ? -33.917 -13.827 52.892 1.00 90.25 327 LYS A O 1
ATOM 2529 N N . VAL A 1 328 ? -32.107 -12.491 52.912 1.00 89.88 328 VAL A N 1
ATOM 2530 C CA . VAL A 1 328 ? -32.727 -11.350 52.227 1.00 89.88 328 VAL A CA 1
ATOM 2531 C C . VAL A 1 328 ? -32.207 -11.270 50.793 1.00 89.88 328 VAL A C 1
ATOM 2533 O O . VAL A 1 328 ? -31.030 -11.529 50.530 1.00 89.88 328 VAL A O 1
ATOM 2536 N N . TYR A 1 329 ? -33.102 -10.948 49.859 1.00 91.31 329 TYR A N 1
ATOM 2537 C CA . TYR A 1 329 ? -32.783 -10.770 48.444 1.00 91.31 329 TYR A CA 1
ATOM 2538 C C . TYR A 1 329 ? -32.783 -9.280 48.133 1.00 91.31 329 TYR A C 1
ATOM 2540 O O . TYR A 1 329 ? -33.816 -8.623 48.233 1.00 91.31 329 TYR A O 1
ATOM 2548 N N . VAL A 1 330 ? -31.617 -8.755 47.779 1.00 90.56 330 VAL A N 1
ATOM 2549 C CA . VAL A 1 330 ? -31.365 -7.315 47.672 1.00 90.56 330 VAL A CA 1
ATOM 2550 C C . VAL A 1 330 ? -30.892 -6.992 46.265 1.00 90.56 330 VAL A C 1
ATOM 2552 O O . VAL A 1 330 ? -30.025 -7.693 45.750 1.00 90.56 330 VAL A O 1
ATOM 2555 N N . LYS A 1 331 ? -31.390 -5.924 45.634 1.00 91.38 331 LYS A N 1
ATOM 2556 C CA . LYS A 1 331 ? -30.880 -5.519 44.318 1.00 91.38 331 LYS A CA 1
ATOM 2557 C C . LYS A 1 331 ? -29.419 -5.080 44.404 1.00 91.38 331 LYS A C 1
ATOM 2559 O O . LYS A 1 331 ? -29.033 -4.286 45.260 1.00 91.38 331 LYS A O 1
ATOM 2564 N N . CYS A 1 332 ? -28.599 -5.564 43.478 1.00 89.75 332 CYS A N 1
ATOM 2565 C CA . CYS A 1 332 ? -27.158 -5.337 43.477 1.00 89.75 332 CYS A CA 1
ATOM 2566 C C . CYS A 1 332 ? -26.797 -3.845 43.418 1.00 89.75 332 CYS A C 1
ATOM 2568 O O . CYS A 1 332 ? -25.904 -3.416 44.146 1.00 89.75 332 CYS A O 1
ATOM 2570 N N . GLN A 1 333 ? -27.503 -3.054 42.602 1.00 88.81 333 GLN A N 1
ATOM 2571 C CA . GLN A 1 333 ? -27.314 -1.600 42.551 1.00 88.81 333 GLN A CA 1
ATOM 2572 C C . GLN A 1 333 ? -27.596 -0.926 43.903 1.00 88.81 333 GLN A C 1
ATOM 2574 O O . GLN A 1 333 ? -26.787 -0.128 44.363 1.00 88.81 333 GLN A O 1
ATOM 2579 N N . GLU A 1 334 ? -28.692 -1.291 44.572 1.00 88.50 334 GLU A N 1
ATOM 2580 C CA . GLU A 1 334 ? -29.104 -0.674 45.836 1.00 88.50 334 GLU A CA 1
ATOM 2581 C C . GLU A 1 334 ? -28.063 -0.939 46.919 1.00 88.50 334 GLU A C 1
ATOM 2583 O O . GLU A 1 334 ? -27.700 -0.034 47.654 1.00 88.50 334 GLU A O 1
ATOM 2588 N N . TYR A 1 335 ? -27.506 -2.150 46.961 1.00 89.06 335 TYR A N 1
ATOM 2589 C CA . TYR A 1 335 ? -26.485 -2.511 47.940 1.00 89.06 335 TYR A CA 1
ATOM 2590 C C . TYR A 1 335 ? -25.124 -1.832 47.705 1.00 89.06 335 TYR A C 1
ATOM 2592 O O . TYR A 1 335 ? -24.442 -1.474 48.663 1.00 89.06 335 TYR A O 1
ATOM 2600 N N . ILE A 1 336 ? -24.704 -1.666 46.444 1.00 86.44 336 ILE A N 1
ATOM 2601 C CA . ILE A 1 336 ? -23.396 -1.075 46.101 1.00 86.44 336 ILE A CA 1
ATOM 2602 C C . ILE A 1 336 ? -23.384 0.434 46.325 1.00 86.44 336 ILE A C 1
ATOM 2604 O O . ILE A 1 336 ? -22.373 0.970 46.773 1.00 86.44 336 ILE A O 1
ATOM 2608 N N . PHE A 1 337 ? -24.491 1.107 46.012 1.00 84.50 337 PHE A N 1
ATOM 2609 C CA . PHE A 1 337 ? -24.627 2.548 46.217 1.00 84.50 337 PHE A CA 1
ATOM 2610 C C . PHE A 1 337 ? -25.128 2.912 47.624 1.00 84.50 337 PHE A C 1
ATOM 2612 O O . PHE A 1 337 ? -25.143 4.092 47.963 1.00 84.50 337 PHE A O 1
ATOM 2619 N N . ALA A 1 338 ? -25.526 1.932 48.443 1.00 86.56 338 ALA A N 1
ATOM 2620 C CA . ALA A 1 338 ? -25.965 2.170 49.813 1.00 86.56 338 ALA A CA 1
ATOM 2621 C C . ALA A 1 338 ? -24.807 2.566 50.741 1.00 86.56 338 ALA A C 1
ATOM 2623 O O . ALA A 1 338 ? -23.732 1.963 50.732 1.00 86.56 338 ALA A O 1
ATOM 2624 N N . ASN A 1 339 ? -25.080 3.524 51.625 1.00 87.88 339 ASN A N 1
ATOM 2625 C CA . ASN A 1 339 ? -24.221 3.843 52.769 1.00 87.88 339 ASN A CA 1
ATOM 2626 C C . ASN A 1 339 ? -24.372 2.783 53.877 1.00 87.88 339 ASN A C 1
ATOM 2628 O O . ASN A 1 339 ? -25.322 2.003 53.862 1.00 87.88 339 ASN A O 1
ATOM 2632 N N . GLU A 1 340 ? -23.493 2.776 54.883 1.00 83.50 340 GLU A N 1
ATOM 2633 C CA . GLU A 1 340 ? -23.523 1.771 55.965 1.00 83.50 340 GLU A CA 1
ATOM 2634 C C . GLU A 1 340 ? -24.890 1.675 56.672 1.00 83.50 340 GLU A C 1
ATOM 2636 O O . GLU A 1 340 ? -25.432 0.581 56.795 1.00 83.50 340 GLU A O 1
ATOM 2641 N N . ASN A 1 341 ? -25.532 2.803 56.998 1.00 84.44 341 ASN A N 1
ATOM 2642 C CA . ASN A 1 341 ? -26.870 2.803 57.616 1.00 84.44 341 ASN A CA 1
ATOM 2643 C C . ASN A 1 341 ? -27.953 2.193 56.704 1.00 84.44 341 ASN A C 1
ATOM 2645 O O . ASN A 1 341 ? -28.856 1.502 57.166 1.00 84.44 341 ASN A O 1
ATOM 2649 N N . GLN A 1 342 ? -27.871 2.436 55.393 1.00 85.69 342 GLN A N 1
ATOM 2650 C CA . GLN A 1 342 ? -28.813 1.860 54.428 1.00 85.69 342 GLN A CA 1
ATOM 2651 C C . GLN A 1 342 ? -28.559 0.363 54.254 1.00 85.69 342 GLN A C 1
ATOM 2653 O O . GLN A 1 342 ? -29.509 -0.410 54.176 1.00 85.69 342 GLN A O 1
ATOM 2658 N N . LYS A 1 343 ? -27.292 -0.073 54.253 1.00 87.06 343 LYS A N 1
ATOM 2659 C CA . LYS A 1 343 ? -26.945 -1.499 54.261 1.00 87.06 343 LYS A CA 1
ATOM 2660 C C . LYS A 1 343 ? -27.482 -2.191 55.511 1.00 87.06 343 LYS A C 1
ATOM 2662 O O . LYS A 1 343 ? -27.984 -3.306 55.399 1.00 87.06 343 LYS A O 1
ATOM 2667 N N . GLU A 1 344 ? -27.425 -1.544 56.676 1.00 83.88 344 GLU A N 1
ATOM 2668 C CA . GLU A 1 344 ? -28.029 -2.076 57.902 1.00 83.88 344 GLU A CA 1
ATOM 2669 C C . GLU A 1 344 ? -29.539 -2.290 57.750 1.00 83.88 344 GLU A C 1
ATOM 2671 O O . GLU A 1 344 ? -30.045 -3.346 58.131 1.00 83.88 344 GLU A O 1
ATOM 2676 N N . GLU A 1 345 ? -30.260 -1.348 57.146 1.00 85.56 345 GLU A N 1
ATOM 2677 C CA . GLU A 1 345 ? -31.700 -1.488 56.919 1.00 85.56 345 GLU A CA 1
ATOM 2678 C C . GLU A 1 345 ? -32.024 -2.571 55.875 1.00 85.56 345 GLU A C 1
ATOM 2680 O O . GLU A 1 345 ? -32.897 -3.415 56.087 1.00 85.56 345 GLU A O 1
ATOM 2685 N N . ILE A 1 346 ? -31.278 -2.589 54.769 1.00 87.94 346 ILE A N 1
ATOM 2686 C CA . ILE A 1 346 ? -31.424 -3.532 53.654 1.00 87.94 346 ILE A CA 1
ATOM 2687 C C . ILE A 1 346 ? -31.159 -4.985 54.093 1.00 87.94 346 ILE A C 1
ATOM 2689 O O . ILE A 1 346 ? -31.786 -5.916 53.584 1.00 87.94 346 ILE A O 1
ATOM 2693 N N . LEU A 1 347 ? -30.250 -5.192 55.053 1.00 89.06 347 LEU A N 1
ATOM 2694 C CA . LEU A 1 347 ? -29.916 -6.508 55.611 1.00 89.06 347 LEU A CA 1
ATOM 2695 C C . LEU A 1 347 ? -30.830 -6.936 56.779 1.00 89.06 347 LEU A C 1
ATOM 2697 O O . LEU A 1 347 ? -30.661 -8.017 57.350 1.00 89.06 347 LEU A O 1
ATOM 2701 N N . SER A 1 348 ? -31.834 -6.133 57.133 1.00 88.19 348 SER A N 1
ATOM 2702 C CA . SER A 1 348 ? -32.835 -6.481 58.141 1.00 88.19 348 SER A CA 1
ATOM 2703 C C . SER A 1 348 ? -34.051 -7.170 57.514 1.00 88.19 348 SER A C 1
ATOM 2705 O O . SER A 1 348 ? -34.625 -6.695 56.539 1.00 88.19 348 SER A O 1
ATOM 2707 N N . CYS A 1 349 ? -34.530 -8.262 58.118 1.00 87.00 349 CYS A N 1
ATOM 2708 C CA . CYS A 1 349 ? -35.776 -8.925 57.713 1.00 87.00 349 CYS A CA 1
ATOM 2709 C C . CYS A 1 349 ? -37.032 -8.149 58.141 1.00 87.00 349 CYS A C 1
ATOM 2711 O O . CYS A 1 349 ? -38.143 -8.659 57.995 1.00 87.00 349 CYS A O 1
ATOM 2713 N N . LYS A 1 350 ? -36.862 -6.959 58.740 1.00 83.75 350 LYS A N 1
ATOM 2714 C CA . LYS A 1 350 ? -37.928 -6.083 59.255 1.00 83.75 350 LYS A CA 1
ATOM 2715 C C . LYS A 1 350 ? -38.867 -6.755 60.272 1.00 83.75 350 LYS A C 1
ATOM 2717 O O . LYS A 1 350 ? -39.903 -6.202 60.617 1.00 83.75 350 LYS A O 1
ATOM 2722 N N . SER A 1 351 ? -38.493 -7.930 60.782 1.00 84.06 351 SER A N 1
ATOM 2723 C CA . SER A 1 351 ? -39.208 -8.659 61.835 1.00 84.06 351 SER A CA 1
ATOM 2724 C C . SER A 1 351 ? -38.624 -8.330 63.210 1.00 84.06 351 SER A C 1
ATOM 2726 O O . SER A 1 351 ? -37.490 -7.856 63.307 1.00 84.06 351 SER A O 1
ATOM 2728 N N . ARG A 1 352 ? -39.375 -8.593 64.287 1.00 85.44 352 ARG A N 1
ATOM 2729 C CA . ARG A 1 352 ? -38.876 -8.456 65.668 1.00 85.44 352 ARG A CA 1
ATOM 2730 C C . ARG A 1 352 ? -37.673 -9.382 65.897 1.00 85.44 352 ARG A C 1
ATOM 2732 O O . ARG A 1 352 ? -37.634 -10.494 65.375 1.00 85.44 352 ARG A O 1
ATOM 2739 N N . CYS A 1 353 ? -36.682 -8.921 66.655 1.00 85.00 353 CYS A N 1
ATOM 2740 C CA . CYS A 1 353 ? -35.486 -9.696 66.960 1.00 85.00 353 CYS A CA 1
ATOM 2741 C C . CYS A 1 353 ? -35.816 -10.929 67.826 1.00 85.00 353 CYS A C 1
ATOM 2743 O O . CYS A 1 353 ? -36.492 -10.826 68.844 1.00 85.00 353 CYS A O 1
ATOM 2745 N N . PHE A 1 354 ? -35.294 -12.097 67.439 1.00 81.25 354 PHE A N 1
ATOM 2746 C CA . PHE A 1 354 ? -35.530 -13.370 68.138 1.00 81.25 354 PHE A CA 1
ATOM 2747 C C . PHE A 1 354 ? -34.566 -13.634 69.303 1.00 81.25 354 PHE A C 1
ATOM 2749 O O . PHE A 1 354 ? -34.673 -14.657 69.975 1.00 81.25 354 PHE A O 1
ATOM 2756 N N . LYS A 1 355 ? -33.595 -12.746 69.540 1.00 81.62 355 LYS A N 1
ATOM 2757 C CA . LYS A 1 355 ? -32.609 -12.925 70.610 1.00 81.62 355 LYS A CA 1
ATOM 2758 C C . LYS A 1 355 ? -33.245 -12.623 71.968 1.00 81.62 355 LYS A C 1
ATOM 2760 O O . LYS A 1 355 ? -33.943 -11.620 72.128 1.00 81.62 355 LYS A O 1
ATOM 2765 N N . VAL A 1 356 ? -32.964 -13.485 72.938 1.00 81.56 356 VAL A N 1
ATOM 2766 C CA . VAL A 1 356 ? -33.355 -13.310 74.339 1.00 81.56 356 VAL A CA 1
ATOM 2767 C C . VAL A 1 356 ? -32.309 -12.430 75.030 1.00 81.56 356 VAL A C 1
ATOM 2769 O O . VAL A 1 356 ? -31.110 -12.655 74.873 1.00 81.56 356 VAL A O 1
ATOM 2772 N N . ILE A 1 357 ? -32.755 -11.399 75.746 1.00 83.12 357 ILE A N 1
ATOM 2773 C CA . ILE A 1 357 ? -31.895 -10.527 76.564 1.00 83.12 357 ILE A CA 1
ATOM 2774 C C . ILE A 1 357 ? -31.652 -11.151 77.946 1.00 83.12 357 ILE A C 1
ATOM 2776 O O . ILE A 1 357 ? -32.340 -12.089 78.337 1.00 83.12 357 ILE A O 1
ATOM 2780 N N . GLN A 1 358 ? -30.679 -10.638 78.707 1.00 77.44 358 GLN A N 1
ATOM 2781 C CA . GLN A 1 358 ? -30.235 -11.242 79.977 1.00 77.44 358 GLN A CA 1
ATOM 2782 C C . GLN A 1 358 ? -31.357 -11.475 81.006 1.00 77.44 358 GLN A C 1
ATOM 2784 O O . GLN A 1 358 ? -31.274 -12.412 81.791 1.00 77.44 358 GLN A O 1
ATOM 2789 N N . CYS A 1 359 ? -32.426 -10.675 80.989 1.00 78.62 359 CYS A N 1
ATOM 2790 C CA . CYS A 1 359 ? -33.581 -10.860 81.868 1.00 78.62 359 CYS A CA 1
ATOM 2791 C C . CYS A 1 359 ? -34.574 -11.955 81.424 1.00 78.62 359 CYS A C 1
ATOM 2793 O O . CYS A 1 359 ? -35.653 -12.058 82.000 1.00 78.62 359 CYS A O 1
ATOM 2795 N N . GLY A 1 360 ? -34.253 -12.741 80.391 1.00 75.44 360 GLY A N 1
ATOM 2796 C CA . GLY A 1 360 ? -35.081 -13.851 79.906 1.00 75.44 360 GLY A CA 1
ATOM 2797 C C . GLY A 1 360 ? -36.210 -13.458 78.944 1.00 75.44 360 GLY A C 1
ATOM 2798 O O . GLY A 1 360 ? -36.905 -14.334 78.437 1.00 75.44 360 GLY A O 1
ATOM 2799 N N . HIS A 1 361 ? -36.384 -12.167 78.645 1.00 81.75 361 HIS A N 1
ATOM 2800 C CA . HIS A 1 361 ? -37.375 -11.675 77.678 1.00 81.75 361 HIS A CA 1
ATOM 2801 C C . HIS A 1 361 ? -36.811 -11.601 76.248 1.00 81.75 361 HIS A C 1
ATOM 2803 O O . HIS A 1 361 ? -35.602 -11.493 76.049 1.00 81.75 361 HIS A O 1
ATOM 2809 N N . PHE A 1 362 ? -37.676 -11.621 75.229 1.00 80.94 362 PHE A N 1
ATOM 2810 C CA . PHE A 1 362 ? -37.267 -11.404 73.834 1.00 80.94 362 PHE A CA 1
ATOM 2811 C C . PHE A 1 362 ? -36.984 -9.925 73.554 1.00 80.94 362 PHE A C 1
ATOM 2813 O O . PHE A 1 362 ? -37.688 -9.037 74.037 1.00 80.94 362 PHE A O 1
ATOM 2820 N N . CYS A 1 363 ? -35.977 -9.647 72.727 1.00 83.19 363 CYS A N 1
ATOM 2821 C CA . CYS A 1 363 ? -35.671 -8.287 72.306 1.00 83.19 363 CYS A CA 1
ATOM 2822 C C . CYS A 1 363 ? -36.839 -7.671 71.512 1.00 83.19 363 CYS A C 1
ATOM 2824 O O . CYS A 1 363 ? -37.296 -8.214 70.508 1.00 83.19 363 CYS A O 1
ATOM 2826 N N . GLN A 1 364 ? -37.300 -6.492 71.932 1.00 79.50 364 GLN A N 1
ATOM 2827 C CA . GLN A 1 364 ? -38.420 -5.796 71.287 1.00 79.50 364 GLN A CA 1
ATOM 2828 C C . GLN A 1 364 ? -38.011 -4.987 70.043 1.00 79.50 364 GLN A C 1
ATOM 2830 O O . GLN A 1 364 ? -38.877 -4.529 69.298 1.00 79.50 364 GLN A O 1
ATOM 2835 N N . LYS A 1 365 ? -36.707 -4.814 69.790 1.00 82.00 365 LYS A N 1
ATOM 2836 C CA . LYS A 1 365 ? -36.209 -4.097 68.609 1.00 82.00 365 LYS A CA 1
ATOM 2837 C C . LYS A 1 365 ? -36.434 -4.928 67.342 1.00 82.00 365 LYS A C 1
ATOM 2839 O O . LYS A 1 365 ? -36.438 -6.161 67.383 1.00 82.00 365 LYS A O 1
ATOM 2844 N N . LEU A 1 366 ? -36.599 -4.250 66.205 1.00 84.25 366 LEU A N 1
ATOM 2845 C CA . LEU A 1 366 ? -36.529 -4.902 64.895 1.00 84.25 366 LEU A CA 1
ATOM 2846 C C . LEU A 1 366 ? -35.164 -5.568 64.716 1.00 84.25 366 LEU A C 1
ATOM 2848 O O . LEU A 1 366 ? -34.205 -5.232 65.410 1.00 84.25 366 LEU A O 1
ATOM 2852 N N . CYS A 1 367 ? -35.086 -6.527 63.800 1.00 86.19 367 CYS A N 1
ATOM 2853 C CA . CYS A 1 367 ? -33.854 -7.219 63.476 1.00 86.19 367 CYS A CA 1
ATOM 2854 C C . CYS A 1 367 ? -32.735 -6.202 63.213 1.00 86.19 367 CYS A C 1
ATOM 2856 O O . CYS A 1 367 ? -32.811 -5.396 62.286 1.00 86.19 367 CYS A O 1
ATOM 2858 N N . HIS A 1 368 ? -31.729 -6.230 64.079 1.00 84.31 368 HIS A N 1
ATOM 2859 C CA . HIS A 1 368 ? -30.656 -5.253 64.135 1.00 84.31 368 HIS A CA 1
ATOM 2860 C C . HIS A 1 368 ? -29.313 -5.974 64.202 1.00 84.31 368 HIS A C 1
ATOM 2862 O O . HIS A 1 368 ? -29.227 -7.127 64.644 1.00 84.31 368 HIS A O 1
ATOM 2868 N N . GLN A 1 369 ? -28.263 -5.278 63.784 1.00 81.81 369 GLN A N 1
ATOM 2869 C CA . GLN A 1 369 ? -26.899 -5.766 63.893 1.00 81.81 369 GLN A CA 1
ATOM 2870 C C . GLN A 1 369 ? -26.431 -5.704 65.361 1.00 81.81 369 GLN A C 1
ATOM 2872 O O . GLN A 1 369 ? -26.806 -4.804 66.114 1.00 81.81 369 GLN A O 1
ATOM 2877 N N . GLY A 1 370 ? -25.632 -6.685 65.791 1.00 77.88 370 GLY A N 1
ATOM 2878 C CA . GLY A 1 370 ? -25.011 -6.703 67.123 1.00 77.88 370 GLY A CA 1
ATOM 2879 C C . GLY A 1 370 ? -25.827 -7.354 68.253 1.00 77.88 370 GLY A C 1
ATOM 2880 O O . GLY A 1 370 ? -26.782 -8.109 68.027 1.00 77.88 370 GLY A O 1
ATOM 2881 N N . SER A 1 371 ? -25.374 -7.125 69.488 1.00 78.56 371 SER A N 1
ATOM 2882 C CA . SER A 1 371 ? -25.984 -7.641 70.722 1.00 78.56 371 SER A CA 1
ATOM 2883 C C . SER A 1 371 ? -27.222 -6.832 71.104 1.00 78.56 371 SER A C 1
ATOM 2885 O O . SER A 1 371 ? -27.280 -5.623 70.889 1.00 78.56 371 SER A O 1
ATOM 2887 N N . CYS A 1 372 ? -28.238 -7.500 71.648 1.00 80.50 372 CYS A N 1
ATOM 2888 C CA . CYS A 1 372 ? -29.448 -6.827 72.111 1.00 80.50 372 CYS A CA 1
ATOM 2889 C C . CYS A 1 372 ? -29.158 -6.018 73.378 1.00 80.50 372 CYS A C 1
ATOM 2891 O O . CYS A 1 372 ? -28.400 -6.469 74.230 1.00 80.50 372 CYS A O 1
ATOM 2893 N N . SER A 1 373 ? -29.750 -4.825 73.472 1.00 69.25 373 SER A N 1
ATOM 2894 C CA . SER A 1 373 ? -29.563 -3.906 74.601 1.00 69.25 373 SER A CA 1
ATOM 2895 C C . SER A 1 373 ? -29.985 -4.530 75.936 1.00 69.25 373 SER A C 1
ATOM 2897 O O . SER A 1 373 ? -30.918 -5.331 75.976 1.00 69.25 373 SER A O 1
ATOM 2899 N N . ASP A 1 374 ? -29.294 -4.134 77.006 1.00 64.50 374 ASP A N 1
ATOM 2900 C CA . ASP A 1 374 ? -29.363 -4.749 78.335 1.00 64.50 374 ASP A CA 1
ATOM 2901 C C . ASP A 1 374 ? -30.752 -4.694 78.990 1.00 64.50 374 ASP A C 1
ATOM 2903 O O . ASP A 1 374 ? -31.637 -3.921 78.596 1.00 64.50 374 ASP A O 1
ATOM 2907 N N . SER A 1 375 ? -30.910 -5.495 80.050 1.00 64.50 375 SER A N 1
ATOM 2908 C CA . SER A 1 375 ? -32.122 -5.677 80.866 1.00 64.50 375 SER A CA 1
ATOM 2909 C C . SER A 1 375 ? -32.811 -4.375 81.305 1.00 64.50 375 SER A C 1
ATOM 2911 O O . SER A 1 375 ? -34.023 -4.377 81.509 1.00 64.50 375 SER A O 1
ATOM 2913 N N . LEU A 1 376 ? -32.080 -3.255 81.392 1.00 62.41 376 LEU A N 1
ATOM 2914 C CA . LEU A 1 376 ? -32.623 -1.929 81.728 1.00 62.41 376 LEU A CA 1
ATOM 2915 C C . LEU A 1 376 ? -33.571 -1.360 80.659 1.00 62.41 376 LEU A C 1
ATOM 2917 O O . LEU A 1 376 ? -34.442 -0.550 80.974 1.00 62.41 376 LEU A O 1
ATOM 2921 N N . SER A 1 377 ? -33.421 -1.774 79.400 1.00 65.38 377 SER A N 1
ATOM 2922 C CA . SER A 1 377 ? -34.273 -1.332 78.286 1.00 65.38 377 SER A CA 1
ATOM 2923 C C . SER A 1 377 ? -35.515 -2.209 78.081 1.00 65.38 377 SER A C 1
ATOM 2925 O O . SER A 1 377 ? -36.321 -1.943 77.190 1.00 65.38 377 SER A O 1
ATOM 2927 N N . CYS A 1 378 ? -35.685 -3.248 78.907 1.00 75.12 378 CYS A N 1
ATOM 2928 C CA . CYS A 1 378 ? -36.809 -4.168 78.819 1.00 75.12 378 CYS A CA 1
ATOM 2929 C C . CYS A 1 378 ? -38.100 -3.530 79.359 1.00 75.12 378 CYS A C 1
ATOM 2931 O O . CYS A 1 378 ? -38.203 -3.228 80.550 1.00 75.12 378 CYS A O 1
ATOM 2933 N N . GLN A 1 379 ? -39.097 -3.363 78.484 1.00 73.94 379 GLN A N 1
ATOM 2934 C CA . GLN A 1 379 ? -40.437 -2.872 78.835 1.00 73.94 379 GLN A CA 1
ATOM 2935 C C . GLN A 1 379 ? -41.446 -4.006 79.097 1.00 73.94 379 GLN A C 1
ATOM 2937 O O . GLN A 1 379 ? -42.631 -3.736 79.290 1.00 73.94 379 GLN A O 1
ATOM 2942 N N . GLU A 1 380 ? -41.007 -5.269 79.099 1.00 75.81 380 GLU A N 1
ATOM 2943 C CA . GLU A 1 380 ? -41.882 -6.395 79.443 1.00 75.81 380 GLU A CA 1
ATOM 2944 C C . GLU A 1 380 ? -42.232 -6.412 80.931 1.00 75.81 380 GLU A C 1
ATOM 2946 O O . GLU A 1 380 ? -41.477 -5.921 81.773 1.00 75.81 380 GLU A O 1
ATOM 2951 N N . LYS A 1 381 ? -43.393 -6.984 81.260 1.00 81.25 381 LYS A N 1
ATOM 2952 C CA . LYS A 1 381 ? -43.859 -7.129 82.644 1.00 81.25 381 LYS A CA 1
ATOM 2953 C C . LYS A 1 381 ? -43.378 -8.457 83.224 1.00 81.25 381 LYS A C 1
ATOM 2955 O O . LYS A 1 381 ? -43.704 -9.515 82.698 1.00 81.25 381 LYS A O 1
ATOM 2960 N N . SER A 1 382 ? -42.692 -8.402 84.356 1.00 74.38 382 SER A N 1
ATOM 2961 C CA . SER A 1 382 ? -42.307 -9.561 85.164 1.00 74.38 382 SER A CA 1
ATOM 2962 C C . SER A 1 382 ? -43.075 -9.572 86.485 1.00 74.38 382 SER A C 1
ATOM 2964 O O . SER A 1 382 ? -43.375 -8.523 87.059 1.00 74.38 382 SER A O 1
ATOM 2966 N N . PHE A 1 383 ? -43.390 -10.762 86.989 1.00 76.62 383 PHE A N 1
ATOM 2967 C CA . PHE A 1 383 ? -44.116 -10.930 88.246 1.00 76.62 383 PHE A CA 1
ATOM 2968 C C . PHE A 1 383 ? -43.142 -11.196 89.394 1.00 76.62 383 PHE A C 1
ATOM 2970 O O . PHE A 1 383 ? -42.409 -12.178 89.352 1.00 76.62 383 PHE A O 1
ATOM 2977 N N . VAL A 1 384 ? -43.181 -10.359 90.432 1.00 79.00 384 VAL A N 1
ATOM 2978 C CA . VAL A 1 384 ? -42.459 -10.589 91.695 1.00 79.00 384 VAL A CA 1
ATOM 2979 C C . VAL A 1 384 ? -43.463 -11.058 92.749 1.00 79.00 384 VAL A C 1
ATOM 2981 O O . VAL A 1 384 ? -44.587 -10.545 92.805 1.00 79.00 384 VAL A O 1
ATOM 2984 N N . SER A 1 385 ? -43.094 -12.049 93.562 1.00 74.44 385 SER A N 1
ATOM 2985 C CA . SER A 1 385 ? -43.936 -12.625 94.622 1.00 74.44 385 SER A CA 1
ATOM 2986 C C . SER A 1 385 ? -43.330 -12.443 96.018 1.00 74.44 385 SER A C 1
ATOM 2988 O O . SER A 1 385 ? -42.111 -12.390 96.135 1.00 74.44 385 SER A O 1
ATOM 2990 N N . CYS A 1 386 ? -44.150 -12.376 97.081 1.00 77.31 386 CYS A N 1
ATOM 2991 C CA . CYS A 1 386 ? -43.617 -12.487 98.458 1.00 77.31 386 CYS A CA 1
ATOM 2992 C C . CYS A 1 386 ? -43.106 -13.920 98.716 1.00 77.31 386 CYS A C 1
ATOM 2994 O O . CYS A 1 386 ? -43.629 -14.868 98.127 1.00 77.31 386 CYS A O 1
ATOM 2996 N N . LEU A 1 387 ? -42.189 -14.087 99.675 1.00 67.69 387 LEU A N 1
ATOM 2997 C CA . LEU A 1 387 ? -41.740 -15.361 100.260 1.00 67.69 387 LEU A CA 1
ATOM 2998 C C . LEU A 1 387 ? -42.874 -16.328 100.646 1.00 67.69 387 LEU A C 1
ATOM 3000 O O . LEU A 1 387 ? -42.702 -17.540 100.588 1.00 67.69 387 LEU A O 1
ATOM 3004 N N . CYS A 1 388 ? -44.046 -15.811 101.038 1.00 70.50 388 CYS A N 1
ATOM 3005 C CA . CYS A 1 388 ? -45.221 -16.636 101.348 1.00 70.50 388 CYS A CA 1
ATOM 3006 C C . CYS A 1 388 ? -46.004 -17.104 100.099 1.00 70.50 388 CYS A C 1
ATOM 3008 O O . CYS A 1 388 ? -47.003 -17.804 100.231 1.00 70.50 388 CYS A O 1
ATOM 3010 N N . GLY A 1 389 ? -45.644 -16.651 98.891 1.00 71.00 389 GLY A N 1
ATOM 3011 C CA . GLY A 1 389 ? -46.299 -16.979 97.615 1.00 71.00 389 GLY A CA 1
ATOM 3012 C C . GLY A 1 389 ? -47.690 -16.360 97.384 1.00 71.00 389 GLY A C 1
ATOM 3013 O O . GLY A 1 389 ? -48.188 -16.387 96.257 1.00 71.00 389 GLY A O 1
ATOM 3014 N N . ARG A 1 390 ? -48.316 -15.770 98.415 1.00 71.50 390 ARG A N 1
ATOM 3015 C CA . ARG A 1 390 ? -49.707 -15.271 98.384 1.00 71.50 390 ARG A CA 1
ATOM 3016 C C . ARG A 1 390 ? -49.905 -14.011 97.540 1.00 71.50 390 ARG A C 1
ATOM 3018 O O . ARG A 1 390 ? -50.949 -13.855 96.914 1.00 71.50 390 ARG A O 1
ATOM 3025 N N . LYS A 1 391 ? -48.935 -13.095 97.540 1.00 72.25 391 LYS A N 1
ATOM 3026 C CA . LYS A 1 391 ? -49.003 -11.844 96.771 1.00 72.25 391 LYS A CA 1
ATOM 3027 C C . LYS A 1 391 ? -48.086 -11.914 95.566 1.00 72.25 391 LYS A C 1
ATOM 3029 O O . LYS A 1 391 ? -46.926 -12.293 95.707 1.00 72.25 391 LYS A O 1
ATOM 3034 N N . LYS A 1 392 ? -48.607 -11.501 94.410 1.00 77.12 392 LYS A N 1
ATOM 3035 C CA . LYS A 1 392 ? -47.863 -11.333 93.159 1.00 77.12 392 LYS A CA 1
ATOM 3036 C C . LYS A 1 392 ? -48.158 -9.946 92.605 1.00 77.12 392 LYS A C 1
ATOM 3038 O O . LYS A 1 392 ? -49.325 -9.574 92.498 1.00 77.12 392 LYS A O 1
ATOM 3043 N N . LYS A 1 393 ? -47.123 -9.186 92.255 1.00 77.06 393 LYS A N 1
ATOM 3044 C CA . LYS A 1 393 ? -47.260 -7.869 91.622 1.00 77.06 393 LYS A CA 1
ATOM 3045 C C . LYS A 1 393 ? -46.542 -7.883 90.279 1.00 77.06 393 LYS A C 1
ATOM 3047 O O . LYS A 1 393 ? -45.407 -8.342 90.191 1.00 77.06 393 LYS A O 1
ATOM 3052 N N . ALA A 1 394 ? -47.217 -7.394 89.242 1.00 79.00 394 ALA A N 1
ATOM 3053 C CA . ALA A 1 394 ? -46.602 -7.175 87.939 1.00 79.00 394 ALA A CA 1
ATOM 3054 C C . ALA A 1 394 ? -45.810 -5.864 87.980 1.00 79.00 394 ALA A C 1
ATOM 3056 O O . ALA A 1 394 ? -46.386 -4.802 88.222 1.00 79.00 394 ALA A O 1
ATOM 3057 N N . LEU A 1 395 ? -44.504 -5.947 87.754 1.00 77.00 395 LEU A N 1
ATOM 3058 C CA . LEU A 1 395 ? -43.595 -4.810 87.638 1.00 77.00 395 LEU A CA 1
ATOM 3059 C C . LEU A 1 395 ? -42.939 -4.841 86.257 1.00 77.00 395 LEU A C 1
ATOM 3061 O O . LEU A 1 395 ? -42.854 -5.900 85.634 1.00 77.00 395 LEU A O 1
ATOM 3065 N N . LEU A 1 396 ? -42.478 -3.695 85.758 1.00 78.06 396 LEU A N 1
ATOM 3066 C CA . LEU A 1 396 ? -41.659 -3.695 84.546 1.00 78.06 396 LEU A CA 1
ATOM 3067 C C . LEU A 1 396 ? -40.344 -4.420 84.833 1.00 78.06 396 LEU A C 1
ATOM 3069 O O . LEU A 1 396 ? -39.793 -4.306 85.923 1.00 78.06 396 LEU A O 1
ATOM 3073 N N . CYS A 1 397 ? -39.817 -5.146 83.855 1.00 75.38 397 CYS A N 1
ATOM 3074 C CA . CYS A 1 397 ? -38.637 -5.983 84.028 1.00 75.38 397 CYS A CA 1
ATOM 3075 C C . CYS A 1 397 ? -37.416 -5.200 84.545 1.00 75.38 397 CYS A C 1
ATOM 3077 O O . CYS A 1 397 ? -36.662 -5.713 85.370 1.00 75.38 397 CYS A O 1
ATOM 3079 N N . ARG A 1 398 ? -37.252 -3.942 84.115 1.00 71.69 398 ARG A N 1
ATOM 3080 C CA . ARG A 1 398 ? -36.216 -3.023 84.622 1.00 71.69 398 ARG A CA 1
ATOM 3081 C C . ARG A 1 398 ? -36.364 -2.684 86.114 1.00 71.69 398 ARG A C 1
ATOM 3083 O O . ARG A 1 398 ? -35.380 -2.407 86.782 1.00 71.69 398 ARG A O 1
ATOM 3090 N N . GLU A 1 399 ? -37.594 -2.685 86.623 1.00 70.94 399 GLU A N 1
ATOM 3091 C CA . GLU A 1 399 ? -37.931 -2.371 88.016 1.00 70.94 399 GLU A CA 1
ATOM 3092 C C . GLU A 1 399 ? -37.892 -3.639 88.874 1.00 70.94 399 GLU A C 1
ATOM 3094 O O . GLU A 1 399 ? -37.412 -3.610 90.001 1.00 70.94 399 GLU A O 1
ATOM 3099 N N . ALA A 1 400 ? -38.324 -4.774 88.324 1.00 69.75 400 ALA A N 1
ATOM 3100 C CA . ALA A 1 400 ? -38.303 -6.058 89.010 1.00 69.75 400 ALA A CA 1
ATOM 3101 C C . ALA A 1 400 ? -36.887 -6.587 89.270 1.00 69.75 400 ALA A C 1
ATOM 3103 O O . ALA A 1 400 ? -36.678 -7.249 90.277 1.00 69.75 400 ALA A O 1
ATOM 3104 N N . PHE A 1 401 ? -35.905 -6.275 88.413 1.00 62.69 401 PHE A N 1
ATOM 3105 C CA . PHE A 1 401 ? -34.516 -6.719 88.605 1.00 62.69 401 PHE A CA 1
ATOM 3106 C C . PHE A 1 401 ? -33.888 -6.188 89.909 1.00 62.69 401 PHE A C 1
ATOM 3108 O O . PHE A 1 401 ? -32.993 -6.818 90.463 1.00 62.69 401 PHE A O 1
ATOM 3115 N N . HIS A 1 402 ? -34.372 -5.049 90.418 1.00 61.19 402 HIS A N 1
ATOM 3116 C CA . HIS A 1 402 ? -33.923 -4.454 91.682 1.00 61.19 402 HIS A CA 1
ATOM 3117 C C . HIS A 1 402 ? -34.788 -4.842 92.890 1.00 61.19 402 HIS A C 1
ATOM 3119 O O . HIS A 1 402 ? -34.436 -4.511 94.020 1.00 61.19 402 HIS A O 1
ATOM 3125 N N . VAL A 1 403 ? -35.909 -5.536 92.676 1.00 63.66 403 VAL A N 1
ATOM 3126 C CA . VAL A 1 403 ? -36.835 -5.948 93.736 1.00 63.66 403 VAL A CA 1
ATOM 3127 C C . VAL A 1 403 ? -36.722 -7.459 93.892 1.00 63.66 403 VAL A C 1
ATOM 3129 O O . VAL A 1 403 ? -37.401 -8.211 93.197 1.00 63.66 403 VAL A O 1
ATOM 3132 N N . ALA A 1 404 ? -35.838 -7.895 94.793 1.00 60.84 404 ALA A N 1
ATOM 3133 C CA . ALA A 1 404 ? -35.596 -9.316 95.035 1.00 60.84 404 ALA A CA 1
ATOM 3134 C C . ALA A 1 404 ? -36.862 -10.030 95.540 1.00 60.84 404 ALA A C 1
ATOM 3136 O O . ALA A 1 404 ? -37.181 -11.117 95.067 1.00 60.84 404 ALA A O 1
ATOM 3137 N N . GLU A 1 405 ? -37.612 -9.408 96.456 1.00 62.16 405 GLU A N 1
ATOM 3138 C CA . GLU A 1 405 ? -38.800 -9.993 97.082 1.00 62.16 405 GLU A CA 1
ATOM 3139 C C . GLU A 1 405 ? -39.793 -8.891 97.484 1.00 62.16 405 GLU A C 1
ATOM 3141 O O . GLU A 1 405 ? -39.397 -7.776 97.826 1.00 62.16 405 GLU A O 1
ATOM 3146 N N . LEU A 1 406 ? -41.097 -9.182 97.432 1.00 71.19 406 LEU A N 1
ATOM 3147 C CA . LEU A 1 406 ? -42.114 -8.292 98.006 1.00 71.19 406 LEU A CA 1
ATOM 3148 C C . LEU A 1 406 ? -42.221 -8.545 99.512 1.00 71.19 406 LEU A C 1
ATOM 3150 O O . LEU A 1 406 ? -42.337 -9.699 99.917 1.00 71.19 406 LEU A O 1
ATOM 3154 N N . GLU A 1 407 ? -42.259 -7.488 100.324 1.00 67.75 407 GLU A N 1
ATOM 3155 C CA . GLU A 1 407 ? -42.534 -7.610 101.758 1.00 67.75 407 GLU A CA 1
ATOM 3156 C C . GLU A 1 407 ? -43.940 -8.178 102.003 1.00 67.75 407 GLU A C 1
ATOM 3158 O O . GLU A 1 407 ? -44.905 -7.895 101.285 1.00 67.75 407 GLU A O 1
ATOM 3163 N N . CYS A 1 408 ? -44.050 -9.024 103.021 1.00 69.06 408 CYS A N 1
ATOM 3164 C CA . CYS A 1 408 ? -45.306 -9.636 103.419 1.00 69.06 408 CYS A CA 1
ATOM 3165 C C . CYS A 1 408 ? -46.030 -8.746 104.439 1.00 69.06 408 CYS A C 1
ATOM 3167 O O . CYS A 1 408 ? -45.508 -8.512 105.522 1.00 69.06 408 CYS A O 1
ATOM 3169 N N . ASP A 1 409 ? -47.256 -8.315 104.134 1.00 74.44 409 ASP A N 1
ATOM 3170 C CA . ASP A 1 409 ? -48.115 -7.598 105.088 1.00 74.44 409 ASP A CA 1
ATOM 3171 C C . ASP A 1 409 ? -48.487 -8.470 106.304 1.00 74.44 409 ASP A C 1
ATOM 3173 O O . ASP A 1 409 ? -48.414 -9.704 106.243 1.00 74.44 409 ASP A O 1
ATOM 3177 N N . GLU A 1 410 ? -49.008 -7.840 107.366 1.00 69.31 410 GLU A N 1
ATOM 3178 C CA . GLU A 1 410 ? -49.487 -8.493 108.600 1.00 69.31 410 GLU A CA 1
ATOM 3179 C C . GLU A 1 410 ? -50.376 -9.713 108.322 1.00 69.31 410 GLU A C 1
ATOM 3181 O O . GLU A 1 410 ? -50.204 -10.770 108.925 1.00 69.31 410 GLU A O 1
ATOM 3186 N N . GLN A 1 411 ? -51.247 -9.632 107.310 1.00 70.12 411 GLN A N 1
ATOM 3187 C CA . GLN A 1 411 ? -52.100 -10.752 106.919 1.00 70.12 411 GLN A CA 1
ATOM 3188 C C . GLN A 1 411 ? -51.333 -11.962 106.371 1.00 70.12 411 GLN A C 1
ATOM 3190 O O . GLN A 1 411 ? -51.820 -13.077 106.553 1.00 70.12 411 GLN A O 1
ATOM 3195 N N . CYS A 1 412 ? -50.193 -11.786 105.677 1.00 68.31 412 CYS A N 1
ATOM 3196 C CA . CYS A 1 412 ? -49.396 -12.934 105.220 1.00 68.31 412 CYS A CA 1
ATOM 3197 C C . CYS A 1 412 ? -48.599 -13.552 106.369 1.00 68.31 412 CYS A C 1
ATOM 3199 O O . CYS A 1 412 ? -48.534 -14.781 106.463 1.00 68.31 412 CYS A O 1
ATOM 3201 N N . ILE A 1 413 ? -48.059 -12.713 107.258 1.00 72.50 413 ILE A N 1
ATOM 3202 C CA . ILE A 1 413 ? -47.331 -13.143 108.457 1.00 72.50 413 ILE A CA 1
ATOM 3203 C C . ILE A 1 413 ? -48.259 -13.954 109.370 1.00 72.50 413 ILE A C 1
ATOM 3205 O O . ILE A 1 413 ? -47.902 -15.057 109.785 1.00 72.50 413 ILE A O 1
ATOM 3209 N N . ASP A 1 414 ? -49.481 -13.474 109.603 1.00 70.81 414 ASP A N 1
ATOM 3210 C CA . ASP A 1 414 ? -50.474 -14.165 110.425 1.00 70.81 414 ASP A CA 1
ATOM 3211 C C . ASP A 1 414 ? -50.941 -15.478 109.805 1.00 70.81 414 ASP A C 1
ATOM 3213 O O . ASP A 1 414 ? -51.094 -16.470 110.519 1.00 70.81 414 ASP A O 1
ATOM 3217 N N . THR A 1 415 ? -51.141 -15.537 108.482 1.00 68.50 415 THR A N 1
ATOM 3218 C CA . THR A 1 415 ? -51.458 -16.818 107.830 1.00 68.50 415 THR A CA 1
ATOM 3219 C C . THR A 1 415 ? -50.313 -17.817 107.929 1.00 68.50 415 THR A C 1
ATOM 3221 O O . THR A 1 415 ? -50.588 -18.992 108.153 1.00 68.50 415 THR A O 1
ATOM 3224 N N . LYS A 1 416 ? -49.051 -17.374 107.840 1.00 69.50 416 LYS A N 1
ATOM 3225 C CA . LYS A 1 416 ? -47.890 -18.260 107.993 1.00 69.50 416 LYS A CA 1
ATOM 3226 C C . LYS A 1 416 ? -47.775 -18.785 109.427 1.00 69.50 416 LYS A C 1
ATOM 3228 O O . LYS A 1 416 ? -47.660 -19.990 109.612 1.00 69.50 416 LYS A O 1
ATOM 3233 N N . LYS A 1 417 ? -47.934 -17.917 110.435 1.00 71.75 417 LYS A N 1
ATOM 3234 C CA . LYS A 1 417 ? -47.961 -18.314 111.856 1.00 71.75 417 LYS A CA 1
ATOM 3235 C C . LYS A 1 417 ? -49.108 -19.277 112.162 1.00 71.75 417 LYS A C 1
ATOM 3237 O O . LYS A 1 417 ? -48.905 -20.277 112.841 1.00 71.75 417 LYS A O 1
ATOM 3242 N N . LYS A 1 418 ? -50.310 -19.018 111.633 1.00 71.50 418 LYS A N 1
ATOM 3243 C CA . LYS A 1 418 ? -51.457 -19.930 111.780 1.00 71.50 418 LYS A CA 1
ATOM 3244 C C . LYS A 1 418 ? -51.182 -21.283 111.124 1.00 71.50 418 LYS A C 1
ATOM 3246 O O . LYS A 1 418 ? -51.477 -22.302 111.732 1.00 71.50 418 LYS A O 1
ATOM 3251 N N . GLN A 1 419 ? -50.589 -21.311 109.929 1.00 68.12 419 GLN A N 1
ATOM 3252 C CA . GLN A 1 419 ? -50.211 -22.555 109.249 1.00 68.12 419 GLN A CA 1
ATOM 3253 C C . GLN A 1 419 ? -49.116 -23.327 109.996 1.00 68.12 419 GLN A C 1
ATOM 3255 O O . GLN A 1 419 ? -49.226 -24.543 110.113 1.00 68.12 419 GLN A O 1
ATOM 3260 N N . GLU A 1 420 ? -48.112 -22.647 110.554 1.00 72.88 420 GLU A N 1
ATOM 3261 C CA . GLU A 1 420 ? -47.072 -23.272 111.381 1.00 72.88 420 GLU A CA 1
ATOM 3262 C C . GLU A 1 420 ? -47.663 -23.874 112.663 1.00 72.88 420 GLU A C 1
ATOM 3264 O O . GLU A 1 420 ? -47.412 -25.040 112.962 1.00 72.88 420 GLU A O 1
ATOM 3269 N N . VAL A 1 421 ? -48.534 -23.144 113.369 1.00 75.12 421 VAL A N 1
ATOM 3270 C CA . VAL A 1 421 ? -49.236 -23.663 114.557 1.00 75.12 421 VAL A CA 1
ATOM 3271 C C . VAL A 1 421 ? -50.127 -24.853 114.199 1.00 75.12 421 VAL A C 1
ATOM 3273 O O . VAL A 1 421 ? -50.088 -25.864 114.891 1.00 75.12 421 VAL A O 1
ATOM 3276 N N . ILE A 1 422 ? -50.878 -24.788 113.096 1.00 72.19 422 ILE A N 1
ATOM 3277 C CA . ILE A 1 422 ? -51.691 -25.918 112.622 1.00 72.19 422 ILE A CA 1
ATOM 3278 C C . ILE A 1 422 ? -50.800 -27.118 112.275 1.00 72.19 422 ILE A C 1
ATOM 3280 O O . ILE A 1 422 ? -51.145 -28.246 112.617 1.00 72.19 422 ILE A O 1
ATOM 3284 N N . SER A 1 423 ? -49.638 -26.900 111.654 1.00 69.50 423 SER A N 1
ATOM 3285 C CA . SER A 1 423 ? -48.696 -27.980 111.332 1.00 69.50 423 SER A CA 1
ATOM 3286 C C . SER A 1 423 ? -48.113 -28.649 112.583 1.00 69.50 423 SER A C 1
ATOM 3288 O O . SER A 1 423 ? -47.992 -29.872 112.609 1.00 69.50 423 SER A O 1
ATOM 3290 N N . LEU A 1 424 ? -47.838 -27.875 113.640 1.00 74.88 424 LEU A N 1
ATOM 3291 C CA . LEU A 1 424 ? -47.361 -28.373 114.934 1.00 74.88 424 LEU A CA 1
ATOM 3292 C C . LEU A 1 424 ? -48.457 -29.108 115.714 1.00 74.88 424 LEU A C 1
ATOM 3294 O O . LEU A 1 424 ? -48.195 -30.123 116.352 1.00 74.88 424 LEU A O 1
ATOM 3298 N N . VAL A 1 425 ? -49.698 -28.621 115.650 1.00 74.25 425 VAL A N 1
ATOM 3299 C CA . VAL A 1 425 ? -50.849 -29.305 116.255 1.00 74.25 425 VAL A CA 1
ATOM 3300 C C . VAL A 1 425 ? -51.112 -30.626 115.536 1.00 74.25 425 VAL A C 1
ATOM 3302 O O . VAL A 1 425 ? -51.290 -31.646 116.193 1.00 74.25 425 VAL A O 1
ATOM 3305 N N . ASN A 1 426 ? -51.059 -30.640 114.202 1.00 71.94 426 ASN A N 1
ATOM 3306 C CA . ASN A 1 426 ? -51.239 -31.858 113.418 1.00 71.94 426 ASN A CA 1
ATOM 3307 C C . ASN A 1 426 ? -50.119 -32.877 113.675 1.00 71.94 426 ASN A C 1
ATOM 3309 O O . ASN A 1 426 ? -50.414 -34.059 113.824 1.00 71.94 426 ASN A O 1
ATOM 3313 N N . SER A 1 427 ? -48.855 -32.452 113.788 1.00 69.62 427 SER A N 1
ATOM 3314 C CA . SER A 1 427 ? -47.754 -33.374 114.103 1.00 69.62 427 SER A CA 1
ATOM 3315 C C . SER A 1 427 ? -47.843 -33.938 115.528 1.00 69.62 427 SER A C 1
ATOM 3317 O O . SER A 1 427 ? -47.598 -35.127 115.725 1.00 69.62 427 SER A O 1
ATOM 3319 N N . ALA A 1 428 ? -48.278 -33.139 116.508 1.00 70.31 428 ALA A N 1
ATOM 3320 C CA . ALA A 1 428 ? -48.530 -33.606 117.873 1.00 70.31 428 ALA A CA 1
ATOM 3321 C C . ALA A 1 428 ? -49.750 -34.546 117.973 1.00 70.31 428 ALA A C 1
ATOM 3323 O O . ALA A 1 428 ? -49.766 -35.454 118.807 1.00 70.31 428 ALA A O 1
ATOM 3324 N N . GLN A 1 429 ? -50.767 -34.350 117.128 1.00 68.00 429 GLN A N 1
ATOM 3325 C CA . GLN A 1 429 ? -51.934 -35.230 117.042 1.00 68.00 429 GLN A CA 1
ATOM 3326 C C . GLN A 1 429 ? -51.557 -36.592 116.438 1.00 68.00 429 GLN A C 1
ATOM 3328 O O . GLN A 1 429 ? -51.909 -37.622 117.005 1.00 68.00 429 GLN A O 1
ATOM 3333 N N . ILE A 1 430 ? -50.750 -36.600 115.369 1.00 66.62 430 ILE A N 1
ATOM 3334 C CA . ILE A 1 430 ? -50.233 -37.828 114.741 1.00 66.62 430 ILE A CA 1
ATOM 3335 C C . ILE A 1 430 ? -49.429 -38.663 115.751 1.00 66.62 430 ILE A C 1
ATOM 3337 O O . ILE A 1 430 ? -49.654 -39.865 115.860 1.00 66.62 430 ILE A O 1
ATOM 3341 N N . GLN A 1 431 ? -48.576 -38.037 116.571 1.00 66.88 431 GLN A N 1
ATOM 3342 C CA . GLN A 1 431 ? -47.821 -38.747 117.617 1.00 66.88 431 GLN A CA 1
ATOM 3343 C C . GLN A 1 431 ? -48.712 -39.342 118.726 1.00 66.88 431 GLN A C 1
ATOM 3345 O O . GLN A 1 431 ? -48.388 -40.391 119.284 1.00 66.88 431 GLN A O 1
ATOM 3350 N N . LYS A 1 432 ? -49.845 -38.704 119.057 1.00 62.22 432 LYS A N 1
ATOM 3351 C CA . LYS A 1 432 ? -50.830 -39.253 120.010 1.00 62.22 432 LYS A CA 1
ATOM 3352 C C . LYS A 1 432 ? -51.627 -40.413 119.421 1.00 62.22 432 LYS A C 1
ATOM 3354 O O . LYS A 1 432 ? -51.921 -41.365 120.144 1.00 62.22 432 LYS A O 1
ATOM 3359 N N . ASP A 1 433 ? -51.963 -40.340 118.139 1.00 59.53 433 ASP A N 1
ATOM 3360 C CA . ASP A 1 433 ? -52.707 -41.392 117.450 1.00 59.53 433 ASP A CA 1
ATOM 3361 C C . ASP A 1 433 ? -51.822 -42.631 117.208 1.00 59.53 433 ASP A C 1
ATOM 3363 O O . ASP A 1 433 ? -52.281 -43.754 117.414 1.00 59.53 433 ASP A O 1
ATOM 3367 N N . GLU A 1 434 ? -50.524 -42.463 116.928 1.00 58.31 434 GLU A N 1
ATOM 3368 C CA . GLU A 1 434 ? -49.555 -43.572 116.841 1.00 58.31 434 GLU A CA 1
ATOM 3369 C C . GLU A 1 434 ? -49.376 -44.323 118.173 1.00 58.31 434 GLU A C 1
ATOM 3371 O O . GLU A 1 434 ? -49.285 -45.553 118.180 1.00 58.31 434 GLU A O 1
ATOM 3376 N N . PHE A 1 435 ? -49.415 -43.625 119.316 1.00 54.62 435 PHE A N 1
ATOM 3377 C CA . PHE A 1 435 ? -49.373 -44.260 120.643 1.00 54.62 435 PHE A CA 1
ATOM 3378 C C . PHE A 1 435 ? -50.645 -45.075 120.952 1.00 54.62 435 PHE A C 1
ATOM 3380 O O . PHE A 1 435 ? -50.618 -45.995 121.768 1.00 54.62 435 PHE A O 1
ATOM 3387 N N . LYS A 1 436 ? -51.765 -44.768 120.283 1.00 56.91 436 LYS A N 1
ATOM 3388 C CA . LYS A 1 436 ? -53.064 -45.432 120.469 1.00 56.91 436 LYS A CA 1
ATOM 3389 C C . LYS A 1 436 ? -53.225 -46.684 119.596 1.00 56.91 436 LYS A C 1
ATOM 3391 O O . LYS A 1 436 ? -53.863 -47.640 120.020 1.00 56.91 436 LYS A O 1
ATOM 3396 N N . VAL A 1 437 ? -52.599 -46.716 118.416 1.00 56.75 437 VAL A N 1
ATOM 3397 C CA . VAL A 1 437 ? -52.660 -47.843 117.457 1.00 56.75 437 VAL A CA 1
ATOM 3398 C C . VAL A 1 437 ? -51.781 -49.042 117.878 1.00 56.75 437 VAL A C 1
ATOM 3400 O O . VAL A 1 437 ? -51.962 -50.152 117.379 1.00 56.75 437 VAL A O 1
ATOM 3403 N N . GLY A 1 438 ? -50.870 -48.871 118.844 1.00 53.19 438 GLY A N 1
ATOM 3404 C CA . GLY A 1 438 ? -50.014 -49.949 119.361 1.00 53.19 438 GLY A CA 1
ATOM 3405 C C . GLY A 1 438 ? -50.708 -51.012 120.231 1.00 53.19 438 GLY A C 1
ATOM 3406 O O . GLY A 1 438 ? -50.119 -52.069 120.449 1.00 53.19 438 GLY A O 1
ATOM 3407 N N . LEU A 1 439 ? -51.936 -50.773 120.718 1.00 52.16 439 LEU A N 1
ATOM 3408 C CA . LEU A 1 439 ? -52.624 -51.675 121.660 1.00 52.16 439 LEU A CA 1
ATOM 3409 C C . LEU A 1 439 ? -53.531 -52.741 120.998 1.00 52.16 439 LEU A C 1
ATOM 3411 O O . LEU A 1 439 ? -53.846 -53.737 121.644 1.00 52.16 439 LEU A O 1
ATOM 3415 N N . ASP A 1 440 ? -53.899 -52.591 119.718 1.00 52.66 440 ASP A N 1
ATOM 3416 C CA . ASP A 1 440 ? -55.017 -53.340 119.101 1.00 52.66 440 ASP A CA 1
ATOM 3417 C C . ASP A 1 440 ? -54.611 -54.371 118.019 1.00 52.66 440 ASP A C 1
ATOM 3419 O O . ASP A 1 440 ? -55.394 -54.700 117.126 1.00 52.66 440 ASP A O 1
ATOM 3423 N N . ARG A 1 441 ? -53.390 -54.928 118.060 1.00 44.62 441 ARG A N 1
ATOM 3424 C CA . ARG A 1 441 ? -52.928 -55.917 117.059 1.00 44.62 441 ARG A CA 1
ATOM 3425 C C . ARG A 1 441 ? -52.806 -57.339 117.629 1.00 44.62 441 ARG A C 1
ATOM 3427 O O . ARG A 1 441 ? -51.729 -57.771 118.024 1.00 44.62 441 ARG A O 1
ATOM 3434 N N . TRP A 1 442 ? -53.902 -58.101 117.593 1.00 39.97 442 TRP A N 1
ATOM 3435 C CA . TRP A 1 442 ? -53.894 -59.577 117.625 1.00 39.97 442 TRP A CA 1
ATOM 3436 C C . TRP A 1 442 ? -54.434 -60.115 116.285 1.00 39.97 442 TRP A C 1
ATOM 3438 O O . TRP A 1 442 ? -55.513 -59.688 115.876 1.00 39.97 442 TRP A O 1
ATOM 3448 N N . PRO A 1 443 ? -53.737 -61.024 115.572 1.00 49.72 443 PRO A N 1
ATOM 3449 C CA . PRO A 1 443 ? -54.166 -61.453 114.242 1.00 49.72 443 PRO A CA 1
ATOM 3450 C C . PRO A 1 443 ? -55.017 -62.734 114.270 1.00 49.72 443 PRO A C 1
ATOM 3452 O O . PRO A 1 443 ? -54.742 -63.673 115.018 1.00 49.72 443 PRO A O 1
ATOM 3455 N N . ARG A 1 444 ? -56.022 -62.801 113.388 1.00 38.06 444 ARG A N 1
ATOM 3456 C CA . ARG A 1 444 ? -56.728 -64.034 112.991 1.00 38.06 444 ARG A CA 1
ATOM 3457 C C . ARG A 1 444 ? -57.201 -63.948 111.520 1.00 38.06 444 ARG A C 1
ATOM 3459 O O . ARG A 1 444 ? -57.159 -62.856 110.962 1.00 38.06 444 ARG A O 1
ATOM 3466 N N . PRO A 1 445 ? -57.527 -65.077 110.857 1.00 45.34 445 PRO A N 1
ATOM 3467 C CA . PRO A 1 445 ? -56.784 -65.529 109.682 1.00 45.34 445 PRO A CA 1
ATOM 3468 C C . PRO A 1 445 ? -57.580 -65.539 108.365 1.00 45.34 445 PRO A C 1
ATOM 3470 O O . PRO A 1 445 ? -58.787 -65.328 108.325 1.00 45.34 445 PRO A O 1
ATOM 3473 N N . LEU A 1 446 ? -56.804 -65.828 107.318 1.00 46.25 446 LEU A N 1
ATOM 3474 C CA . LEU A 1 446 ? -57.076 -65.995 105.889 1.00 46.25 446 LEU A CA 1
ATOM 3475 C C . LEU A 1 446 ? -58.349 -66.769 105.509 1.00 46.25 446 LEU A C 1
ATOM 3477 O O . LEU A 1 446 ? -58.589 -67.857 106.028 1.00 46.25 446 LEU A O 1
ATOM 3481 N N . THR A 1 447 ? -59.013 -66.294 104.449 1.00 39.75 447 THR A N 1
ATOM 3482 C CA . THR A 1 447 ? -59.718 -67.146 103.478 1.00 39.75 447 THR A CA 1
ATOM 3483 C C . THR A 1 447 ? -59.519 -66.633 102.051 1.00 39.75 447 THR A C 1
ATOM 3485 O O . THR A 1 447 ? -59.634 -65.438 101.783 1.00 39.75 447 THR A O 1
ATOM 3488 N N . GLU A 1 448 ? -59.205 -67.577 101.168 1.00 41.91 448 GLU A N 1
ATOM 3489 C CA . GLU A 1 448 ? -58.951 -67.458 99.732 1.00 41.91 448 GLU A CA 1
ATOM 3490 C C . GLU A 1 448 ? -60.231 -67.300 98.896 1.00 41.91 448 GLU A C 1
ATOM 3492 O O . GLU A 1 448 ? -61.301 -67.763 99.287 1.00 41.91 448 GLU A O 1
ATOM 3497 N N . SER A 1 449 ? -60.073 -66.721 97.701 1.00 37.84 449 SER A N 1
ATOM 3498 C CA . SER A 1 449 ? -60.588 -67.166 96.383 1.00 37.84 449 SER A CA 1
ATOM 3499 C C . SER A 1 449 ? -60.796 -65.926 95.498 1.00 37.84 449 SER A C 1
ATOM 3501 O O . SER A 1 449 ? -61.516 -65.006 95.858 1.00 37.84 449 SER A O 1
ATOM 3503 N N . HIS A 1 450 ? -59.937 -65.686 94.508 1.00 43.22 450 HIS A N 1
ATOM 3504 C CA . HIS A 1 450 ? -59.837 -66.297 93.172 1.00 43.22 450 HIS A CA 1
ATOM 3505 C C . HIS A 1 450 ? -60.683 -65.592 92.101 1.00 43.22 450 HIS A C 1
ATOM 3507 O O . HIS A 1 450 ? -61.841 -65.265 92.318 1.00 43.22 450 HIS A O 1
ATOM 3513 N N . GLN A 1 451 ? -60.055 -65.514 90.919 1.00 38.47 451 GLN A N 1
ATOM 3514 C CA . GLN A 1 451 ? -60.569 -65.198 89.577 1.00 38.47 451 GLN A CA 1
ATOM 3515 C C . GLN A 1 451 ? -60.728 -63.730 89.185 1.00 38.47 451 GLN A C 1
ATOM 3517 O O . GLN A 1 451 ? -61.328 -62.943 89.894 1.00 38.47 451 GLN A O 1
ATOM 3522 N N . HIS A 1 452 ? -60.348 -63.305 87.983 1.00 43.06 452 HIS A N 1
ATOM 3523 C CA . HIS A 1 452 ? -59.313 -63.651 86.991 1.00 43.06 452 HIS A CA 1
ATOM 3524 C C . HIS A 1 452 ? -59.344 -62.455 85.981 1.00 43.06 452 HIS A C 1
ATOM 3526 O O . HIS A 1 452 ? -60.252 -61.625 86.057 1.00 43.06 452 HIS A O 1
ATOM 3532 N N . PRO A 1 453 ? -58.358 -62.304 85.082 1.00 51.78 453 PRO A N 1
ATOM 3533 C CA . PRO A 1 453 ? -57.973 -61.033 84.464 1.00 51.78 453 PRO A CA 1
ATOM 3534 C C . PRO A 1 453 ? -58.570 -60.819 83.064 1.00 51.78 453 PRO A C 1
ATOM 3536 O O . PRO A 1 453 ? -58.919 -61.782 82.387 1.00 51.78 453 PRO A O 1
ATOM 3539 N N . VAL A 1 454 ? -58.549 -59.571 82.584 1.00 41.53 454 VAL A N 1
ATOM 3540 C CA . VAL A 1 454 ? -58.492 -59.253 81.148 1.00 41.53 454 VAL A CA 1
ATOM 3541 C C . VAL A 1 454 ? -57.512 -58.090 80.958 1.00 41.53 454 VAL A C 1
ATOM 3543 O O . VAL A 1 454 ? -57.718 -57.004 81.494 1.00 41.53 454 VAL A O 1
ATOM 3546 N N . TYR A 1 455 ? -56.425 -58.376 80.241 1.00 49.53 455 TYR A N 1
ATOM 3547 C CA . TYR A 1 455 ? -55.485 -57.425 79.647 1.00 49.53 455 TYR A CA 1
ATOM 3548 C C . TYR A 1 455 ? -55.976 -57.093 78.232 1.00 49.53 455 TYR A C 1
ATOM 3550 O O . TYR A 1 455 ? -56.317 -58.019 77.499 1.00 49.53 455 TYR A O 1
ATOM 3558 N N . GLU A 1 456 ? -56.013 -55.816 77.859 1.00 44.03 456 GLU A N 1
ATOM 3559 C CA . GLU A 1 456 ? -55.073 -55.162 76.922 1.00 44.03 456 GLU A CA 1
ATOM 3560 C C . GLU A 1 456 ? -55.364 -53.659 76.838 1.00 44.03 456 GLU A C 1
ATOM 3562 O O . GLU A 1 456 ? -56.559 -53.282 76.789 1.00 44.03 456 GLU A O 1
#

Radius of gyration: 83.35 Å; chains: 1; bounding box: 138×84×252 Å

Sequence (456 aa):
MILRSIAPVVLRFRPLPATLATVPIRLRFLTIEDTIIKGIPVVRKTCKCGRKTKDTPCSQTLTCEFKCTKLRKCGRHPCKKKCCDGNCRPCDQLCNRLLNCNNHKCLSPCHSGKCYPCPLRKGVSCFCGITSILVQCGKEKSVKPPFCKEQCRIPSTCHHEKKIHSCHFGECLQCTEICGKMLPCLHSCQFVCHDRVINGNTKEESIKDHSVKDLSKDCPPCSFIVEKFCIGEHSVETFPCFEVKAYSCKHICGRLLSCENHVCQKVCHVVKGSPSHGKAGKNCIACKELCTKPRNCKHSCKLTCHPGECPPCDEYLKMDCHCRLLKVYVKCQEYIFANENQKEEILSCKSRCFKVIQCGHFCQKLCHQGSCSDSLSCQEKSFVSCLCGRKKKALLCREAFHVAELECDEQCIDTKKKQEVISLVNSAQIQKDEFKVGLDRWPRPLTESHQHPVYE

Foldseek 3Di:
DDDDDDDDDDDDDDDDDDDDDDDDDDDDDDDDDDDDDDDAQFDFDAALQRPDTDGHGPPDHHFAQDAFQDDAPLNPDGRRDGRDNPNGDAAQDFCQDQAPLNPDGGRDGRDHDHGDFDPDWDWAAAPVRPDIDTHGRNCNVVDDHDFFQDWDPDDDLAPDDDDTDGGDPDDDDAQQDFNQDQDPLRDGRRDGTLSDDDPDDDDDDDDDDDDDPDSDNDGDAAQDWDWDAALLNPDIDIDRSRPDDRHFPQQASQAQEPLRPDGQRDGGHHAPCAPDVRHGHPPGDHQQAADPDDDLDPDGQPDGRHHDDGDDFQAWDFAAALLNPDTATHGPRQCSPDDPVSVQVSSFPQAARQDAAPLRHGARDGRGHDDGDHQLPQQDWDWAEAPLRPDIDTDGSNVVVPVNHDDDPPVSVVVVVVVVVVVVVVVVVVVVVVVVVVPPDDDDDDDDDDDDDDDD